Protein AF-0000000080269613 (afdb_homodimer)

Foldseek 3Di:
DEDDLLVVLVVLLVFAFEEEFEFAPDDLLRQLLRQLLQVLSVLVVGHYAYEAQYDDDPLCVLAPCPVRYHHDDVPAADEGQEYEYEADAPVGRPCVNVRYDYAYEYQHQPPPHPPPGPYYHYNVLQLGSLLSSLVSSVSNVGDQALNSLQSSLRGLCVSCVNVVHPSNDPSSVVSNVVSVVRPHDVVSSCVSNVDDDPLLVVLLVVFVVQWDADDPRQEIETEDFCVSCVVGPHHPCSQVVGAPDPNYFKYKYWYHVDAQKIKMKIFGPQAQCQQLQVVQPWGDGRGIIIHMGRGGRVVVVVSSVVSVVVSVVVVD/DEDDLLVVLVVLLVFAFEEEFEFAPDDLLRQLLRQLLQVLSVLVVHHYAYEAQYDDDPLCVLAPCPVRYHHDDVPAADEGQEYEYEADAPVGRPCVNVNYDYAYEYQHQPPPHPPPGPYYHYNVLQLGSLLSSLVSSVSNVGDQALNSLQSSLRGLCVSCVNVPHPSNDPSSVVSNVVSVVRPHDVVSSCVSNVDDDPLLVVLLVVFVVQWDADDPRQEIETEDFCVSCVVGPHHPCSQVVGAVDPNYFKYKYWYHVDAQKIKMKIFGPQAQCQQLQVVQPWGDGRGIIIHMGRGGRVVVVVSSVVSVVVSVVVVD

Structure (mmCIF, N/CA/C/O backbone):
data_AF-0000000080269613-model_v1
#
loop_
_entity.id
_entity.type
_entity.pdbx_description
1 polymer 'Phosphoesterase RecJ domain-containing protein'
#
loop_
_atom_site.group_PDB
_atom_site.id
_atom_site.type_symbol
_atom_site.label_atom_id
_atom_site.label_alt_id
_atom_site.label_comp_id
_atom_site.label_asym_id
_atom_site.label_entity_id
_atom_site.label_seq_id
_atom_site.pdbx_PDB_ins_code
_atom_site.Cartn_x
_atom_site.Cartn_y
_atom_site.Cartn_z
_atom_site.occupancy
_atom_site.B_iso_or_equiv
_atom_site.auth_seq_id
_atom_site.auth_comp_id
_atom_site.auth_asym_id
_atom_site.auth_atom_id
_atom_site.pdbx_PDB_model_num
ATOM 1 N N . MET A 1 1 ? 21.766 -30.016 -4.66 1 92.75 1 MET A N 1
ATOM 2 C CA . MET A 1 1 ? 23.031 -29.328 -4.422 1 92.75 1 MET A CA 1
ATOM 3 C C . MET A 1 1 ? 22.828 -27.812 -4.465 1 92.75 1 MET A C 1
ATOM 5 O O . MET A 1 1 ? 22.234 -27.281 -5.402 1 92.75 1 MET A O 1
ATOM 9 N N . HIS A 1 2 ? 23.266 -27.141 -3.447 1 97.5 2 HIS A N 1
ATOM 10 C CA . HIS A 1 2 ? 23.25 -25.688 -3.428 1 97.5 2 HIS A CA 1
ATOM 11 C C . HIS A 1 2 ? 24.297 -25.109 -4.363 1 97.5 2 HIS A C 1
ATOM 13 O O . HIS A 1 2 ? 25.453 -25.547 -4.363 1 97.5 2 HIS A O 1
ATOM 19 N N . ILE A 1 3 ? 23.828 -24.141 -5.105 1 98.44 3 ILE A N 1
ATOM 20 C CA . ILE A 1 3 ? 24.766 -23.562 -6.059 1 98.44 3 ILE A CA 1
ATOM 21 C C . ILE A 1 3 ? 24.75 -22.031 -5.922 1 98.44 3 ILE A C 1
ATOM 23 O O . ILE A 1 3 ? 23.859 -21.469 -5.293 1 98.44 3 ILE A O 1
ATOM 27 N N . SER A 1 4 ? 25.781 -21.375 -6.512 1 98.56 4 SER A N 1
ATOM 28 C CA . SER A 1 4 ? 25.891 -19.922 -6.496 1 98.56 4 SER A CA 1
ATOM 29 C C . SER A 1 4 ? 25.062 -19.297 -7.621 1 98.56 4 SER A C 1
ATOM 31 O O . SER A 1 4 ? 24.578 -20 -8.508 1 98.56 4 SER A O 1
ATOM 33 N N . LEU A 1 5 ? 24.938 -18.016 -7.516 1 98.75 5 LEU A N 1
ATOM 34 C CA . LEU A 1 5 ? 24.25 -17.281 -8.562 1 98.75 5 L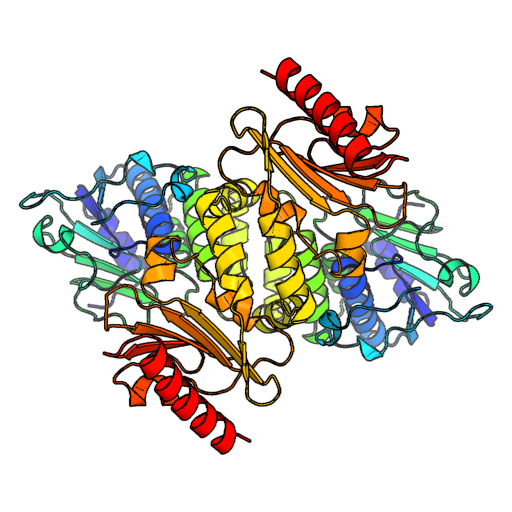EU A CA 1
ATOM 35 C C . LEU A 1 5 ? 24.953 -17.438 -9.898 1 98.75 5 LEU A C 1
ATOM 37 O O . LEU A 1 5 ? 24.312 -17.578 -10.938 1 98.75 5 LEU A O 1
ATOM 41 N N . THR A 1 6 ? 26.25 -17.406 -9.891 1 98.62 6 THR A N 1
ATOM 42 C CA . THR A 1 6 ? 27.062 -17.578 -11.102 1 98.62 6 THR A CA 1
ATOM 43 C C . THR A 1 6 ? 26.859 -18.969 -11.695 1 98.62 6 THR A C 1
ATOM 45 O O . THR A 1 6 ? 26.734 -19.109 -12.914 1 98.62 6 THR A O 1
ATOM 48 N N . GLU A 1 7 ? 26.828 -19.938 -10.836 1 98.75 7 GLU A N 1
ATOM 49 C CA . GLU A 1 7 ? 26.578 -21.312 -11.297 1 98.75 7 GLU A CA 1
ATOM 50 C C . GLU A 1 7 ? 25.156 -21.453 -11.852 1 98.75 7 GLU A C 1
ATOM 52 O O . GLU A 1 7 ? 24.938 -22.219 -12.789 1 98.75 7 GLU A O 1
ATOM 57 N N . THR A 1 8 ? 24.266 -20.734 -11.258 1 98.88 8 THR A N 1
ATOM 58 C CA . THR A 1 8 ? 22.891 -20.734 -11.75 1 98.88 8 THR A CA 1
ATOM 59 C C . THR A 1 8 ? 22.828 -20.172 -13.172 1 98.88 8 THR A C 1
ATOM 61 O O . THR A 1 8 ? 22.203 -20.766 -14.047 1 98.88 8 THR A O 1
ATOM 64 N N . ALA A 1 9 ? 23.5 -19.078 -13.383 1 98.88 9 ALA A N 1
ATOM 65 C CA . ALA A 1 9 ? 23.562 -18.469 -14.711 1 98.88 9 ALA A CA 1
ATOM 66 C C . ALA A 1 9 ? 24.172 -19.438 -15.719 1 98.88 9 ALA A C 1
ATOM 68 O O . ALA A 1 9 ? 23.672 -19.562 -16.844 1 98.88 9 ALA A O 1
ATOM 69 N N . ALA A 1 10 ? 25.203 -20.094 -15.305 1 98.62 10 ALA A N 1
ATOM 70 C CA . ALA A 1 10 ? 25.906 -21.031 -16.188 1 98.62 10 ALA A CA 1
ATOM 71 C C . ALA A 1 10 ? 25 -22.203 -16.562 1 98.62 10 ALA A C 1
ATOM 73 O O . ALA A 1 10 ? 25 -22.656 -17.703 1 98.62 10 ALA A O 1
ATOM 74 N N . ALA A 1 11 ? 24.25 -22.703 -15.594 1 98.69 11 ALA A N 1
ATOM 75 C CA . ALA A 1 11 ? 23.344 -23.812 -15.836 1 98.69 11 ALA A CA 1
ATOM 76 C C . ALA A 1 11 ? 22.281 -23.438 -16.875 1 98.69 11 ALA A C 1
ATOM 78 O O . ALA A 1 11 ? 21.922 -24.25 -17.719 1 98.69 11 ALA A O 1
ATOM 79 N N . LEU A 1 12 ? 21.797 -22.25 -16.812 1 98.88 12 LEU A N 1
ATOM 80 C CA . LEU A 1 12 ? 20.781 -21.781 -17.75 1 98.88 12 LEU A CA 1
ATOM 81 C C . LEU A 1 12 ? 21.359 -21.578 -19.141 1 98.88 12 LEU A C 1
ATOM 83 O O . LEU A 1 12 ? 20.719 -21.922 -20.141 1 98.88 12 LEU A O 1
ATOM 87 N N . LYS A 1 13 ? 22.547 -21.109 -19.188 1 98.44 13 LYS A N 1
ATOM 88 C CA . LYS A 1 13 ? 23.188 -20.859 -20.469 1 98.44 13 LYS A CA 1
ATOM 89 C C . LYS A 1 13 ? 23.516 -22.172 -21.172 1 98.44 13 LYS A C 1
ATOM 91 O O . LYS A 1 13 ? 23.562 -22.234 -22.406 1 98.44 13 LYS A O 1
ATOM 96 N N . ALA A 1 14 ? 23.625 -23.219 -20.469 1 98.31 14 ALA A N 1
ATOM 97 C CA . ALA A 1 14 ? 24.141 -24.484 -20.984 1 98.31 14 ALA A CA 1
ATOM 98 C C . ALA A 1 14 ? 23.047 -25.281 -21.703 1 98.31 14 ALA A C 1
ATOM 100 O O . ALA A 1 14 ? 23.344 -26.266 -22.391 1 98.31 14 ALA A O 1
ATOM 101 N N . VAL A 1 15 ? 21.844 -24.859 -21.594 1 98.62 15 VAL A N 1
ATOM 102 C CA . VAL A 1 15 ? 20.734 -25.641 -22.172 1 98.62 15 VAL A CA 1
ATOM 103 C C . VAL A 1 15 ? 19.938 -24.766 -23.141 1 98.62 15 VAL A C 1
ATOM 105 O O . VAL A 1 15 ? 20.188 -23.562 -23.25 1 98.62 15 VAL A O 1
ATOM 108 N N . GLN A 1 16 ? 18.984 -25.391 -23.797 1 98.69 16 GLN A N 1
ATOM 109 C CA . GLN A 1 16 ? 18.234 -24.656 -24.812 1 98.69 16 GLN A CA 1
ATOM 110 C C . GLN A 1 16 ? 16.75 -24.625 -24.5 1 98.69 16 GLN A C 1
ATOM 112 O O . GLN A 1 16 ? 16.109 -23.578 -24.578 1 98.69 16 GLN A O 1
ATOM 117 N N . ARG A 1 17 ? 16.125 -25.734 -24.219 1 98.69 17 ARG A N 1
ATOM 118 C CA . ARG A 1 17 ? 14.695 -25.844 -23.906 1 98.69 17 ARG A CA 1
ATOM 119 C C . ARG A 1 17 ? 14.461 -25.828 -22.391 1 98.69 17 ARG A C 1
ATOM 121 O O . ARG A 1 17 ? 14.859 -26.75 -21.688 1 98.69 17 ARG A O 1
ATOM 128 N N . ILE A 1 18 ? 13.812 -24.781 -21.984 1 98.88 18 ILE A N 1
ATOM 129 C CA . ILE A 1 18 ? 13.633 -24.578 -20.562 1 98.88 18 ILE A CA 1
ATOM 130 C C . ILE A 1 18 ? 12.141 -24.453 -20.234 1 98.88 18 ILE A C 1
ATOM 132 O O . ILE A 1 18 ? 11.398 -23.766 -20.953 1 98.88 18 ILE A O 1
ATOM 136 N N . VAL A 1 19 ? 11.703 -25.125 -19.266 1 98.94 19 VAL A N 1
ATOM 137 C CA . VAL A 1 19 ? 10.383 -24.938 -18.688 1 98.94 19 VAL A CA 1
ATOM 138 C C . VAL A 1 19 ? 10.508 -24.281 -17.312 1 98.94 19 VAL A C 1
ATOM 140 O O . VAL A 1 19 ? 11.297 -24.719 -16.484 1 98.94 19 VAL A O 1
ATOM 143 N N . ILE A 1 20 ? 9.781 -23.203 -17.109 1 98.94 20 ILE A N 1
ATOM 144 C CA . ILE A 1 20 ? 9.727 -22.5 -15.836 1 98.94 20 ILE A CA 1
ATOM 145 C C . ILE A 1 20 ? 8.398 -22.797 -15.141 1 98.94 20 ILE A C 1
ATOM 147 O O . ILE A 1 20 ? 7.348 -22.812 -15.789 1 98.94 20 ILE A O 1
ATOM 151 N N . THR A 1 21 ? 8.461 -23.047 -13.852 1 98.88 21 THR A N 1
ATOM 152 C CA . THR A 1 21 ? 7.242 -23.281 -13.086 1 98.88 21 THR A CA 1
ATOM 153 C C . THR A 1 21 ? 7.34 -22.625 -11.711 1 98.88 21 THR A C 1
ATOM 155 O O . THR A 1 21 ? 8.375 -22.062 -11.352 1 98.88 21 THR A O 1
ATOM 158 N N . ALA A 1 22 ? 6.215 -22.547 -11.023 1 98.56 22 ALA A N 1
ATOM 159 C CA . ALA A 1 22 ? 6.09 -22.031 -9.656 1 98.56 22 ALA A CA 1
ATOM 160 C C . ALA A 1 22 ? 5.035 -22.812 -8.875 1 98.56 22 ALA A C 1
ATOM 162 O O . ALA A 1 22 ? 4.559 -23.859 -9.328 1 98.56 22 ALA A O 1
ATOM 163 N N . HIS A 1 23 ? 4.812 -22.359 -7.762 1 96.38 23 HIS A N 1
ATOM 164 C CA . HIS A 1 23 ? 3.9 -23.109 -6.906 1 96.38 23 HIS A CA 1
ATOM 165 C C . HIS A 1 23 ? 2.463 -23 -7.402 1 96.38 23 HIS A C 1
ATOM 167 O O . HIS A 1 23 ? 2.092 -22 -8.031 1 96.38 23 HIS A O 1
ATOM 173 N N . VAL A 1 24 ? 1.682 -24.016 -7.07 1 95.19 24 VAL A N 1
ATOM 174 C CA . VAL A 1 24 ? 0.237 -23.953 -7.266 1 95.19 24 VAL A CA 1
ATOM 175 C C . VAL A 1 24 ? -0.349 -22.781 -6.473 1 95.19 24 VAL A C 1
ATOM 177 O O . VAL A 1 24 ? 0.241 -22.344 -5.484 1 95.19 24 VAL A O 1
ATOM 180 N N . ASN A 1 25 ? -1.438 -22.172 -6.926 1 91.38 25 ASN A N 1
ATOM 181 C CA . ASN A 1 25 ? -2.014 -20.984 -6.312 1 91.38 25 ASN A CA 1
ATOM 182 C C . ASN A 1 25 ? -1.007 -19.844 -6.258 1 91.38 25 ASN A C 1
ATOM 184 O O . ASN A 1 25 ? -0.708 -19.328 -5.184 1 91.38 25 ASN A O 1
ATOM 188 N N . PRO A 1 26 ? -0.566 -19.547 -7.422 1 95.94 26 PRO A N 1
ATOM 189 C CA . PRO A 1 26 ? 0.571 -18.625 -7.5 1 95.94 26 PRO A CA 1
ATOM 190 C C . PRO A 1 26 ? 0.223 -17.219 -7.027 1 95.94 26 PRO A C 1
ATOM 192 O O . PRO A 1 26 ? -0.902 -16.75 -7.234 1 95.94 26 PRO A O 1
ATOM 195 N N . ASP A 1 27 ? 1.2 -16.625 -6.387 1 94.44 27 ASP A N 1
ATOM 196 C CA . ASP A 1 27 ? 1.064 -15.211 -6.035 1 94.44 27 ASP A CA 1
ATOM 197 C C . ASP A 1 27 ? 1.891 -14.328 -6.969 1 94.44 27 ASP A C 1
ATOM 199 O O . ASP A 1 27 ? 2.357 -14.789 -8.016 1 94.44 27 ASP A O 1
ATOM 203 N N . GLY A 1 28 ? 1.997 -13.094 -6.637 1 97.88 28 GLY A N 1
ATOM 204 C CA . GLY A 1 28 ? 2.662 -12.141 -7.512 1 97.88 28 GLY A CA 1
ATOM 205 C C . GLY A 1 28 ? 4.137 -12.43 -7.699 1 97.88 28 GLY A C 1
ATOM 206 O O . GLY A 1 28 ? 4.684 -12.227 -8.789 1 97.88 28 GLY A O 1
ATOM 207 N N . ASP A 1 29 ? 4.812 -12.898 -6.668 1 98.62 29 ASP A N 1
ATOM 208 C CA . ASP A 1 29 ? 6.23 -13.219 -6.789 1 98.62 29 ASP A CA 1
ATOM 209 C C . ASP A 1 29 ? 6.445 -14.422 -7.703 1 98.62 29 ASP A C 1
ATOM 211 O O . ASP A 1 29 ? 7.336 -14.414 -8.555 1 98.62 29 ASP A O 1
ATOM 215 N N . ALA A 1 30 ? 5.57 -15.383 -7.496 1 98.69 30 ALA A N 1
ATOM 216 C CA . ALA A 1 30 ? 5.648 -16.562 -8.359 1 98.69 30 ALA A CA 1
ATOM 217 C C . ALA A 1 30 ? 5.441 -16.188 -9.82 1 98.69 30 ALA A C 1
ATOM 219 O O . ALA A 1 30 ? 6.254 -16.547 -10.68 1 98.69 30 ALA A O 1
ATOM 220 N N . ILE A 1 31 ? 4.43 -15.469 -10.086 1 98.88 31 ILE A N 1
ATOM 221 C CA . ILE A 1 31 ? 4.062 -15.109 -11.445 1 98.88 31 ILE A CA 1
ATOM 222 C C . ILE A 1 31 ? 5.098 -14.141 -12.023 1 98.88 31 ILE A C 1
ATOM 224 O O . ILE A 1 31 ? 5.609 -14.352 -13.125 1 98.88 31 ILE A O 1
ATOM 228 N N . GLY A 1 32 ? 5.449 -13.133 -11.273 1 98.94 32 GLY A N 1
ATOM 229 C CA . GLY A 1 32 ? 6.41 -12.133 -11.719 1 98.94 32 GLY A CA 1
ATOM 230 C C . GLY A 1 32 ? 7.793 -12.711 -11.969 1 98.94 32 GLY A C 1
ATOM 231 O O . GLY A 1 32 ? 8.438 -12.375 -12.961 1 98.94 32 GLY A O 1
ATOM 232 N N . SER A 1 33 ? 8.234 -13.547 -11.07 1 98.94 33 SER A N 1
ATOM 233 C CA . SER A 1 33 ? 9.539 -14.18 -11.227 1 98.94 33 SER A CA 1
ATOM 234 C C . SER A 1 33 ? 9.57 -15.094 -12.445 1 98.94 33 SER A C 1
ATOM 236 O O . SER A 1 33 ? 10.547 -15.109 -13.195 1 98.94 33 SER A O 1
ATOM 238 N N . SER A 1 34 ? 8.484 -15.867 -12.625 1 98.94 34 SER A N 1
ATOM 239 C CA . SER A 1 34 ? 8.398 -16.766 -13.766 1 98.94 34 SER A CA 1
ATOM 240 C C . SER A 1 34 ? 8.469 -16 -15.086 1 98.94 34 SER A C 1
ATOM 242 O O . SER A 1 34 ? 9.289 -16.328 -15.953 1 98.94 34 SER A O 1
ATOM 244 N N . LEU A 1 35 ? 7.691 -14.977 -15.211 1 98.94 35 LEU A N 1
ATOM 245 C CA . LEU A 1 35 ? 7.602 -14.227 -16.453 1 98.94 35 LEU A CA 1
ATOM 246 C C . LEU A 1 35 ? 8.859 -13.391 -16.688 1 98.94 35 LEU A C 1
ATOM 248 O O . LEU A 1 35 ? 9.352 -13.289 -17.812 1 98.94 35 LEU A O 1
ATOM 252 N N . GLY A 1 36 ? 9.336 -12.734 -15.609 1 98.94 36 GLY A N 1
ATOM 253 C CA . GLY A 1 36 ? 10.57 -11.984 -15.727 1 98.94 36 GLY A CA 1
ATOM 254 C C . GLY A 1 36 ? 11.734 -12.82 -16.234 1 98.94 36 GLY A C 1
ATOM 255 O O . GLY A 1 36 ? 12.453 -12.406 -17.141 1 98.94 36 GLY A O 1
ATOM 256 N N . LEU A 1 37 ? 11.875 -14 -15.633 1 98.94 37 LEU A N 1
ATOM 257 C CA . LEU A 1 37 ? 12.938 -14.906 -16.062 1 98.94 37 LEU A CA 1
ATOM 258 C C . LEU A 1 37 ? 12.695 -15.375 -17.5 1 98.94 37 LEU A C 1
ATOM 260 O O . LEU A 1 37 ? 13.641 -15.477 -18.281 1 98.94 37 LEU A O 1
ATOM 264 N N . MET A 1 38 ? 11.461 -15.68 -17.812 1 98.94 38 MET A N 1
ATOM 265 C CA . MET A 1 38 ? 11.117 -16.094 -19.172 1 98.94 38 MET A CA 1
ATOM 266 C C . MET A 1 38 ? 11.594 -15.062 -20.203 1 98.94 38 MET A C 1
ATOM 268 O O . MET A 1 38 ? 12.266 -15.406 -21.172 1 98.94 38 MET A O 1
ATOM 272 N N . HIS A 1 39 ? 11.266 -13.812 -19.969 1 98.94 39 HIS A N 1
ATOM 273 C CA . HIS A 1 39 ? 11.648 -12.758 -20.891 1 98.94 39 HIS A CA 1
ATOM 274 C C . HIS A 1 39 ? 13.164 -12.672 -21.031 1 98.94 39 HIS A C 1
ATOM 276 O O . HIS A 1 39 ? 13.688 -12.5 -22.141 1 98.94 39 HIS A O 1
ATOM 282 N N . ALA A 1 40 ? 13.867 -12.812 -19.922 1 98.88 40 ALA A N 1
ATOM 283 C CA . ALA A 1 40 ? 15.32 -12.727 -19.953 1 98.88 40 ALA A CA 1
ATOM 284 C C . ALA A 1 40 ? 15.93 -13.875 -20.766 1 98.88 40 ALA A C 1
ATOM 286 O O . ALA A 1 40 ? 16.828 -13.656 -21.578 1 98.88 40 ALA A O 1
ATOM 287 N N . LEU A 1 41 ? 15.414 -15.062 -20.531 1 98.94 41 LEU A N 1
ATOM 288 C CA . LEU A 1 41 ? 15.961 -16.234 -21.203 1 98.94 41 LEU A CA 1
ATOM 289 C C . LEU A 1 41 ? 15.617 -16.203 -22.688 1 98.94 41 LEU A C 1
ATOM 291 O O . LEU A 1 41 ? 16.422 -16.641 -23.516 1 98.94 41 LEU A O 1
ATOM 295 N N . LYS A 1 42 ? 14.406 -15.734 -23 1 98.81 42 LYS A N 1
ATOM 296 C CA . LYS A 1 42 ? 14.055 -15.57 -24.406 1 98.81 42 LYS A CA 1
ATOM 297 C C . LYS A 1 42 ? 14.992 -14.578 -25.094 1 98.81 42 LYS A C 1
ATOM 299 O O . LYS A 1 42 ? 15.367 -14.766 -26.25 1 98.81 42 LYS A O 1
ATOM 304 N N . ALA A 1 43 ? 15.367 -13.57 -24.406 1 98.44 43 ALA A N 1
ATOM 305 C CA . ALA A 1 43 ? 16.297 -12.586 -24.938 1 98.44 43 ALA A CA 1
ATOM 306 C C . ALA A 1 43 ? 17.656 -13.219 -25.234 1 98.44 43 ALA A C 1
ATOM 308 O O . ALA A 1 43 ? 18.422 -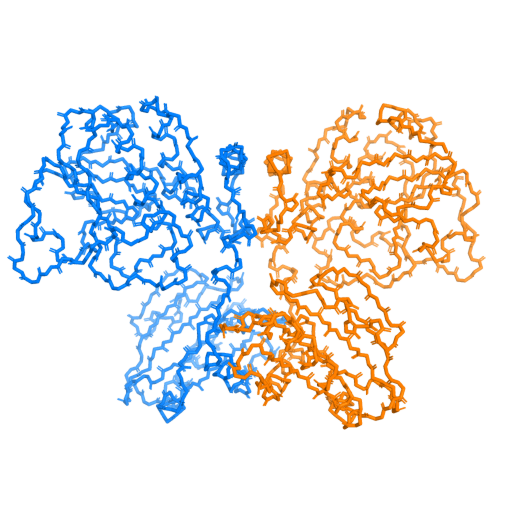12.727 -26.062 1 98.44 43 ALA A O 1
ATOM 309 N N . LEU A 1 44 ? 17.969 -14.305 -24.578 1 98.25 44 LEU A N 1
ATOM 310 C CA . LEU A 1 44 ? 19.219 -15.031 -24.781 1 98.25 44 LEU A CA 1
ATOM 311 C C . LEU A 1 44 ? 19.062 -16.062 -25.891 1 98.25 44 LEU A C 1
ATOM 313 O O . LEU A 1 44 ? 20 -16.828 -26.172 1 98.25 44 LEU A O 1
ATOM 317 N N . GLY A 1 45 ? 17.891 -16.125 -26.453 1 98.38 45 GLY A N 1
ATOM 318 C CA . GLY A 1 45 ? 17.656 -17.031 -27.562 1 98.38 45 GLY A CA 1
ATOM 319 C C . GLY A 1 45 ? 17.203 -18.406 -27.141 1 98.38 45 GLY A C 1
ATOM 320 O O . GLY A 1 45 ? 17.172 -19.328 -27.938 1 98.38 45 GLY A O 1
ATOM 321 N N . LYS A 1 46 ? 16.859 -18.547 -25.891 1 98.75 46 LYS A N 1
ATOM 322 C CA . LYS A 1 46 ? 16.391 -19.844 -25.406 1 98.75 46 LYS A CA 1
ATOM 323 C C . LYS A 1 46 ? 14.938 -20.094 -25.797 1 98.75 46 LYS A C 1
ATOM 325 O O . LYS A 1 46 ? 14.195 -19.141 -26.078 1 98.75 46 LYS A O 1
ATOM 330 N N . GLU A 1 47 ? 14.609 -21.328 -25.922 1 98.75 47 GLU A N 1
ATOM 331 C CA . GLU A 1 47 ? 13.211 -21.75 -26.016 1 98.75 47 GLU A CA 1
ATOM 332 C C . GLU A 1 47 ? 12.602 -21.969 -24.641 1 98.75 47 GLU A C 1
ATOM 334 O O . GLU A 1 47 ? 12.945 -22.922 -23.938 1 98.75 47 GLU A O 1
ATOM 339 N N . VAL A 1 48 ? 11.703 -21.031 -24.266 1 98.88 48 VAL A N 1
ATOM 340 C CA . VAL A 1 48 ? 11.25 -21.031 -22.875 1 98.88 48 VAL A CA 1
ATOM 341 C C . VAL A 1 48 ? 9.727 -21.109 -22.828 1 98.88 48 VAL A C 1
ATOM 343 O O . VAL A 1 48 ? 9.039 -20.422 -23.594 1 98.88 48 VAL A O 1
ATOM 346 N N . GLN A 1 49 ? 9.219 -21.938 -22 1 98.75 49 GLN A N 1
ATOM 347 C CA . GLN A 1 49 ? 7.789 -22.016 -21.703 1 98.75 49 GLN A CA 1
ATOM 348 C C . GLN A 1 49 ? 7.543 -21.922 -20.188 1 98.75 49 GLN A C 1
ATOM 350 O O . GLN A 1 49 ? 8.359 -22.375 -19.391 1 98.75 49 GLN A O 1
ATOM 355 N N . VAL A 1 50 ? 6.453 -21.297 -19.844 1 98.94 50 VAL A N 1
ATOM 356 C CA . VAL A 1 50 ? 6.035 -21.219 -18.438 1 98.94 50 VAL A CA 1
ATOM 357 C C . VAL A 1 50 ? 4.781 -22.062 -18.234 1 98.94 50 VAL A C 1
ATOM 359 O O . VAL A 1 50 ? 3.803 -21.922 -18.969 1 98.94 50 VAL A O 1
ATOM 362 N N . PHE A 1 51 ? 4.848 -22.953 -17.266 1 98.81 51 PHE A N 1
ATOM 363 C CA . PHE A 1 51 ? 3.684 -23.734 -16.859 1 98.81 51 PHE A CA 1
ATOM 364 C C . PHE A 1 51 ? 3.449 -23.625 -15.367 1 98.81 51 PHE A C 1
ATOM 366 O O . PHE A 1 51 ? 4.367 -23.844 -14.57 1 98.81 51 PHE A O 1
ATOM 373 N N . ILE A 1 52 ? 2.316 -23.312 -14.953 1 98.56 52 ILE A N 1
ATOM 374 C CA . ILE A 1 52 ? 1.876 -23.328 -13.562 1 98.56 52 ILE A CA 1
ATOM 375 C C . ILE A 1 52 ? 0.583 -24.141 -13.445 1 98.56 52 ILE A C 1
ATOM 377 O O . ILE A 1 52 ? -0.363 -23.922 -14.203 1 98.56 52 ILE A O 1
ATOM 381 N N . ASP A 1 53 ? 0.578 -25.047 -12.523 1 97.88 53 ASP A N 1
ATOM 382 C CA . ASP A 1 53 ? -0.559 -25.938 -12.375 1 97.88 53 ASP A CA 1
ATOM 383 C C . ASP A 1 53 ? -1.699 -25.281 -11.617 1 97.88 53 ASP A C 1
ATOM 385 O O . ASP A 1 53 ? -2.105 -25.75 -10.547 1 97.88 53 ASP A O 1
ATOM 389 N N . ASP A 1 54 ? -2.211 -24.203 -12.18 1 97 54 ASP A N 1
ATOM 390 C CA . ASP A 1 54 ? -3.354 -23.469 -11.633 1 97 54 ASP A CA 1
ATOM 391 C C . ASP A 1 54 ? -3.859 -22.422 -12.609 1 97 54 ASP A C 1
ATOM 393 O O . ASP A 1 54 ? -3.176 -22.094 -13.586 1 97 54 ASP A O 1
ATOM 397 N N . ASP A 1 55 ? -5.098 -22.016 -12.398 1 95.81 55 ASP A N 1
ATOM 398 C CA . ASP A 1 55 ? -5.562 -20.812 -13.094 1 95.81 55 ASP A CA 1
ATOM 399 C C . ASP A 1 55 ? -4.867 -19.562 -12.562 1 95.81 55 ASP A C 1
ATOM 401 O O . ASP A 1 55 ? -4.699 -19.406 -11.352 1 95.81 55 ASP A O 1
ATOM 405 N N . ILE A 1 56 ? -4.418 -18.766 -13.445 1 97.06 56 ILE A N 1
ATOM 406 C CA . ILE A 1 56 ? -3.727 -17.547 -13.055 1 97.06 56 ILE A CA 1
ATOM 407 C C . ILE A 1 56 ? -4.742 -16.422 -12.852 1 97.06 56 ILE A C 1
ATOM 409 O O . ILE A 1 56 ? -5.562 -16.141 -13.734 1 97.06 56 ILE A O 1
ATOM 413 N N . PRO A 1 57 ? -4.68 -15.742 -11.75 1 92.38 57 PRO A N 1
ATOM 414 C CA . PRO A 1 57 ? -5.652 -14.672 -11.523 1 92.38 57 PRO A CA 1
ATOM 415 C C . PRO A 1 57 ? -5.605 -13.594 -12.602 1 92.38 57 PRO A C 1
ATOM 417 O O . PRO A 1 57 ? -4.523 -13.172 -13.016 1 92.38 57 PRO A O 1
ATOM 420 N N . ALA A 1 58 ? -6.75 -13.125 -12.992 1 92.19 58 ALA A N 1
ATOM 421 C CA . ALA A 1 58 ? -6.91 -12.195 -14.109 1 92.19 58 ALA A CA 1
ATOM 422 C C . ALA A 1 58 ? -6.219 -10.867 -13.812 1 92.19 58 ALA A C 1
ATOM 424 O O . ALA A 1 58 ? -5.789 -10.164 -14.734 1 92.19 58 ALA A O 1
ATOM 425 N N . ALA A 1 59 ? -6.082 -10.562 -12.586 1 91.88 59 ALA A N 1
ATOM 426 C CA . ALA A 1 59 ? -5.457 -9.305 -12.188 1 91.88 59 ALA A CA 1
ATOM 427 C C . ALA A 1 59 ? -4.027 -9.211 -12.703 1 91.88 59 ALA A C 1
ATOM 429 O O . ALA A 1 59 ? -3.523 -8.117 -12.969 1 91.88 59 ALA A O 1
ATOM 430 N N . PHE A 1 60 ? -3.426 -10.328 -12.945 1 97.69 60 PHE A N 1
ATOM 431 C CA . PHE A 1 60 ? -2.031 -10.344 -13.375 1 97.69 60 PHE A CA 1
ATOM 432 C C . PHE A 1 60 ? -1.929 -10.25 -14.891 1 97.69 60 PHE A C 1
ATOM 434 O O . PHE A 1 60 ? -0.829 -10.266 -15.445 1 97.69 60 PHE A O 1
ATOM 441 N N . SER A 1 61 ? -3.051 -10.062 -15.578 1 97.31 61 SER A N 1
ATOM 442 C CA . SER A 1 61 ? -3.039 -9.93 -17.031 1 97.31 61 SER A CA 1
ATOM 443 C C . SER A 1 61 ? -2.336 -8.648 -17.469 1 97.31 61 SER A C 1
ATOM 445 O O . SER A 1 61 ? -1.999 -8.484 -18.641 1 97.31 61 SER A O 1
ATOM 447 N N . VAL A 1 62 ? -2.033 -7.82 -16.547 1 97.44 62 VAL A N 1
ATOM 448 C CA . VAL A 1 62 ? -1.318 -6.574 -16.797 1 97.44 62 VAL A CA 1
ATOM 449 C C . VAL A 1 62 ? 0.151 -6.871 -17.094 1 97.44 62 VAL A C 1
ATOM 451 O O . VAL A 1 62 ? 0.852 -6.051 -17.688 1 97.44 62 VAL A O 1
ATOM 454 N N . LEU A 1 63 ? 0.6 -8.031 -16.719 1 98.81 63 LEU A N 1
ATOM 455 C CA . LEU A 1 63 ? 2.008 -8.383 -16.875 1 98.81 63 LEU A CA 1
ATOM 456 C C . LEU A 1 63 ? 2.289 -8.906 -18.281 1 98.81 63 LEU A C 1
ATOM 458 O O . LEU A 1 63 ? 1.55 -9.75 -18.781 1 98.81 63 LEU A O 1
ATOM 462 N N . PRO A 1 64 ? 3.375 -8.406 -18.875 1 98.88 64 PRO A N 1
ATOM 463 C CA . PRO A 1 64 ? 3.756 -8.938 -20.188 1 98.88 64 PRO A CA 1
ATOM 464 C C . PRO A 1 64 ? 4.078 -10.43 -20.156 1 98.88 64 PRO A C 1
ATOM 466 O O . PRO A 1 64 ? 4.898 -10.867 -19.344 1 98.88 64 PRO A O 1
ATOM 469 N N . GLY A 1 65 ? 3.342 -11.18 -21 1 98.81 65 GLY A N 1
ATOM 470 C CA . GLY A 1 65 ? 3.578 -12.609 -21.094 1 98.81 65 GLY A CA 1
ATOM 471 C C . GLY A 1 65 ? 2.555 -13.43 -20.344 1 98.81 65 GLY A C 1
ATOM 472 O O . GLY A 1 65 ? 2.592 -14.664 -20.375 1 98.81 65 GLY A O 1
ATOM 473 N N . TYR A 1 66 ? 1.681 -12.758 -19.688 1 98.69 66 TYR A N 1
ATOM 474 C CA . TYR A 1 66 ? 0.63 -13.414 -18.922 1 98.69 66 TYR A CA 1
ATOM 475 C C . TYR A 1 66 ? -0.047 -14.5 -19.75 1 98.69 66 TYR A C 1
ATOM 477 O O . TYR A 1 66 ? -0.27 -15.617 -19.25 1 98.69 66 TYR A O 1
ATOM 485 N N . GLU A 1 67 ? -0.357 -14.148 -21 1 98.25 67 GLU A N 1
ATOM 486 C CA . GLU A 1 67 ? -1.117 -15.031 -21.875 1 98.25 67 GLU A CA 1
ATOM 487 C C . GLU A 1 67 ? -0.299 -16.266 -22.281 1 98.25 67 GLU A C 1
ATOM 489 O O . GLU A 1 67 ? -0.845 -17.234 -22.781 1 98.25 67 GLU A O 1
ATOM 494 N N . LEU A 1 68 ? 0.937 -16.219 -21.984 1 98.5 68 LEU A N 1
ATOM 495 C CA . LEU A 1 68 ? 1.834 -17.297 -22.406 1 98.5 68 LEU A CA 1
ATOM 496 C C . LEU A 1 68 ? 1.933 -18.375 -21.328 1 98.5 68 LEU A C 1
ATOM 498 O O . LEU A 1 68 ? 2.494 -19.438 -21.562 1 98.5 68 LEU A O 1
ATOM 502 N N . ILE A 1 69 ? 1.431 -18.109 -20.141 1 98.81 69 ILE A N 1
ATOM 503 C CA . ILE A 1 69 ? 1.483 -19.094 -19.062 1 98.81 69 ILE A CA 1
ATOM 504 C C . ILE A 1 69 ? 0.519 -20.234 -19.359 1 98.81 69 ILE A C 1
ATOM 506 O O . ILE A 1 69 ? -0.684 -20.016 -19.531 1 98.81 69 ILE A O 1
ATOM 510 N N . GLY A 1 70 ? 1.07 -21.406 -19.438 1 98.38 70 GLY A N 1
ATOM 511 C CA . GLY A 1 70 ? 0.234 -22.578 -19.672 1 98.38 70 GLY A CA 1
ATOM 512 C C . GLY A 1 70 ? -0.115 -23.328 -18.391 1 98.38 70 GLY A C 1
ATOM 513 O O . GLY A 1 70 ? 0.545 -23.156 -17.375 1 98.38 70 GLY A O 1
ATOM 514 N N . LYS A 1 71 ? -1.113 -24.109 -18.453 1 97.88 71 LYS A N 1
ATOM 515 C CA . LYS A 1 71 ? -1.496 -25.094 -17.453 1 97.88 71 LYS A CA 1
ATOM 516 C C . LYS A 1 71 ? -1.285 -26.516 -17.953 1 97.88 71 LYS A C 1
ATOM 518 O O . LYS A 1 71 ? -1.779 -26.875 -19.016 1 97.88 71 LYS A O 1
ATOM 523 N N . PRO A 1 72 ? -0.511 -27.234 -17.234 1 97.19 72 PRO A N 1
ATOM 524 C CA . PRO A 1 72 ? -0.278 -28.594 -17.734 1 97.19 72 PRO A CA 1
ATOM 525 C C . PRO A 1 72 ? -1.547 -29.438 -17.75 1 97.19 72 PRO A C 1
ATOM 527 O O . PRO A 1 72 ? -2.355 -29.359 -16.812 1 97.19 72 PRO A O 1
ATOM 530 N N . ALA A 1 73 ? -1.715 -30.203 -18.734 1 94.94 73 ALA A N 1
ATOM 531 C CA . ALA A 1 73 ? -2.824 -31.141 -18.828 1 94.94 73 ALA A CA 1
ATOM 532 C C . ALA A 1 73 ? -2.477 -32.469 -18.141 1 94.94 73 ALA A C 1
ATOM 534 O O . ALA A 1 73 ? -1.299 -32.781 -17.969 1 94.94 73 ALA A O 1
ATOM 535 N N . GLU A 1 74 ? -3.508 -33.156 -17.734 1 92.62 74 GLU A N 1
ATOM 536 C CA . GLU A 1 74 ? -3.283 -34.469 -17.141 1 92.62 74 GLU A CA 1
ATOM 537 C C . GLU A 1 74 ? -2.566 -35.406 -18.109 1 92.62 74 GLU A C 1
ATOM 539 O O . GLU A 1 74 ? -2.979 -35.531 -19.266 1 92.62 74 GLU A O 1
ATOM 544 N N . GLY A 1 75 ? -1.527 -35.906 -17.688 1 91.81 75 GLY A N 1
ATOM 545 C CA . GLY A 1 75 ? -0.803 -36.906 -18.469 1 91.81 75 GLY A CA 1
ATOM 546 C C . GLY A 1 75 ? 0.062 -36.281 -19.547 1 91.81 75 GLY A C 1
ATOM 547 O O . GLY A 1 75 ? 0.699 -37 -20.328 1 91.81 75 GLY A O 1
ATOM 548 N N . GLN A 1 76 ? 0.136 -35 -19.531 1 94.88 76 GLN A N 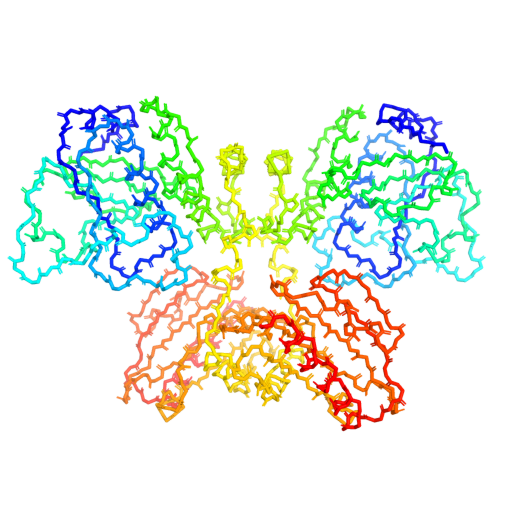1
ATOM 549 C CA . GLN A 1 76 ? 0.935 -34.312 -20.531 1 94.88 76 GLN A CA 1
ATOM 550 C C . GLN A 1 76 ? 2.428 -34.531 -20.297 1 94.88 76 GLN A C 1
ATOM 552 O O . GLN A 1 76 ? 2.875 -34.562 -19.156 1 94.88 76 GLN A O 1
ATOM 557 N N . SER A 1 77 ? 3.121 -34.75 -21.422 1 97.38 77 SER A N 1
ATOM 558 C CA . SER A 1 77 ? 4.578 -34.75 -21.375 1 97.38 77 SER A CA 1
ATOM 559 C C . SER A 1 77 ? 5.168 -33.531 -22.078 1 97.38 77 SER A C 1
ATOM 561 O O . SER A 1 77 ? 4.887 -33.281 -23.266 1 97.38 77 SER A O 1
ATOM 563 N N . ILE A 1 78 ? 5.973 -32.812 -21.391 1 97.44 78 ILE A N 1
ATOM 564 C CA . ILE A 1 78 ? 6.555 -31.578 -21.922 1 97.44 78 ILE A CA 1
ATOM 565 C C . ILE A 1 78 ? 8.07 -31.719 -22 1 97.44 78 ILE A C 1
ATOM 567 O O . ILE A 1 78 ? 8.758 -31.734 -20.984 1 97.44 78 ILE A O 1
ATOM 571 N N . PRO A 1 79 ? 8.602 -31.828 -23.156 1 97.62 79 PRO A N 1
ATOM 572 C CA . PRO A 1 79 ? 10.055 -31.969 -23.312 1 97.62 79 PRO A CA 1
ATOM 573 C C . PRO A 1 79 ? 10.812 -30.703 -22.875 1 97.62 79 PRO A C 1
ATOM 575 O O . PRO A 1 79 ? 10.391 -29.594 -23.188 1 97.62 79 PRO A O 1
ATOM 578 N N . ALA A 1 80 ? 11.875 -30.875 -22.219 1 98.56 80 ALA A N 1
ATOM 579 C CA . ALA A 1 80 ? 12.734 -29.781 -21.766 1 98.56 80 ALA A CA 1
ATOM 580 C C . ALA A 1 80 ? 14.133 -30.281 -21.422 1 98.56 80 ALA A C 1
ATOM 582 O O . ALA A 1 80 ? 14.305 -31.453 -21.062 1 98.56 80 ALA A O 1
ATOM 583 N N . ASP A 1 81 ? 15.039 -29.453 -21.547 1 98.75 81 ASP A N 1
ATOM 584 C CA . ASP A 1 81 ? 16.391 -29.75 -21.109 1 98.75 81 ASP A CA 1
ATOM 585 C C . ASP A 1 81 ? 16.547 -29.484 -19.609 1 98.75 81 ASP A C 1
ATOM 587 O O . ASP A 1 81 ? 17.422 -30.062 -18.953 1 98.75 81 ASP A O 1
ATOM 591 N N . LEU A 1 82 ? 15.734 -28.609 -19.094 1 98.81 82 LEU A N 1
ATOM 592 C CA . LEU A 1 82 ? 15.828 -28.156 -17.703 1 98.81 82 LEU A CA 1
ATOM 593 C C . LEU A 1 82 ? 14.477 -27.688 -17.203 1 98.81 82 LEU A C 1
ATOM 595 O O . LEU A 1 82 ? 13.75 -26.984 -17.906 1 98.81 82 LEU A O 1
ATOM 599 N N . LEU A 1 83 ? 14.117 -28.141 -16.047 1 98.88 83 LEU A N 1
ATOM 600 C CA . LEU A 1 83 ? 12.961 -27.609 -15.32 1 98.88 83 LEU A CA 1
ATOM 601 C C . LEU A 1 83 ? 13.398 -26.625 -14.242 1 98.88 83 LEU A C 1
ATOM 603 O O . LEU A 1 83 ? 14.133 -27 -13.32 1 98.88 83 LEU A O 1
ATOM 607 N N . VAL A 1 84 ? 12.992 -25.359 -14.406 1 98.94 84 VAL A N 1
ATOM 608 C CA . VAL A 1 84 ? 13.336 -24.328 -13.445 1 98.94 84 VAL A CA 1
ATOM 609 C C . VAL A 1 84 ? 12.125 -24 -12.57 1 98.94 84 VAL A C 1
ATOM 611 O O . VAL A 1 84 ? 11.094 -23.562 -13.078 1 98.94 84 VAL A O 1
ATOM 614 N N . ALA A 1 85 ? 12.227 -24.25 -11.312 1 98.88 85 ALA A N 1
ATOM 615 C CA . ALA A 1 85 ? 11.195 -23.875 -10.344 1 98.88 85 ALA A CA 1
ATOM 616 C C . ALA A 1 85 ? 11.578 -22.609 -9.578 1 98.88 85 ALA A C 1
ATOM 618 O O . ALA A 1 85 ? 12.648 -22.547 -8.984 1 98.88 85 ALA A O 1
ATOM 619 N N . VAL A 1 86 ? 10.672 -21.641 -9.641 1 98.88 86 VAL A N 1
ATOM 620 C CA . VAL A 1 86 ? 10.961 -20.391 -8.953 1 98.88 86 VAL A CA 1
ATOM 621 C C . VAL A 1 86 ? 9.961 -20.172 -7.828 1 98.88 86 VAL A C 1
ATOM 623 O O . VAL A 1 86 ? 8.781 -20.516 -7.965 1 98.88 86 VAL A O 1
ATOM 626 N N . ASP A 1 87 ? 10.422 -19.641 -6.676 1 98.19 87 ASP A N 1
ATOM 627 C CA . ASP A 1 87 ? 9.594 -19.188 -5.566 1 98.19 87 ASP A CA 1
ATOM 628 C C . ASP A 1 87 ? 8.82 -20.359 -4.945 1 98.19 87 ASP A C 1
ATOM 630 O O . ASP A 1 87 ? 7.645 -20.203 -4.609 1 98.19 87 ASP A O 1
ATOM 634 N N . VAL A 1 88 ? 9.461 -21.516 -4.914 1 96 88 VAL A N 1
ATOM 635 C CA . VAL A 1 88 ? 8.742 -22.688 -4.445 1 96 88 VAL A CA 1
ATOM 636 C C . VAL A 1 88 ? 9.727 -23.812 -4.156 1 96 88 VAL A C 1
ATOM 638 O O . VAL A 1 88 ? 10.805 -23.875 -4.746 1 96 88 VAL A O 1
ATOM 641 N N . SER A 1 89 ? 9.289 -24.656 -3.289 1 93.81 89 SER A N 1
ATOM 642 C CA . SER A 1 89 ? 9.906 -25.969 -3.232 1 93.81 89 SER A CA 1
ATOM 643 C C . SER A 1 89 ? 9.219 -26.938 -4.188 1 93.81 89 SER A C 1
ATOM 645 O O . SER A 1 89 ? 8.07 -26.734 -4.57 1 93.81 89 SER A O 1
ATOM 647 N N . LEU A 1 90 ? 9.875 -28 -4.543 1 95.06 90 LEU A N 1
ATOM 648 C CA . LEU A 1 90 ? 9.445 -28.844 -5.648 1 95.06 90 LEU A CA 1
ATOM 649 C C . LEU A 1 90 ? 8.18 -29.625 -5.285 1 95.06 90 LEU A C 1
ATOM 651 O O . LEU A 1 90 ? 7.461 -30.094 -6.164 1 95.06 90 LEU A O 1
ATOM 655 N N . ASP A 1 91 ? 7.918 -29.75 -4.062 1 93.38 91 ASP A N 1
ATOM 656 C CA . ASP A 1 91 ? 6.754 -30.516 -3.617 1 93.38 91 ASP A CA 1
ATOM 657 C C . ASP A 1 91 ? 5.457 -29.75 -3.906 1 93.38 91 ASP A C 1
ATOM 659 O O . ASP A 1 91 ? 4.367 -30.328 -3.812 1 93.38 91 ASP A O 1
ATOM 663 N N . ARG A 1 92 ? 5.512 -28.531 -4.414 1 95.12 92 ARG A N 1
ATOM 664 C CA . ARG A 1 92 ? 4.324 -27.703 -4.574 1 95.12 92 ARG A CA 1
ATOM 665 C C . ARG A 1 92 ? 4.16 -27.25 -6.02 1 95.12 92 ARG A C 1
ATOM 667 O O . ARG A 1 92 ? 3.525 -26.234 -6.293 1 95.12 92 ARG A O 1
ATOM 674 N N . ILE A 1 93 ? 4.707 -28 -6.996 1 97.44 93 ILE A N 1
ATOM 675 C CA . ILE A 1 93 ? 4.625 -27.562 -8.391 1 97.44 93 ILE A CA 1
ATOM 676 C C . ILE A 1 93 ? 3.545 -28.359 -9.117 1 97.44 93 ILE A C 1
ATOM 678 O O . ILE A 1 93 ? 3.387 -28.234 -10.336 1 97.44 93 ILE A O 1
ATOM 682 N N . GLY A 1 94 ? 2.814 -29.234 -8.422 1 96.19 94 GLY A N 1
ATOM 683 C CA . GLY A 1 94 ? 1.648 -29.922 -8.961 1 96.19 94 GLY A CA 1
ATOM 684 C C . GLY A 1 94 ? 1.979 -30.844 -10.117 1 96.19 94 GLY A C 1
ATOM 685 O O . GLY A 1 94 ? 2.949 -31.594 -10.055 1 96.19 94 GLY A O 1
ATOM 686 N N . LYS A 1 95 ? 1.216 -30.766 -11.164 1 97.44 95 LYS A N 1
ATOM 687 C CA . LYS A 1 95 ? 1.275 -31.672 -12.305 1 97.44 95 LYS A CA 1
ATOM 688 C C . LYS A 1 95 ? 2.523 -31.422 -13.148 1 97.44 95 LYS A C 1
ATOM 690 O O . LYS A 1 95 ? 2.902 -32.25 -13.969 1 97.44 95 LYS A O 1
ATOM 695 N N . VAL A 1 96 ? 3.152 -30.328 -12.922 1 98.12 96 VAL A N 1
ATOM 696 C CA . VAL A 1 96 ? 4.348 -30.031 -13.703 1 98.12 96 VAL A CA 1
ATOM 697 C C . VAL A 1 96 ? 5.445 -31.031 -13.367 1 98.12 96 VAL A C 1
ATOM 699 O O . VAL A 1 96 ? 6.234 -31.422 -14.242 1 98.12 96 VAL A O 1
ATOM 702 N N . ALA A 1 97 ? 5.453 -31.469 -12.172 1 96.38 97 ALA A N 1
ATOM 703 C CA . ALA A 1 97 ? 6.457 -32.438 -11.719 1 96.38 97 ALA A CA 1
ATOM 704 C C . ALA A 1 97 ? 6.414 -33.688 -12.555 1 96.38 97 ALA A C 1
ATOM 706 O O . ALA A 1 97 ? 7.449 -34.312 -12.836 1 96.38 97 ALA A O 1
ATOM 707 N N . GLU A 1 98 ? 5.281 -34.094 -12.914 1 96.25 98 GLU A N 1
ATOM 708 C CA . GLU A 1 98 ? 5.105 -35.312 -13.703 1 96.25 98 GLU A CA 1
ATOM 709 C C . GLU A 1 98 ? 5.246 -35.031 -15.195 1 96.25 98 GLU A C 1
ATOM 711 O O . GLU A 1 98 ? 5.715 -35.875 -15.953 1 96.25 98 GLU A O 1
ATOM 716 N N . ALA A 1 99 ? 4.848 -33.844 -15.539 1 98.06 99 ALA A N 1
ATOM 717 C CA . ALA A 1 99 ? 4.781 -33.5 -16.953 1 98.06 99 ALA A CA 1
ATOM 718 C C . ALA A 1 99 ? 6.176 -33.25 -17.516 1 98.06 99 ALA A C 1
ATOM 720 O O . ALA A 1 99 ? 6.402 -33.406 -18.719 1 98.06 99 ALA A O 1
ATOM 721 N N . VAL A 1 100 ? 7.078 -32.844 -16.719 1 98.19 100 VAL A N 1
ATOM 722 C CA . VAL A 1 100 ? 8.422 -32.469 -17.172 1 98.19 100 VAL A CA 1
ATOM 723 C C . VAL A 1 100 ? 9.445 -33.406 -16.516 1 98.19 100 VAL A C 1
ATOM 725 O O . VAL A 1 100 ? 9.664 -33.312 -15.297 1 98.19 100 VAL A O 1
ATOM 728 N N . LYS A 1 101 ? 10.031 -34.219 -17.328 1 97 101 LYS A N 1
ATOM 729 C CA . LYS A 1 101 ? 11.094 -35.094 -16.859 1 97 101 LYS A CA 1
ATOM 730 C C . LYS A 1 101 ? 12.461 -34.594 -17.312 1 97 101 LYS A C 1
ATOM 732 O O . LYS A 1 101 ? 12.961 -35 -18.359 1 97 101 LYS A O 1
ATOM 737 N N . ALA A 1 102 ? 13.031 -33.75 -16.562 1 98.12 102 ALA A N 1
ATOM 738 C CA . ALA A 1 102 ? 14.328 -33.125 -16.812 1 98.12 102 ALA A CA 1
ATOM 739 C C . ALA A 1 102 ? 15.039 -32.812 -15.508 1 98.12 102 ALA A C 1
ATOM 741 O O . ALA A 1 102 ? 14.422 -32.812 -14.438 1 98.12 102 ALA A O 1
ATOM 742 N N . PRO A 1 103 ? 16.344 -32.594 -15.586 1 98.38 103 PRO A N 1
ATOM 743 C CA . PRO A 1 103 ? 17.016 -32.094 -14.398 1 98.38 103 PRO A CA 1
ATOM 744 C C . PRO A 1 103 ? 16.375 -30.797 -13.859 1 98.38 103 PRO A C 1
ATOM 746 O O . PRO A 1 103 ? 15.883 -29.984 -14.641 1 98.38 103 PRO A O 1
ATOM 749 N N . THR A 1 104 ? 16.453 -30.625 -12.492 1 98.62 104 THR A N 1
ATOM 750 C CA . THR A 1 104 ? 15.734 -29.516 -11.867 1 98.62 104 THR A CA 1
ATOM 751 C C . THR A 1 104 ? 16.703 -28.469 -11.352 1 98.62 104 THR A C 1
ATOM 753 O O . THR A 1 104 ? 17.766 -28.797 -10.812 1 98.62 104 THR A O 1
ATOM 756 N N . LEU A 1 105 ? 16.422 -27.234 -11.656 1 98.81 105 LEU A N 1
ATOM 757 C CA . LEU A 1 105 ? 17.031 -26.047 -11.062 1 98.81 105 LEU A CA 1
ATOM 758 C C . LEU A 1 105 ? 16 -25.25 -10.258 1 98.81 105 LEU A C 1
ATOM 760 O O . LEU A 1 105 ? 14.969 -24.859 -10.789 1 98.81 105 LEU A O 1
ATOM 764 N N . ASN A 1 106 ? 16.281 -25.062 -8.992 1 98.81 106 ASN A N 1
ATOM 765 C CA . ASN A 1 106 ? 15.375 -24.344 -8.102 1 98.81 106 ASN A CA 1
ATOM 766 C C . ASN A 1 106 ? 15.977 -23.016 -7.652 1 98.81 106 ASN A C 1
ATOM 768 O O . ASN A 1 106 ? 17.141 -22.953 -7.242 1 98.81 106 ASN A O 1
ATOM 772 N N . ILE A 1 107 ? 15.242 -21.922 -7.879 1 98.88 107 ILE A N 1
ATOM 773 C CA . ILE A 1 107 ? 15.586 -20.594 -7.402 1 98.88 107 ILE A CA 1
ATOM 774 C C . ILE A 1 107 ? 14.539 -20.109 -6.402 1 98.88 107 ILE A C 1
ATOM 776 O O . ILE A 1 107 ? 13.367 -19.938 -6.758 1 98.88 107 ILE A O 1
ATOM 780 N N . ASP A 1 108 ? 14.938 -19.875 -5.195 1 98.12 108 ASP A N 1
ATOM 781 C CA . ASP A 1 108 ? 13.961 -19.656 -4.133 1 98.12 108 ASP A CA 1
ATOM 782 C C . ASP A 1 108 ? 14.523 -18.75 -3.047 1 98.12 108 ASP A C 1
ATOM 784 O O . ASP A 1 108 ? 15.742 -18.562 -2.951 1 98.12 108 ASP A O 1
ATOM 788 N N . HIS A 1 109 ? 13.594 -18.125 -2.316 1 97.81 109 HIS A N 1
ATOM 789 C CA . HIS A 1 109 ? 14.031 -17.297 -1.198 1 97.81 109 HIS A CA 1
ATOM 790 C C . HIS A 1 109 ? 13.445 -17.797 0.119 1 97.81 109 HIS A C 1
ATOM 792 O O . HIS A 1 109 ? 13.797 -17.297 1.188 1 97.81 109 HIS A O 1
ATOM 798 N N . HIS A 1 110 ? 12.727 -18.828 0.086 1 93 110 HIS A N 1
ATOM 799 C CA . HIS A 1 110 ? 12.156 -19.391 1.308 1 93 110 HIS A CA 1
ATOM 800 C C . HIS A 1 110 ? 13.18 -20.25 2.053 1 93 110 HIS A C 1
ATOM 802 O O . HIS A 1 110 ? 13.617 -21.281 1.548 1 93 110 HIS A O 1
ATOM 808 N N . ILE A 1 111 ? 13.336 -19.922 3.273 1 89.94 111 ILE A N 1
ATOM 809 C CA . ILE A 1 111 ? 14.336 -20.625 4.066 1 89.94 111 ILE A CA 1
ATOM 810 C C . ILE A 1 111 ? 13.852 -22.047 4.355 1 89.94 111 ILE A C 1
ATOM 812 O O . ILE A 1 111 ? 14.656 -22.938 4.648 1 89.94 111 ILE A O 1
ATOM 816 N N . THR A 1 112 ? 12.586 -22.297 4.223 1 87.06 112 THR A N 1
ATOM 817 C CA . THR A 1 112 ? 11.992 -23.594 4.504 1 87.06 112 THR A CA 1
ATOM 818 C C . THR A 1 112 ? 12.055 -24.484 3.273 1 87.06 112 THR A C 1
ATOM 820 O O . THR A 1 112 ? 11.445 -25.562 3.248 1 87.06 112 THR A O 1
ATOM 823 N N . ASN A 1 113 ? 12.75 -24.094 2.275 1 91.5 113 ASN A N 1
ATOM 824 C CA . ASN A 1 113 ? 12.898 -24.906 1.072 1 91.5 113 ASN A CA 1
ATOM 825 C C . ASN A 1 113 ? 13.336 -26.328 1.404 1 91.5 113 ASN A C 1
ATOM 827 O O . ASN A 1 113 ? 14.148 -26.531 2.312 1 91.5 113 ASN A O 1
ATOM 831 N N . ASP A 1 114 ? 12.938 -27.375 0.612 1 90.94 114 ASP A N 1
ATOM 832 C CA . ASP A 1 114 ? 13.125 -28.781 0.951 1 90.94 114 ASP A CA 1
ATOM 833 C C . ASP A 1 114 ? 14.445 -29.312 0.392 1 90.94 114 ASP A C 1
ATOM 835 O O . ASP A 1 114 ? 14.797 -30.469 0.614 1 90.94 114 ASP A O 1
ATOM 839 N N . ASP A 1 115 ? 15.117 -28.641 -0.397 1 94.19 115 ASP A N 1
ATOM 840 C CA . ASP A 1 115 ? 16.438 -28.953 -0.949 1 94.19 115 ASP A CA 1
ATOM 841 C C . ASP A 1 115 ? 16.359 -30.219 -1.821 1 94.19 115 ASP A C 1
ATOM 843 O O . ASP A 1 115 ? 17.297 -31.016 -1.835 1 94.19 115 ASP A O 1
ATOM 847 N N . GLN A 1 116 ? 15.297 -30.391 -2.514 1 95.75 116 GLN A N 1
ATOM 848 C CA . GLN A 1 116 ? 15.094 -31.625 -3.256 1 95.75 116 GLN A CA 1
ATOM 849 C C . GLN A 1 116 ? 15.555 -31.484 -4.703 1 95.75 116 GLN A C 1
ATOM 851 O O . GLN A 1 116 ? 15.711 -32.5 -5.41 1 95.75 116 GLN A O 1
ATOM 856 N N . ALA A 1 117 ? 15.75 -30.281 -5.188 1 97.62 117 ALA A N 1
ATOM 857 C CA . ALA A 1 117 ? 16.125 -30.078 -6.582 1 97.62 117 ALA A CA 1
ATOM 858 C C . ALA A 1 117 ? 17.547 -30.547 -6.848 1 97.62 117 ALA A C 1
ATOM 860 O O . ALA A 1 117 ? 18.375 -30.609 -5.93 1 97.62 117 ALA A O 1
ATOM 861 N N . ASP A 1 118 ? 17.812 -30.891 -8.102 1 98.19 118 ASP A N 1
ATOM 862 C CA . ASP A 1 118 ? 19.172 -31.266 -8.461 1 98.19 118 ASP A CA 1
ATOM 863 C C . ASP A 1 118 ? 20.141 -30.125 -8.172 1 98.19 118 ASP A C 1
ATOM 865 O O . ASP A 1 118 ? 21.25 -30.344 -7.676 1 98.19 118 ASP A O 1
ATOM 869 N N . LYS A 1 119 ? 19.75 -28.938 -8.531 1 98.5 119 LYS A N 1
ATOM 870 C CA . LYS A 1 119 ? 20.469 -27.703 -8.219 1 98.5 119 LYS A CA 1
ATOM 871 C C . LYS A 1 119 ? 19.547 -26.672 -7.562 1 98.5 119 LYS A C 1
ATOM 873 O O . LYS A 1 119 ? 18.391 -26.531 -7.969 1 98.5 119 LYS A O 1
ATOM 878 N N . LEU A 1 120 ? 20.047 -26.062 -6.539 1 98.62 120 LEU A N 1
ATOM 879 C CA . LEU A 1 120 ? 19.25 -25.078 -5.793 1 98.62 120 LEU A CA 1
ATOM 880 C C . LEU A 1 120 ? 20.062 -23.812 -5.527 1 98.62 120 LEU A C 1
ATOM 882 O O . LEU A 1 120 ? 21.141 -23.875 -4.922 1 98.62 120 LEU A O 1
ATOM 886 N N . TYR A 1 121 ? 19.578 -22.688 -5.992 1 98.75 121 TYR A N 1
ATOM 887 C CA . TYR A 1 121 ? 20.031 -21.391 -5.496 1 98.75 121 TYR A CA 1
ATOM 888 C C . TYR A 1 121 ? 19.047 -20.812 -4.496 1 98.75 121 TYR A C 1
ATOM 890 O O . TYR A 1 121 ? 17.922 -20.453 -4.859 1 98.75 121 TYR A O 1
ATOM 898 N N . LEU A 1 122 ? 19.484 -20.734 -3.291 1 98.19 122 LEU A N 1
ATOM 899 C CA . LEU A 1 122 ? 18.641 -20.266 -2.199 1 98.19 122 LEU A CA 1
ATOM 900 C C . LEU A 1 122 ? 19.234 -19 -1.567 1 98.19 122 LEU A C 1
ATOM 902 O O . LEU A 1 122 ? 20.391 -19.016 -1.13 1 98.19 122 LEU A O 1
ATOM 906 N N . ASP A 1 123 ? 18.516 -17.922 -1.627 1 98 123 ASP A N 1
ATOM 907 C CA . ASP A 1 123 ? 18.875 -16.719 -0.882 1 98 123 ASP A CA 1
ATOM 908 C C . ASP A 1 123 ? 17.75 -16.297 0.062 1 98 123 ASP A C 1
ATOM 910 O O . ASP A 1 123 ? 16.875 -15.508 -0.309 1 98 123 ASP A O 1
ATOM 914 N N . GLY A 1 124 ? 17.828 -16.719 1.273 1 96.44 124 GLY A N 1
ATOM 915 C CA . GLY A 1 124 ? 16.797 -16.469 2.268 1 96.44 124 GLY A CA 1
ATOM 916 C C . GLY A 1 124 ? 16.75 -15.023 2.729 1 96.44 124 GLY A C 1
ATOM 917 O O . GLY A 1 124 ? 15.812 -14.617 3.412 1 96.44 124 GLY A O 1
ATOM 918 N N . THR A 1 125 ? 17.703 -14.242 2.309 1 96.75 125 THR A N 1
ATOM 919 C CA . THR A 1 125 ? 17.75 -12.852 2.732 1 96.75 125 THR A CA 1
ATOM 920 C C . THR A 1 125 ? 17.047 -11.953 1.717 1 96.75 125 THR A C 1
ATOM 922 O O . THR A 1 125 ? 16.781 -10.781 1.998 1 96.75 125 THR A O 1
ATOM 925 N N . ALA A 1 126 ? 16.734 -12.523 0.547 1 98.12 126 ALA A N 1
ATOM 926 C CA . ALA A 1 126 ? 16.016 -11.75 -0.46 1 98.12 126 ALA A CA 1
ATOM 927 C C . ALA A 1 126 ? 14.562 -11.547 -0.058 1 98.12 126 ALA A C 1
ATOM 929 O O . ALA A 1 126 ? 13.922 -12.469 0.461 1 98.12 126 ALA A O 1
ATOM 930 N N . ALA A 1 127 ? 14.102 -10.398 -0.315 1 97.56 127 ALA A N 1
ATOM 931 C CA . ALA A 1 127 ? 12.727 -10.086 0.054 1 97.56 127 ALA A CA 1
ATOM 932 C C . ALA A 1 127 ? 11.734 -10.867 -0.8 1 97.56 127 ALA A C 1
ATOM 934 O O . ALA A 1 127 ? 10.602 -11.125 -0.374 1 97.56 127 ALA A O 1
ATOM 935 N N . ALA A 1 128 ? 12.148 -11.242 -1.979 1 98.25 128 ALA A N 1
ATOM 936 C CA . ALA A 1 128 ? 11.336 -11.938 -2.973 1 98.25 128 ALA A CA 1
ATOM 937 C C . ALA A 1 128 ? 12.211 -12.703 -3.963 1 98.25 128 ALA A C 1
ATOM 939 O O . ALA A 1 128 ? 13.375 -12.359 -4.168 1 98.25 128 ALA A O 1
ATOM 940 N N . THR A 1 129 ? 11.688 -13.695 -4.512 1 98.81 129 THR A N 1
ATOM 941 C CA . THR A 1 129 ? 12.391 -14.383 -5.586 1 98.81 129 THR A CA 1
ATOM 942 C C . THR A 1 129 ? 12.633 -13.445 -6.766 1 98.81 129 THR A C 1
ATOM 944 O O . THR A 1 129 ? 13.664 -13.523 -7.426 1 98.81 129 THR A O 1
ATOM 947 N N . ALA A 1 130 ? 11.727 -12.523 -6.984 1 98.94 130 ALA A N 1
ATOM 948 C CA . ALA A 1 130 ? 11.859 -11.547 -8.062 1 98.94 130 ALA A CA 1
ATOM 949 C C . ALA A 1 130 ? 13.141 -10.727 -7.898 1 98.94 130 ALA A C 1
ATOM 951 O O . ALA A 1 130 ? 13.758 -10.336 -8.891 1 98.94 130 ALA A O 1
ATOM 952 N N . GLU A 1 131 ? 13.516 -10.461 -6.691 1 98.88 131 GLU A N 1
ATOM 953 C CA . GLU A 1 131 ? 14.781 -9.789 -6.43 1 98.88 131 GLU A CA 1
ATOM 954 C C . GLU A 1 131 ? 15.961 -10.633 -6.891 1 98.88 131 GLU A C 1
ATOM 956 O O . GLU A 1 131 ? 16.906 -10.117 -7.488 1 98.88 131 GLU A O 1
ATOM 961 N N . ILE A 1 132 ? 15.945 -11.898 -6.66 1 98.88 132 ILE A N 1
ATOM 962 C CA . ILE A 1 132 ? 16.984 -12.844 -7.082 1 98.88 132 ILE A CA 1
ATOM 963 C C . ILE A 1 132 ? 17.031 -12.906 -8.602 1 98.88 132 ILE A C 1
ATOM 965 O O . ILE A 1 132 ? 18.109 -12.898 -9.195 1 98.88 132 ILE A O 1
ATOM 969 N N . ILE A 1 133 ? 15.867 -12.938 -9.234 1 98.94 133 ILE A N 1
ATOM 970 C CA . ILE A 1 133 ? 15.805 -13.031 -10.688 1 98.94 133 ILE A CA 1
ATOM 971 C C . ILE A 1 133 ? 16.438 -11.789 -11.312 1 98.94 133 ILE A C 1
ATOM 973 O O . ILE A 1 133 ? 17.109 -11.883 -12.344 1 98.94 133 ILE A O 1
ATOM 977 N N . TYR A 1 134 ? 16.219 -10.648 -10.734 1 98.94 134 TYR A N 1
ATOM 978 C CA . TYR A 1 134 ? 16.859 -9.453 -11.258 1 98.94 134 TYR A CA 1
ATOM 979 C C . TYR A 1 134 ? 18.375 -9.586 -11.211 1 98.94 134 TYR A C 1
ATOM 981 O O . TYR A 1 134 ? 19.062 -9.25 -12.18 1 98.94 134 TYR A O 1
ATOM 989 N N . GLN A 1 135 ? 18.891 -10.047 -10.086 1 98.81 135 GLN A N 1
ATOM 990 C CA . GLN A 1 135 ? 20.328 -10.266 -9.961 1 98.81 135 GLN A CA 1
ATOM 991 C C . GLN A 1 135 ? 20.828 -11.273 -10.992 1 98.81 135 GLN A C 1
ATOM 993 O O . GLN A 1 135 ? 21.922 -11.109 -11.547 1 98.81 135 GLN A O 1
ATOM 998 N N . LEU A 1 136 ? 20.047 -12.266 -11.188 1 98.88 136 LEU A N 1
ATOM 999 C CA . LEU A 1 136 ? 20.391 -13.297 -12.156 1 98.88 136 LEU A CA 1
ATOM 1000 C C . LEU A 1 136 ? 20.453 -12.719 -13.562 1 98.88 136 LEU A C 1
ATOM 1002 O O . LEU A 1 136 ? 21.328 -13.07 -14.352 1 98.88 136 LEU A O 1
ATOM 1006 N N . ILE A 1 137 ? 19.516 -11.852 -13.875 1 98.69 137 ILE A N 1
ATOM 1007 C CA . ILE A 1 137 ? 19.469 -11.188 -15.172 1 98.69 137 ILE A CA 1
ATOM 1008 C C . ILE A 1 137 ? 20.75 -10.375 -15.375 1 98.69 137 ILE A C 1
ATOM 1010 O O . ILE A 1 137 ? 21.344 -10.398 -16.453 1 98.69 137 ILE A O 1
ATOM 1014 N N . GLU A 1 138 ? 21.172 -9.703 -14.328 1 98.38 138 GLU A N 1
ATOM 1015 C CA . GLU A 1 138 ? 22.438 -8.984 -14.383 1 98.38 138 GLU A CA 1
ATOM 1016 C C . GLU A 1 138 ? 23.609 -9.938 -14.617 1 98.38 138 GLU A C 1
ATOM 1018 O O . GLU A 1 138 ? 24.484 -9.672 -15.438 1 98.38 138 GLU A O 1
ATOM 1023 N N . GLU A 1 139 ? 23.578 -11.039 -13.898 1 98.38 139 GLU A N 1
ATOM 1024 C CA . GLU A 1 139 ? 24.625 -12.047 -14.023 1 98.38 139 GLU A CA 1
ATOM 1025 C C . GLU A 1 139 ? 24.672 -12.633 -15.43 1 98.38 139 GLU A C 1
ATOM 1027 O O . GLU A 1 139 ? 25.734 -12.961 -15.945 1 98.38 139 GLU A O 1
ATOM 1032 N N . LEU A 1 140 ? 23.547 -12.789 -16.016 1 98.62 140 LEU A N 1
ATOM 1033 C CA . LEU A 1 140 ? 23.406 -13.328 -17.375 1 98.62 140 LEU A CA 1
ATOM 1034 C C . LEU A 1 140 ? 23.797 -12.297 -18.422 1 98.62 140 LEU A C 1
ATOM 1036 O O . LEU A 1 140 ? 23.922 -12.617 -19.594 1 98.62 140 LEU A O 1
ATOM 1040 N N . ASP A 1 141 ? 23.984 -11.086 -17.969 1 98.06 141 ASP A N 1
ATOM 1041 C CA . ASP A 1 141 ? 24.344 -9.961 -18.828 1 98.06 141 ASP A CA 1
ATOM 1042 C C . ASP A 1 141 ? 23.266 -9.688 -19.875 1 98.06 141 ASP A C 1
ATOM 1044 O O . ASP A 1 141 ? 23.562 -9.492 -21.047 1 98.06 141 ASP A O 1
ATOM 1048 N N . VAL A 1 142 ? 22.047 -9.781 -19.484 1 98.38 142 VAL A N 1
ATOM 1049 C CA . VAL A 1 142 ? 20.891 -9.445 -20.297 1 98.38 142 VAL A CA 1
ATOM 1050 C C . VAL A 1 142 ? 20.391 -8.055 -19.938 1 98.38 142 VAL A C 1
ATOM 1052 O O . VAL A 1 142 ? 20.188 -7.742 -18.766 1 98.38 142 VAL A O 1
ATOM 1055 N N . PRO A 1 143 ? 20.234 -7.215 -20.922 1 98.31 143 PRO A N 1
ATOM 1056 C CA . PRO A 1 143 ? 19.672 -5.902 -20.594 1 98.31 143 PRO A CA 1
ATOM 1057 C C . PRO A 1 143 ? 18.25 -5.984 -20.031 1 98.31 143 PRO A C 1
ATOM 1059 O O . PRO A 1 143 ? 17.406 -6.707 -20.578 1 98.31 143 PRO A O 1
ATOM 1062 N N . CYS A 1 144 ? 18 -5.293 -18.984 1 98.56 144 CYS A N 1
ATOM 1063 C CA . CYS A 1 144 ? 16.672 -5.262 -18.375 1 98.56 144 CYS A CA 1
ATOM 1064 C C . CYS A 1 144 ? 15.688 -4.484 -19.25 1 98.56 144 CYS A C 1
ATOM 1066 O O . CYS A 1 144 ? 15.93 -3.324 -19.578 1 98.56 144 CYS A O 1
ATOM 1068 N N . THR A 1 145 ? 14.633 -5.109 -19.641 1 98.81 145 THR A N 1
ATOM 1069 C CA . THR A 1 145 ? 13.609 -4.477 -20.469 1 98.81 145 THR A CA 1
ATOM 1070 C C . THR A 1 145 ? 12.398 -4.078 -19.625 1 98.81 145 THR A C 1
ATOM 1072 O O . THR A 1 145 ? 12.289 -4.488 -18.469 1 98.81 145 THR A O 1
ATOM 1075 N N . GLN A 1 146 ? 11.539 -3.342 -20.219 1 98.88 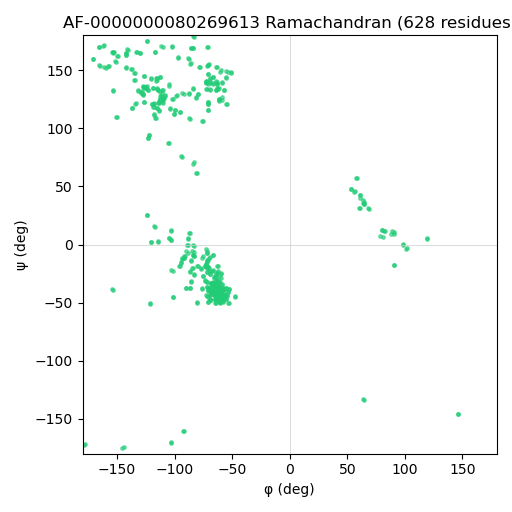146 GLN A N 1
ATOM 1076 C CA . GLN A 1 146 ? 10.312 -2.947 -19.531 1 98.88 146 GLN A CA 1
ATOM 1077 C C . GLN A 1 146 ? 9.469 -4.164 -19.172 1 98.88 146 GLN A C 1
ATOM 1079 O O . GLN A 1 146 ? 8.867 -4.215 -18.094 1 98.88 146 GLN A O 1
ATOM 1084 N N . ASP A 1 147 ? 9.391 -5.121 -20.094 1 98.88 147 ASP A N 1
ATOM 1085 C CA . ASP A 1 147 ? 8.617 -6.332 -19.828 1 98.88 147 ASP A CA 1
ATOM 1086 C C . ASP A 1 147 ? 9.125 -7.051 -18.578 1 98.88 147 ASP A C 1
ATOM 1088 O O . ASP A 1 147 ? 8.344 -7.414 -17.703 1 98.88 147 ASP A O 1
ATOM 1092 N N . MET A 1 148 ? 10.469 -7.215 -18.5 1 98.94 148 MET A N 1
ATOM 1093 C CA . MET A 1 148 ? 11.086 -7.828 -17.328 1 98.94 148 MET A CA 1
ATOM 1094 C C . MET A 1 148 ? 10.789 -7.02 -16.062 1 98.94 148 MET A C 1
ATOM 1096 O O . MET A 1 148 ? 10.398 -7.582 -15.039 1 98.94 148 MET A O 1
ATOM 1100 N N . ALA A 1 149 ? 10.891 -5.711 -16.219 1 98.94 149 ALA A N 1
ATOM 1101 C CA . ALA A 1 149 ? 10.766 -4.801 -15.086 1 98.94 149 ALA A CA 1
ATOM 1102 C C . ALA A 1 149 ? 9.352 -4.82 -14.516 1 98.94 149 ALA A C 1
ATOM 1104 O O . ALA A 1 149 ? 9.164 -4.832 -13.297 1 98.94 149 ALA A O 1
ATOM 1105 N N . MET A 1 150 ? 8.336 -4.852 -15.367 1 98.94 150 MET A N 1
ATOM 1106 C CA . MET A 1 150 ? 6.945 -4.922 -14.938 1 98.94 150 MET A CA 1
ATOM 1107 C C . MET A 1 150 ? 6.695 -6.172 -14.102 1 98.94 150 MET A C 1
ATOM 1109 O O . MET A 1 150 ? 6.074 -6.102 -13.039 1 98.94 150 MET A O 1
ATOM 1113 N N . CYS A 1 151 ? 7.242 -7.234 -14.539 1 98.94 151 CYS A N 1
ATOM 1114 C CA . CYS A 1 151 ? 7.035 -8.516 -13.883 1 98.94 151 CYS A CA 1
ATOM 1115 C C . CYS A 1 151 ? 7.75 -8.562 -12.531 1 98.94 151 CYS A C 1
ATOM 1117 O O . CYS A 1 151 ? 7.145 -8.891 -11.516 1 98.94 151 CYS A O 1
ATOM 1119 N N . LEU A 1 152 ? 9.008 -8.18 -12.578 1 98.94 152 LEU A N 1
ATOM 1120 C CA . LEU A 1 152 ? 9.82 -8.328 -11.383 1 98.94 152 LEU A CA 1
ATOM 1121 C C . LEU A 1 152 ? 9.422 -7.309 -10.32 1 98.94 152 LEU A C 1
ATOM 1123 O O . LEU A 1 152 ? 9.43 -7.617 -9.125 1 98.94 152 LEU A O 1
ATOM 1127 N N . TYR A 1 153 ? 9.062 -6.094 -10.727 1 98.94 153 TYR A N 1
ATOM 1128 C CA . TYR A 1 153 ? 8.562 -5.121 -9.766 1 98.94 153 TYR A CA 1
ATOM 1129 C C . TYR A 1 153 ? 7.32 -5.648 -9.055 1 98.94 153 TYR A C 1
ATOM 1131 O O . TYR A 1 153 ? 7.172 -5.473 -7.84 1 98.94 153 TYR A O 1
ATOM 1139 N N . THR A 1 154 ? 6.453 -6.297 -9.789 1 98.88 154 THR A N 1
ATOM 1140 C CA . THR A 1 154 ? 5.227 -6.859 -9.234 1 98.88 154 THR A CA 1
ATOM 1141 C C . THR A 1 154 ? 5.543 -7.879 -8.141 1 98.88 154 THR A C 1
ATOM 1143 O O . THR A 1 154 ? 4.957 -7.84 -7.059 1 98.88 154 THR A O 1
ATOM 1146 N N . GLY A 1 155 ? 6.473 -8.75 -8.438 1 98.88 155 GLY A N 1
ATOM 1147 C CA . GLY A 1 155 ? 6.852 -9.75 -7.449 1 98.88 155 GLY A CA 1
ATOM 1148 C C . GLY A 1 155 ? 7.398 -9.148 -6.168 1 98.88 155 GLY A C 1
ATOM 1149 O O . GLY A 1 155 ? 6.984 -9.523 -5.07 1 98.88 155 GLY A O 1
ATOM 1150 N N . ILE A 1 156 ? 8.273 -8.211 -6.316 1 98.88 156 ILE A N 1
ATOM 1151 C CA . ILE A 1 156 ? 8.891 -7.562 -5.168 1 98.88 156 ILE A CA 1
ATOM 1152 C C . ILE A 1 156 ? 7.832 -6.793 -4.379 1 98.88 156 ILE A C 1
ATOM 1154 O O . ILE A 1 156 ? 7.754 -6.91 -3.154 1 98.88 156 ILE A O 1
ATOM 1158 N N . ALA A 1 157 ? 7.016 -6.031 -5.07 1 98.56 157 ALA A N 1
ATOM 1159 C CA . ALA A 1 157 ? 5.988 -5.207 -4.441 1 98.56 157 ALA A CA 1
ATOM 1160 C C . ALA A 1 157 ? 5.035 -6.059 -3.607 1 98.56 157 ALA A C 1
ATOM 1162 O O . ALA A 1 157 ? 4.727 -5.715 -2.465 1 98.56 157 ALA A O 1
ATOM 1163 N N . LEU A 1 158 ? 4.656 -7.125 -4.137 1 97.38 158 LEU A N 1
ATOM 1164 C CA . LEU A 1 158 ? 3.641 -7.922 -3.457 1 97.38 158 LEU A CA 1
ATOM 1165 C C . LEU A 1 158 ? 4.246 -8.688 -2.283 1 97.38 158 LEU A C 1
ATOM 1167 O O . LEU A 1 158 ? 3.635 -8.781 -1.216 1 97.38 158 LEU A O 1
ATOM 1171 N N . ASP A 1 159 ? 5.469 -9.18 -2.438 1 96.81 159 ASP A N 1
ATOM 1172 C CA . ASP A 1 159 ? 6.098 -9.922 -1.353 1 96.81 159 ASP A CA 1
ATOM 1173 C C . ASP A 1 159 ? 6.508 -8.992 -0.213 1 96.81 159 ASP A C 1
ATOM 1175 O O . ASP A 1 159 ? 6.742 -9.445 0.909 1 96.81 159 ASP A O 1
ATOM 1179 N N . THR A 1 160 ? 6.629 -7.711 -0.517 1 97.5 160 THR A N 1
ATOM 1180 C CA . THR A 1 160 ? 7.012 -6.75 0.514 1 97.5 160 THR A CA 1
ATOM 1181 C C . THR A 1 160 ? 5.805 -5.922 0.953 1 97.5 160 THR A C 1
ATOM 1183 O O . THR A 1 160 ? 5.957 -4.934 1.672 1 97.5 160 THR A O 1
ATOM 1186 N N . GLY A 1 161 ? 4.641 -6.254 0.458 1 96 161 GLY A N 1
ATOM 1187 C CA . GLY A 1 161 ? 3.475 -5.445 0.769 1 96 161 GLY A CA 1
ATOM 1188 C C . GLY A 1 161 ? 3.602 -4.008 0.299 1 96 161 GLY A C 1
ATOM 1189 O O . GLY A 1 161 ? 3.271 -3.076 1.037 1 96 161 GLY A O 1
ATOM 1190 N N . TRP A 1 162 ? 4.121 -3.906 -0.922 1 97.88 162 TRP A N 1
ATOM 1191 C CA . TRP A 1 162 ? 4.414 -2.58 -1.454 1 97.88 162 TRP A CA 1
ATOM 1192 C C . TRP A 1 162 ? 5.348 -1.813 -0.523 1 97.88 162 TRP A C 1
ATOM 1194 O O . TRP A 1 162 ? 5.074 -0.665 -0.168 1 97.88 162 TRP A O 1
ATOM 1204 N N . PHE A 1 163 ? 6.371 -2.537 -0.089 1 98.5 163 PHE A N 1
ATOM 1205 C CA . PHE A 1 163 ? 7.52 -2.006 0.639 1 98.5 163 PHE A CA 1
ATOM 1206 C C . PHE A 1 163 ? 7.109 -1.539 2.029 1 98.5 163 PHE A C 1
ATOM 1208 O O . PHE A 1 163 ? 7.738 -0.649 2.604 1 98.5 163 PHE A O 1
ATOM 1215 N N . ARG A 1 164 ? 6.109 -2.197 2.582 1 96.75 164 ARG A N 1
ATOM 1216 C CA . ARG A 1 164 ? 5.609 -1.882 3.918 1 96.75 164 ARG A CA 1
ATOM 1217 C C . ARG A 1 164 ? 6.129 -2.881 4.945 1 96.75 164 ARG A C 1
ATOM 1219 O O . ARG A 1 164 ? 6.125 -2.602 6.145 1 96.75 164 ARG A O 1
ATOM 1226 N N . PHE A 1 165 ? 6.508 -4.051 4.535 1 93.44 165 PHE A N 1
ATOM 1227 C CA . PHE A 1 165 ? 6.828 -5.137 5.453 1 93.44 165 PHE A CA 1
ATOM 1228 C C . PHE A 1 165 ? 8.281 -5.051 5.914 1 93.44 165 PHE A C 1
ATOM 1230 O O . PHE A 1 165 ? 9.078 -4.32 5.324 1 93.44 165 PHE A O 1
ATOM 1237 N N . SER A 1 166 ? 8.609 -5.84 6.91 1 93.62 166 SER A N 1
ATOM 1238 C CA . SER A 1 166 ? 9.914 -5.789 7.555 1 93.62 166 SER A CA 1
ATOM 1239 C C . SER A 1 166 ? 11 -6.375 6.652 1 93.62 166 SER A C 1
ATOM 1241 O O . SER A 1 166 ? 12.188 -6.133 6.867 1 93.62 166 SER A O 1
ATOM 1243 N N . ASN A 1 167 ? 10.586 -7.105 5.656 1 95.25 167 ASN A N 1
ATOM 1244 C CA . ASN A 1 167 ? 11.578 -7.707 4.77 1 95.25 167 ASN A CA 1
ATOM 1245 C C . ASN A 1 167 ? 12.023 -6.727 3.689 1 95.25 167 ASN A C 1
ATOM 1247 O O . ASN A 1 167 ? 12.852 -7.07 2.838 1 95.25 167 ASN A O 1
ATOM 1251 N N . THR A 1 168 ? 11.477 -5.516 3.67 1 97.94 168 THR A N 1
ATOM 1252 C CA . THR A 1 168 ? 11.953 -4.461 2.783 1 97.94 168 THR A CA 1
ATOM 1253 C C . THR A 1 168 ? 13.32 -3.955 3.236 1 97.94 168 THR A C 1
ATOM 1255 O O . THR A 1 168 ? 13.438 -3.336 4.297 1 97.94 168 THR A O 1
ATOM 1258 N N . LYS A 1 169 ? 14.297 -4.168 2.412 1 98.06 169 LYS A N 1
ATOM 1259 C CA . LYS A 1 169 ? 15.672 -3.779 2.723 1 98.06 169 LYS A CA 1
ATOM 1260 C C . LYS A 1 169 ? 16.188 -2.736 1.735 1 98.06 169 LYS A C 1
ATOM 1262 O O . LYS A 1 169 ? 15.562 -2.496 0.698 1 98.06 169 LYS A O 1
ATOM 1267 N N . PRO A 1 170 ? 17.344 -2.111 2.143 1 98.62 170 PRO A N 1
ATOM 1268 C CA . PRO A 1 170 ? 17.922 -1.152 1.199 1 98.62 170 PRO A CA 1
ATOM 1269 C C . PRO A 1 170 ? 18.156 -1.754 -0.184 1 98.62 170 PRO A C 1
ATOM 1271 O O . PRO A 1 170 ? 17.812 -1.138 -1.196 1 98.62 170 PRO A O 1
ATOM 1274 N N . ARG A 1 171 ? 18.609 -2.951 -0.23 1 98.31 171 ARG A N 1
ATOM 1275 C CA . ARG A 1 171 ? 18.859 -3.609 -1.508 1 98.31 171 ARG A CA 1
ATOM 1276 C C . ARG A 1 171 ? 17.562 -3.809 -2.287 1 98.31 171 ARG A C 1
ATOM 1278 O O . ARG A 1 171 ? 17.547 -3.703 -3.516 1 98.31 171 ARG A O 1
ATOM 1285 N N . THR A 1 172 ? 16.453 -4.121 -1.58 1 98.62 172 THR A N 1
ATOM 1286 C CA . THR A 1 172 ? 15.141 -4.273 -2.207 1 98.62 172 THR A CA 1
ATOM 1287 C C . THR A 1 172 ? 14.742 -3 -2.943 1 98.62 172 THR A C 1
ATOM 1289 O O . THR A 1 172 ? 14.305 -3.051 -4.098 1 98.62 172 THR A O 1
ATOM 1292 N N . MET A 1 173 ? 14.953 -1.891 -2.264 1 98.81 173 MET A N 1
ATOM 1293 C CA . MET A 1 173 ? 14.617 -0.593 -2.842 1 98.81 173 MET A CA 1
ATOM 1294 C C . MET A 1 173 ? 15.531 -0.264 -4.016 1 98.81 173 MET A C 1
ATOM 1296 O O . MET A 1 173 ? 15.102 0.331 -5 1 98.81 173 MET A O 1
ATOM 1300 N N . GLN A 1 174 ? 16.766 -0.607 -3.877 1 98.75 174 GLN A N 1
ATOM 1301 C CA . GLN A 1 174 ? 17.719 -0.365 -4.961 1 98.75 174 GLN A CA 1
ATOM 1302 C C . GLN A 1 174 ? 17.328 -1.148 -6.211 1 98.75 174 GLN A C 1
ATOM 1304 O O . GLN A 1 174 ? 17.391 -0.62 -7.324 1 98.75 174 GLN A O 1
ATOM 1309 N N . VAL A 1 175 ? 16.938 -2.379 -6.016 1 98.88 175 VAL A N 1
ATOM 1310 C CA . VAL A 1 175 ? 16.484 -3.189 -7.145 1 98.88 175 VAL A CA 1
ATOM 1311 C C . VAL A 1 175 ? 15.227 -2.57 -7.754 1 98.88 175 VAL A C 1
ATOM 1313 O O . VAL A 1 175 ? 15.117 -2.461 -8.977 1 98.88 175 VAL A O 1
ATOM 1316 N N . ALA A 1 176 ? 14.305 -2.148 -6.898 1 98.88 176 ALA A N 1
ATOM 1317 C CA . ALA A 1 176 ? 13.086 -1.506 -7.383 1 98.88 176 ALA A CA 1
ATOM 1318 C C . ALA A 1 176 ? 13.414 -0.253 -8.195 1 98.88 176 ALA A C 1
ATOM 1320 O O . ALA A 1 176 ? 12.789 0.013 -9.219 1 98.88 176 ALA A O 1
ATOM 1321 N N . ALA A 1 177 ? 14.438 0.509 -7.734 1 98.88 177 ALA A N 1
ATOM 1322 C CA . ALA A 1 177 ? 14.883 1.687 -8.477 1 98.88 177 ALA A CA 1
ATOM 1323 C C . ALA A 1 177 ? 15.375 1.305 -9.867 1 98.88 177 ALA A C 1
ATOM 1325 O O . ALA A 1 177 ? 15.047 1.972 -10.852 1 98.88 177 ALA A O 1
ATOM 1326 N N . ALA A 1 178 ? 16.156 0.271 -9.898 1 98.88 178 ALA A N 1
ATOM 1327 C CA . ALA A 1 178 ? 16.688 -0.198 -11.18 1 98.88 178 ALA A CA 1
ATOM 1328 C C . ALA A 1 178 ? 15.555 -0.636 -12.102 1 98.88 178 ALA A C 1
ATOM 1330 O O . ALA A 1 178 ? 15.578 -0.344 -13.297 1 98.88 178 ALA A O 1
ATOM 1331 N N . LEU A 1 179 ? 14.586 -1.281 -11.555 1 98.94 179 LEU A N 1
ATOM 1332 C CA . LEU A 1 179 ? 13.453 -1.756 -12.352 1 98.94 179 LEU A CA 1
ATOM 1333 C C . LEU A 1 179 ? 12.633 -0.586 -12.883 1 98.94 179 LEU A C 1
ATOM 1335 O O . LEU A 1 179 ? 12.125 -0.637 -14 1 98.94 179 LEU A O 1
ATOM 1339 N N . LEU A 1 180 ? 12.484 0.417 -12.062 1 98.88 180 LEU A N 1
ATOM 1340 C CA . LEU A 1 180 ? 11.828 1.628 -12.539 1 98.88 180 LEU A CA 1
ATOM 1341 C C . LEU A 1 180 ? 12.594 2.234 -13.711 1 98.88 180 LEU A C 1
ATOM 1343 O O . LEU A 1 180 ? 11.984 2.67 -14.695 1 98.88 180 LEU A O 1
ATOM 1347 N N . SER A 1 181 ? 13.883 2.205 -13.602 1 98.75 181 SER A N 1
ATOM 1348 C CA . SER A 1 181 ? 14.727 2.734 -14.672 1 98.75 181 SER A CA 1
ATOM 1349 C C . SER A 1 181 ? 14.562 1.921 -15.953 1 98.75 181 SER A C 1
ATOM 1351 O O . SER A 1 181 ? 14.711 2.451 -17.062 1 98.75 181 SER A O 1
ATOM 1353 N N . CYS A 1 182 ? 14.227 0.685 -15.758 1 98.69 182 CYS A N 1
ATOM 1354 C CA . CYS A 1 182 ? 14.031 -0.204 -16.906 1 98.69 182 CYS A CA 1
ATOM 1355 C C . CYS A 1 182 ? 12.617 -0.06 -17.469 1 98.69 182 CYS A C 1
ATOM 1357 O O . CYS A 1 182 ? 12.297 -0.659 -18.5 1 98.69 182 CYS A O 1
ATOM 1359 N N . GLY A 1 183 ? 11.766 0.672 -16.734 1 98.62 183 GLY A N 1
ATOM 1360 C CA . GLY A 1 183 ? 10.484 0.996 -17.359 1 98.62 183 GLY A CA 1
ATOM 1361 C C . GLY A 1 183 ? 9.297 0.449 -16.578 1 98.62 183 GLY A C 1
ATOM 1362 O O . GLY A 1 183 ? 8.156 0.543 -17.031 1 98.62 183 GLY A O 1
ATOM 1363 N N . ALA A 1 184 ? 9.5 -0.144 -15.422 1 98.81 184 ALA A N 1
ATOM 1364 C CA . ALA A 1 184 ? 8.367 -0.581 -14.609 1 98.81 184 ALA A CA 1
ATOM 1365 C C . ALA A 1 184 ? 7.414 0.579 -14.328 1 98.81 184 ALA A C 1
ATOM 1367 O O . ALA A 1 184 ? 7.852 1.716 -14.141 1 98.81 184 ALA A O 1
ATOM 1368 N N . GLN A 1 185 ? 6.168 0.282 -14.305 1 98.38 185 GLN A N 1
ATOM 1369 C CA . GLN A 1 185 ? 5.145 1.288 -14.047 1 98.38 185 GLN A CA 1
ATOM 1370 C C . GLN A 1 185 ? 4.277 0.899 -12.852 1 98.38 185 GLN A C 1
ATOM 1372 O O . GLN A 1 185 ? 3.217 0.295 -13.023 1 98.38 185 GLN A O 1
ATOM 1377 N N . PRO A 1 186 ? 4.664 1.343 -11.672 1 97.94 186 PRO A N 1
ATOM 1378 C CA . PRO A 1 186 ? 3.973 0.936 -10.445 1 97.94 186 PRO A CA 1
ATOM 1379 C C . PRO A 1 186 ? 2.482 1.265 -10.469 1 97.94 186 PRO A C 1
ATOM 1381 O O . PRO A 1 186 ? 1.662 0.472 -10 1 97.94 186 PRO A O 1
ATOM 1384 N N . HIS A 1 187 ? 2.133 2.414 -11.016 1 94.25 187 HIS A N 1
ATOM 1385 C CA . HIS A 1 187 ? 0.739 2.848 -11.008 1 94.25 187 HIS A CA 1
ATOM 1386 C C . HIS A 1 187 ? -0.127 1.934 -11.867 1 94.25 187 HIS A C 1
ATOM 1388 O O . HIS A 1 187 ? -1.275 1.649 -11.516 1 94.25 187 HIS A O 1
ATOM 1394 N N . VAL A 1 188 ? 0.405 1.427 -12.945 1 95.12 188 VAL A N 1
ATOM 1395 C CA . VAL A 1 188 ? -0.302 0.494 -13.82 1 95.12 188 VAL A CA 1
ATOM 1396 C C . VAL A 1 188 ? -0.48 -0.845 -13.109 1 95.12 188 VAL A C 1
ATOM 1398 O O . VAL A 1 188 ? -1.574 -1.412 -13.102 1 95.12 188 VAL A O 1
ATOM 1401 N N . ILE A 1 189 ? 0.562 -1.281 -12.461 1 97.88 189 ILE A N 1
ATOM 1402 C CA . ILE A 1 189 ? 0.548 -2.553 -11.75 1 97.88 189 ILE A CA 1
ATOM 1403 C C . ILE A 1 189 ? -0.453 -2.486 -10.602 1 97.88 189 ILE A C 1
ATOM 1405 O O . ILE A 1 189 ? -1.312 -3.361 -10.461 1 97.88 189 ILE A O 1
ATOM 1409 N N . SER A 1 190 ? -0.357 -1.452 -9.781 1 95.62 190 SER A N 1
ATOM 1410 C CA . SER A 1 190 ? -1.198 -1.338 -8.602 1 95.62 190 SER A CA 1
ATOM 1411 C C . SER A 1 190 ? -2.672 -1.225 -8.977 1 95.62 190 SER A C 1
ATOM 1413 O O . SER A 1 190 ? -3.531 -1.826 -8.328 1 95.62 190 SER A O 1
ATOM 1415 N N . GLU A 1 191 ? -2.967 -0.465 -9.984 1 90.56 191 GLU A N 1
ATOM 1416 C CA . GLU A 1 191 ? -4.348 -0.311 -10.422 1 90.56 191 GLU A CA 1
ATOM 1417 C C . GLU A 1 191 ? -4.945 -1.65 -10.852 1 90.56 191 GLU A C 1
ATOM 1419 O O . GLU A 1 191 ? -6.094 -1.958 -10.516 1 90.56 191 GLU A O 1
ATOM 1424 N N . ALA A 1 192 ? -4.207 -2.418 -11.547 1 93.69 192 ALA A N 1
ATOM 1425 C CA . ALA A 1 192 ? -4.672 -3.723 -12.008 1 93.69 192 ALA A CA 1
ATOM 1426 C C . ALA A 1 192 ? -4.887 -4.676 -10.828 1 93.69 192 ALA A C 1
ATOM 1428 O O . ALA A 1 192 ? -5.895 -5.383 -10.773 1 93.69 192 ALA A O 1
ATOM 1429 N N . LEU A 1 193 ? -3.973 -4.645 -9.914 1 94.75 193 LEU A N 1
ATOM 1430 C CA . LEU A 1 193 ? -3.992 -5.609 -8.82 1 94.75 193 LEU A CA 1
ATOM 1431 C C . LEU A 1 193 ? -5.035 -5.227 -7.777 1 94.75 193 LEU A C 1
ATOM 1433 O O . LEU A 1 193 ? -5.449 -6.062 -6.973 1 94.75 193 LEU A O 1
ATOM 1437 N N . GLU A 1 194 ? -5.434 -4.031 -7.754 1 92.06 194 GLU A N 1
ATOM 1438 C CA . GLU A 1 194 ? -6.379 -3.551 -6.754 1 92.06 194 GLU A CA 1
ATOM 1439 C C . GLU A 1 194 ? -7.82 -3.801 -7.188 1 92.06 194 GLU A C 1
ATOM 1441 O O . GLU A 1 194 ? -8.75 -3.701 -6.379 1 92.06 194 GLU A O 1
ATOM 1446 N N . GLN A 1 195 ? -8.047 -4.113 -8.406 1 92.06 195 GLN A N 1
ATOM 1447 C CA . GLN A 1 195 ? -9.398 -4.316 -8.914 1 92.06 195 GLN A CA 1
ATOM 1448 C C . GLN A 1 195 ? -10.078 -5.484 -8.219 1 92.06 195 GLN A C 1
ATOM 1450 O O . GLN A 1 195 ? -9.445 -6.5 -7.93 1 92.06 195 GLN A O 1
ATOM 1455 N N . ARG A 1 196 ? -11.312 -5.27 -7.906 1 90.69 196 ARG A N 1
ATOM 1456 C CA . ARG A 1 196 ? -12.141 -6.277 -7.258 1 90.69 196 ARG A CA 1
ATOM 1457 C C . ARG A 1 196 ? -13.516 -6.359 -7.914 1 90.69 196 ARG A C 1
ATOM 1459 O O . ARG A 1 196 ? -14.086 -5.336 -8.297 1 90.69 196 ARG A O 1
ATOM 1466 N N . PRO A 1 197 ? -14.023 -7.574 -8.031 1 91.31 197 PRO A N 1
ATOM 1467 C CA . PRO A 1 197 ? -15.422 -7.656 -8.477 1 91.31 197 PRO A CA 1
ATOM 1468 C C . PRO A 1 197 ? -16.391 -7.016 -7.488 1 91.31 197 PRO A C 1
ATOM 1470 O O . PRO A 1 197 ? -16.125 -6.988 -6.285 1 91.31 197 PRO A O 1
ATOM 1473 N N . LEU A 1 198 ? -17.5 -6.547 -7.988 1 92.19 198 LEU A N 1
ATOM 1474 C CA . LEU A 1 198 ? -18.531 -5.941 -7.148 1 92.19 198 LEU A CA 1
ATOM 1475 C C . LEU A 1 198 ? -18.969 -6.902 -6.043 1 92.19 198 LEU A C 1
ATOM 1477 O O . LEU A 1 198 ? -19.188 -6.484 -4.902 1 92.19 198 LEU A O 1
ATOM 1481 N N . SER A 1 199 ? -19.031 -8.141 -6.41 1 92 199 SER A N 1
ATOM 1482 C CA . SER A 1 199 ? -19.484 -9.141 -5.457 1 92 199 SER A CA 1
ATOM 1483 C C . SER A 1 199 ? -18.547 -9.211 -4.25 1 92 199 SER A C 1
ATOM 1485 O O . SER A 1 199 ? -19 -9.422 -3.121 1 92 199 SER A O 1
ATOM 1487 N N . GLU A 1 200 ? -17.297 -9.031 -4.453 1 91.38 200 GLU A N 1
ATOM 1488 C CA . GLU A 1 200 ? -16.328 -9.062 -3.357 1 91.38 200 GLU A CA 1
ATOM 1489 C C . GLU A 1 200 ? -16.5 -7.855 -2.439 1 91.38 200 GLU A C 1
ATOM 1491 O O . GLU A 1 200 ? -16.391 -7.973 -1.219 1 91.38 200 GLU A O 1
ATOM 1496 N N . VAL A 1 201 ? -16.766 -6.738 -3.021 1 91.5 201 VAL A N 1
ATOM 1497 C CA . VAL A 1 201 ? -16.984 -5.523 -2.244 1 91.5 201 VAL A CA 1
ATOM 1498 C C . VAL A 1 201 ? -18.25 -5.668 -1.403 1 91.5 201 VAL A C 1
ATOM 1500 O O . VAL A 1 201 ? -18.266 -5.301 -0.226 1 91.5 201 VAL A O 1
ATOM 1503 N N . GLN A 1 202 ? -19.203 -6.23 -1.991 1 91.06 202 GLN A N 1
ATOM 1504 C CA . GLN A 1 202 ? -20.453 -6.461 -1.279 1 91.06 202 GLN A CA 1
ATOM 1505 C C . GLN A 1 202 ? -20.266 -7.484 -0.162 1 91.06 202 GLN A C 1
ATOM 1507 O O . GLN A 1 202 ? -20.828 -7.324 0.928 1 91.06 202 GLN A O 1
ATOM 1512 N N . SER A 1 203 ? -19.547 -8.484 -0.481 1 93.56 203 SER A N 1
ATOM 1513 C CA . SER A 1 203 ? -19.25 -9.492 0.533 1 93.56 203 SER A CA 1
ATOM 1514 C C . SER A 1 203 ? -18.484 -8.898 1.701 1 93.56 203 SER A C 1
ATOM 1516 O O . SER A 1 203 ? -18.688 -9.281 2.855 1 93.56 203 SER A O 1
ATOM 1518 N N . LEU A 1 204 ? -17.594 -8.039 1.387 1 93.12 204 LEU A N 1
ATOM 1519 C CA . LEU A 1 204 ? -16.828 -7.348 2.424 1 93.12 204 LEU A CA 1
ATOM 1520 C C . LEU A 1 204 ? -17.766 -6.527 3.314 1 93.12 204 LEU A C 1
ATOM 1522 O O . LEU A 1 204 ? -17.656 -6.578 4.543 1 93.12 204 LEU A O 1
ATOM 1526 N N . ALA A 1 205 ? -18.641 -5.812 2.686 1 92.06 205 ALA A N 1
ATOM 1527 C CA . ALA A 1 205 ? -19.625 -5.012 3.42 1 92.06 205 ALA A CA 1
ATOM 1528 C C . ALA A 1 205 ? -20.438 -5.879 4.375 1 92.06 205 ALA A C 1
ATOM 1530 O O . ALA A 1 205 ? -20.641 -5.516 5.535 1 92.06 205 ALA A O 1
ATOM 1531 N N . PHE A 1 206 ? -20.844 -6.988 3.863 1 94.62 206 PHE A N 1
ATOM 1532 C CA . PHE A 1 206 ? -21.641 -7.922 4.656 1 94.62 206 PHE A CA 1
ATOM 1533 C C . PHE A 1 206 ? -20.828 -8.461 5.828 1 94.62 206 PHE A C 1
ATOM 1535 O O . PHE A 1 206 ? -21.281 -8.422 6.977 1 94.62 206 PHE A O 1
ATOM 1542 N N . ALA A 1 207 ? -19.625 -8.891 5.551 1 95.94 207 ALA A N 1
ATOM 1543 C CA . ALA A 1 207 ? -18.781 -9.531 6.559 1 95.94 207 ALA A CA 1
ATOM 1544 C C . ALA A 1 207 ? -18.406 -8.555 7.668 1 95.94 207 ALA A C 1
ATOM 1546 O O . ALA A 1 207 ? -18.422 -8.906 8.852 1 95.94 207 ALA A O 1
ATOM 1547 N N . LEU A 1 208 ? -18.141 -7.336 7.316 1 94.44 208 LEU A N 1
ATOM 1548 C CA . LEU A 1 208 ? -17.688 -6.34 8.281 1 94.44 208 LEU A CA 1
ATOM 1549 C C . LEU A 1 208 ? -18.797 -6.012 9.281 1 94.44 208 LEU A C 1
ATOM 1551 O O . LEU A 1 208 ? -18.516 -5.574 10.398 1 94.44 208 LEU A O 1
ATOM 1555 N N . GLN A 1 209 ? -19.969 -6.242 8.93 1 93.12 209 GLN A N 1
ATOM 1556 C CA . GLN A 1 209 ? -21.094 -6 9.836 1 93.12 209 GLN A CA 1
ATOM 1557 C C . GLN A 1 209 ? -21.109 -7.023 10.969 1 93.12 209 GLN A C 1
ATOM 1559 O O . GLN A 1 209 ? -21.766 -6.816 11.984 1 93.12 209 GLN A O 1
ATOM 1564 N N . LYS A 1 210 ? -20.375 -7.988 10.805 1 95.19 210 LYS A N 1
ATOM 1565 C CA . LYS A 1 210 ? -20.406 -9.086 11.766 1 95.19 210 LYS A CA 1
ATOM 1566 C C . LYS A 1 210 ? -19.203 -9.039 12.703 1 95.19 210 LYS A C 1
ATOM 1568 O O . LYS A 1 210 ? -18.969 -9.977 13.461 1 95.19 210 LYS A O 1
ATOM 1573 N N . ILE A 1 211 ? -18.531 -7.984 12.688 1 96.56 211 ILE A N 1
ATOM 1574 C CA . ILE A 1 211 ? -17.344 -7.852 13.531 1 96.56 211 ILE A CA 1
ATOM 1575 C C . ILE A 1 211 ? -17.75 -7.938 15 1 96.56 211 ILE A C 1
ATOM 1577 O O . ILE A 1 211 ? -18.75 -7.332 15.414 1 96.56 211 ILE A O 1
ATOM 1581 N N . GLU A 1 212 ? -17.016 -8.68 15.719 1 96.94 212 GLU A N 1
ATOM 1582 C CA . GLU A 1 212 ? -17.203 -8.75 17.172 1 96.94 212 GLU A CA 1
ATOM 1583 C C . GLU A 1 212 ? -15.93 -8.312 17.906 1 96.94 212 GLU A C 1
ATOM 1585 O O . GLU A 1 212 ? -14.82 -8.609 17.453 1 96.94 212 GLU A O 1
ATOM 1590 N N . ILE A 1 213 ? -16.125 -7.645 19 1 97.38 213 ILE A N 1
ATOM 1591 C CA . ILE A 1 213 ? -15.047 -7.164 19.844 1 97.38 213 ILE A CA 1
ATOM 1592 C C . ILE A 1 213 ? -15.062 -7.914 21.172 1 97.38 213 ILE A C 1
ATOM 1594 O O . ILE A 1 213 ? -16.109 -8.031 21.812 1 97.38 213 ILE A O 1
ATOM 1598 N N . LEU A 1 214 ? -13.898 -8.383 21.516 1 97 214 LEU A N 1
ATOM 1599 C CA . LEU A 1 214 ? -13.781 -9.188 22.719 1 97 214 LEU A CA 1
ATOM 1600 C C . LEU A 1 214 ? -12.602 -8.734 23.578 1 97 214 LEU A C 1
ATOM 1602 O O . LEU A 1 214 ? -11.781 -7.93 23.125 1 97 214 LEU A O 1
ATOM 1606 N N . ALA A 1 215 ? -12.609 -9.219 24.828 1 96.12 215 ALA A N 1
ATOM 1607 C CA . ALA A 1 215 ? -11.484 -9.008 25.75 1 96.12 215 ALA A CA 1
ATOM 1608 C C . ALA A 1 215 ? -11.141 -7.523 25.844 1 96.12 215 ALA A C 1
ATOM 1610 O O . ALA A 1 215 ? -9.992 -7.129 25.641 1 96.12 215 ALA A O 1
ATOM 1611 N N . ASP A 1 216 ? -12.148 -6.66 26.031 1 94.69 216 ASP A N 1
ATOM 1612 C CA . ASP A 1 216 ? -12.008 -5.227 26.25 1 94.69 216 ASP A CA 1
ATOM 1613 C C . ASP A 1 216 ? -11.305 -4.555 25.078 1 94.69 216 ASP A C 1
ATOM 1615 O O . ASP A 1 216 ? -10.438 -3.697 25.266 1 94.69 216 ASP A O 1
ATOM 1619 N N . GLY A 1 217 ? -11.547 -5.152 23.906 1 95.25 217 GLY A N 1
ATOM 1620 C CA . GLY A 1 217 ? -11.07 -4.504 22.703 1 95.25 217 GLY A CA 1
ATOM 1621 C C . GLY A 1 217 ? -9.758 -5.078 22.203 1 95.25 217 GLY A C 1
ATOM 1622 O O . GLY A 1 217 ? -9.266 -4.688 21.141 1 95.25 217 GLY A O 1
ATOM 1623 N N . LYS A 1 218 ? -9.219 -6.004 22.844 1 96.56 218 LYS A N 1
ATOM 1624 C CA . LYS A 1 218 ? -7.918 -6.57 22.484 1 96.56 218 LYS A CA 1
ATOM 1625 C C . LYS A 1 218 ? -8.07 -7.637 21.406 1 96.56 218 LYS A C 1
ATOM 1627 O O . LYS A 1 218 ? -7.086 -8.023 20.766 1 96.56 218 LYS A O 1
ATOM 1632 N N . VAL A 1 219 ? -9.297 -8.125 21.328 1 98.06 219 VAL A N 1
ATOM 1633 C CA . VAL A 1 219 ? -9.57 -9.18 20.359 1 98.06 219 VAL A CA 1
ATOM 1634 C C . VAL A 1 219 ? -10.75 -8.773 19.469 1 98.06 219 VAL A C 1
ATOM 1636 O O . VAL A 1 219 ? -11.734 -8.211 19.953 1 98.06 219 VAL A O 1
ATOM 1639 N N . ALA A 1 220 ? -10.602 -8.984 18.203 1 98.25 220 ALA A N 1
ATOM 1640 C CA . ALA A 1 220 ? -11.703 -8.789 17.266 1 98.25 220 ALA A CA 1
ATOM 1641 C C . ALA A 1 220 ? -11.758 -9.922 16.234 1 98.25 220 ALA A C 1
ATOM 1643 O O . ALA A 1 220 ? -10.727 -10.516 15.906 1 98.25 220 ALA A O 1
ATOM 1644 N N . GLY A 1 221 ? -12.945 -10.172 15.781 1 98.06 221 GLY A N 1
ATOM 1645 C CA . GLY A 1 221 ? -13.039 -11.234 14.789 1 98.06 221 GLY A CA 1
ATOM 1646 C C . GLY A 1 221 ? -14.367 -11.258 14.055 1 98.06 221 GLY A C 1
ATOM 1647 O O . GLY A 1 221 ? -15.258 -10.453 14.352 1 98.06 221 GLY A O 1
ATOM 1648 N N . ILE A 1 222 ? -14.391 -12.062 13.016 1 97.88 222 ILE A N 1
ATOM 1649 C CA . ILE A 1 222 ? -15.586 -12.266 12.203 1 97.88 222 ILE A CA 1
ATOM 1650 C C . ILE A 1 222 ? -15.82 -13.758 12 1 97.88 222 ILE A C 1
ATOM 1652 O O . ILE A 1 222 ? -14.891 -14.508 11.68 1 97.88 222 ILE A O 1
ATOM 1656 N N . CYS A 1 223 ? -17.078 -14.148 12.234 1 97.56 223 CYS A N 1
ATOM 1657 C CA . CYS A 1 223 ? -17.5 -15.516 11.961 1 97.56 223 CYS A CA 1
ATOM 1658 C C . CYS A 1 223 ? -18.516 -15.555 10.828 1 97.56 223 CYS A C 1
ATOM 1660 O O . CYS A 1 223 ? -19.531 -14.852 10.867 1 97.56 223 CYS A O 1
ATOM 1662 N N . LEU A 1 224 ? -18.234 -16.266 9.859 1 97.62 224 LEU A N 1
ATOM 1663 C CA . LEU A 1 224 ? -19.141 -16.516 8.75 1 97.62 224 LEU A CA 1
ATOM 1664 C C . LEU A 1 224 ? -19.562 -17.969 8.695 1 97.62 224 LEU A C 1
ATOM 1666 O O . LEU A 1 224 ? -18.734 -18.859 8.438 1 97.62 224 LEU A O 1
ATOM 1670 N N . ASP A 1 225 ? -20.844 -18.203 8.898 1 97.31 225 ASP A N 1
ATOM 1671 C CA . ASP A 1 225 ? -21.312 -19.594 8.891 1 97.31 225 ASP A CA 1
ATOM 1672 C C . ASP A 1 225 ? -21.578 -20.078 7.469 1 97.31 225 ASP A C 1
ATOM 1674 O O . ASP A 1 225 ? -21.344 -19.344 6.504 1 97.31 225 ASP A O 1
ATOM 1678 N N . ASN A 1 226 ? -21.953 -21.219 7.434 1 96.38 226 ASN A N 1
ATOM 1679 C CA . ASN A 1 226 ? -22.156 -21.828 6.125 1 96.38 226 ASN A CA 1
ATOM 1680 C C . ASN A 1 226 ? -23.219 -21.094 5.309 1 96.38 226 ASN A C 1
ATOM 1682 O O . ASN A 1 226 ? -23.062 -20.938 4.094 1 96.38 226 ASN A O 1
ATOM 1686 N N . ALA A 1 227 ? -24.297 -20.688 5.898 1 96 227 ALA A N 1
ATOM 1687 C CA . ALA A 1 227 ? -25.344 -19.938 5.215 1 96 227 ALA A CA 1
ATOM 1688 C C . ALA A 1 227 ? -24.812 -18.625 4.664 1 96 227 ALA A C 1
ATOM 1690 O O . ALA A 1 227 ? -25.125 -18.234 3.533 1 96 227 ALA A O 1
ATOM 1691 N N . ASP A 1 228 ? -24.016 -17.906 5.477 1 95.5 228 ASP A N 1
ATOM 1692 C CA . ASP A 1 228 ? -23.375 -16.672 5.031 1 95.5 228 ASP A CA 1
ATOM 1693 C C . ASP A 1 228 ? -22.562 -16.906 3.754 1 95.5 228 ASP A C 1
ATOM 1695 O O . ASP A 1 228 ? -22.672 -16.141 2.797 1 95.5 228 ASP A O 1
ATOM 1699 N N . LEU A 1 229 ? -21.812 -18.016 3.734 1 95 229 LEU A N 1
ATOM 1700 C CA . LEU A 1 229 ? -20.828 -18.25 2.684 1 95 229 LEU A CA 1
ATOM 1701 C C . LEU A 1 229 ? -21.5 -18.781 1.424 1 95 229 LEU A C 1
ATOM 1703 O O . LEU A 1 229 ? -20.922 -18.734 0.336 1 95 229 LEU A O 1
ATOM 1707 N N . GLN A 1 230 ? -22.672 -19.281 1.584 1 92.81 230 GLN A N 1
ATOM 1708 C CA . GLN A 1 230 ? -23.469 -19.656 0.421 1 92.81 230 GLN A CA 1
ATOM 1709 C C . GLN A 1 230 ? -24.016 -18.422 -0.301 1 92.81 230 GLN A C 1
ATOM 1711 O O . GLN A 1 230 ? -24.125 -18.422 -1.528 1 92.81 230 GLN A O 1
ATOM 1716 N N . GLU A 1 231 ? -24.234 -17.469 0.462 1 91.81 231 GLU A N 1
ATOM 1717 C CA . GLU A 1 231 ? -24.812 -16.25 -0.1 1 91.81 231 GLU A CA 1
ATOM 1718 C C . GLU A 1 231 ? -23.719 -15.281 -0.565 1 91.81 231 GLU A C 1
ATOM 1720 O O . GLU A 1 231 ? -23.891 -14.57 -1.557 1 91.81 231 GLU A O 1
ATOM 1725 N N . HIS A 1 232 ? -22.688 -15.258 0.204 1 91 232 HIS A N 1
ATOM 1726 C CA . HIS A 1 232 ? -21.578 -14.352 -0.071 1 91 232 HIS A CA 1
ATOM 1727 C C . HIS A 1 232 ? -20.25 -15.094 -0.078 1 91 232 HIS A C 1
ATOM 1729 O O . HIS A 1 232 ? -19.969 -15.867 0.837 1 91 232 HIS A O 1
ATOM 1735 N N . GLU A 1 233 ? -19.516 -14.836 -1.113 1 87 233 GLU A N 1
ATOM 1736 C CA . GLU A 1 233 ? -18.172 -15.383 -1.076 1 87 233 GLU A CA 1
ATOM 1737 C C . GLU A 1 233 ? -17.312 -14.68 -0.023 1 87 233 GLU A C 1
ATOM 1739 O O . GLU A 1 233 ? -17.516 -13.492 0.25 1 87 233 GLU A O 1
ATOM 1744 N N . ALA A 1 234 ? -16.484 -15.5 0.59 1 83.06 234 ALA A N 1
ATOM 1745 C CA . ALA A 1 234 ? -15.586 -14.875 1.56 1 83.06 234 ALA A CA 1
ATOM 1746 C C . ALA A 1 234 ? -14.672 -13.859 0.883 1 83.06 234 ALA A C 1
ATOM 1748 O O . ALA A 1 234 ? -13.969 -14.188 -0.077 1 83.06 234 ALA A O 1
ATOM 1749 N N . PRO A 1 235 ? -14.766 -12.656 1.47 1 83.31 235 PRO A N 1
ATOM 1750 C CA . PRO A 1 235 ? -13.914 -11.648 0.841 1 83.31 235 PRO A CA 1
ATOM 1751 C C . PRO A 1 235 ? -12.43 -11.875 1.104 1 83.31 235 PRO A C 1
ATOM 1753 O O . PRO A 1 235 ? -12.055 -12.391 2.162 1 83.31 235 PRO A O 1
ATOM 1756 N N . GLU A 1 236 ? -11.633 -11.531 0.138 1 77.94 236 GLU A N 1
ATOM 1757 C CA . GLU A 1 236 ? -10.188 -11.562 0.322 1 77.94 236 GLU A CA 1
ATOM 1758 C C . GLU A 1 236 ? -9.719 -10.477 1.285 1 77.94 236 GLU A C 1
ATOM 1760 O O . GLU A 1 236 ? -10.281 -9.383 1.305 1 77.94 236 GLU A O 1
ATOM 1765 N N . GLY A 1 237 ? -8.828 -10.758 2.113 1 82.75 237 GLY A N 1
ATOM 1766 C CA . GLY A 1 237 ? -8.203 -9.75 2.961 1 82.75 237 GLY A CA 1
ATOM 1767 C C . GLY A 1 237 ? -9.047 -9.383 4.168 1 82.75 237 GLY A C 1
ATOM 1768 O O . GLY A 1 237 ? -8.734 -8.422 4.871 1 82.75 237 GLY A O 1
ATOM 1769 N N . LEU A 1 238 ? -10.062 -10.164 4.445 1 91.5 238 LEU A N 1
ATOM 1770 C CA . LEU A 1 238 ? -11 -9.883 5.531 1 91.5 238 LEU A CA 1
ATOM 1771 C C . LEU A 1 238 ? -10.258 -9.75 6.859 1 91.5 238 LEU A C 1
ATOM 1773 O O . LEU A 1 238 ? -10.5 -8.812 7.621 1 91.5 238 LEU A O 1
ATOM 1777 N N . ILE A 1 239 ? -9.336 -10.602 7.137 1 94.12 239 ILE A N 1
ATOM 1778 C CA . ILE A 1 239 ? -8.625 -10.617 8.406 1 94.12 239 ILE A CA 1
ATOM 1779 C C . ILE A 1 239 ? -7.844 -9.32 8.578 1 94.12 239 ILE A C 1
ATOM 1781 O O . ILE A 1 239 ? -7.703 -8.812 9.695 1 94.12 239 ILE A O 1
ATOM 1785 N N . GLY A 1 240 ? -7.414 -8.773 7.523 1 92.19 240 GLY A N 1
ATOM 1786 C CA . GLY A 1 240 ? -6.684 -7.512 7.562 1 92.19 240 GLY A CA 1
ATOM 1787 C C . GLY A 1 240 ? -7.543 -6.34 7.996 1 92.19 240 GLY A C 1
ATOM 1788 O O . GLY A 1 240 ? -7.066 -5.438 8.688 1 92.19 240 GLY A O 1
ATOM 1789 N N . MET A 1 241 ? -8.766 -6.348 7.668 1 91.81 241 MET A N 1
ATOM 1790 C CA . MET A 1 241 ? -9.695 -5.281 8.031 1 91.81 241 MET A CA 1
ATOM 1791 C C . MET A 1 241 ? -10.016 -5.316 9.523 1 91.81 241 MET A C 1
ATOM 1793 O O . MET A 1 241 ? -10.367 -4.293 10.109 1 91.81 241 MET A O 1
ATOM 1797 N N . VAL A 1 242 ? -9.828 -6.516 10.039 1 95.5 242 VAL A N 1
ATOM 1798 C CA . VAL A 1 242 ? -10.102 -6.684 11.469 1 95.5 242 VAL A CA 1
ATOM 1799 C C . VAL A 1 242 ? -8.867 -6.312 12.281 1 95.5 242 VAL A C 1
ATOM 1801 O O . VAL A 1 242 ? -8.969 -5.625 13.297 1 95.5 242 VAL A O 1
ATOM 1804 N N . ARG A 1 243 ? -7.812 -6.656 11.758 1 94.56 243 ARG A N 1
ATOM 1805 C CA . ARG A 1 243 ? -6.535 -6.512 12.453 1 94.56 243 ARG A CA 1
ATOM 1806 C C . ARG A 1 243 ? -6.199 -5.043 12.68 1 94.56 243 ARG A C 1
ATOM 1808 O O . ARG A 1 243 ? -5.578 -4.688 13.68 1 94.56 243 ARG A O 1
ATOM 1815 N N . VAL A 1 244 ? -6.672 -4.168 11.836 1 92.75 244 VAL A N 1
ATOM 1816 C CA . VAL A 1 244 ? -6.219 -2.783 11.836 1 92.75 244 VAL A CA 1
ATOM 1817 C C . VAL A 1 244 ? -7.004 -1.981 12.867 1 92.75 244 VAL A C 1
ATOM 1819 O O . VAL A 1 244 ? -6.691 -0.818 13.133 1 92.75 244 VAL A O 1
ATOM 1822 N N . ILE A 1 245 ? -7.965 -2.604 13.445 1 95.06 245 ILE A N 1
ATOM 1823 C CA . ILE A 1 245 ? -8.789 -1.897 14.414 1 95.06 245 ILE A CA 1
ATOM 1824 C C . ILE A 1 245 ? -7.941 -1.49 15.617 1 95.06 245 ILE A C 1
ATOM 1826 O O . ILE A 1 245 ? -7.172 -2.297 16.141 1 95.06 245 ILE A O 1
ATOM 1830 N N . GLU A 1 246 ? -8.102 -0.26 16 1 93.69 246 GLU A N 1
ATOM 1831 C CA . GLU A 1 246 ? -7.348 0.283 17.125 1 93.69 246 GLU A CA 1
ATOM 1832 C C . GLU A 1 246 ? -7.574 -0.541 18.391 1 93.69 246 GLU A C 1
ATOM 1834 O O . GLU A 1 246 ? -8.711 -0.876 18.734 1 93.69 246 GLU A O 1
ATOM 1839 N N . GLY A 1 247 ? -6.496 -0.853 19.047 1 93.12 247 GLY A N 1
ATOM 1840 C CA . GLY A 1 247 ? -6.578 -1.561 20.312 1 93.12 247 GLY A CA 1
ATOM 1841 C C . GLY A 1 247 ? -6.531 -3.068 20.156 1 93.12 247 GLY A C 1
ATOM 1842 O O . GLY A 1 247 ? -6.238 -3.787 21.125 1 93.12 247 GLY A O 1
ATOM 1843 N N . VAL A 1 248 ? -6.777 -3.541 19 1 96.19 248 VAL A N 1
ATOM 1844 C CA . VAL A 1 248 ? -6.844 -4.98 18.766 1 96.19 248 VAL A CA 1
ATOM 1845 C C . VAL A 1 248 ? -5.434 -5.555 18.641 1 96.19 248 VAL A C 1
ATOM 1847 O O . VAL A 1 248 ? -4.605 -5.039 17.891 1 96.19 248 VAL A O 1
ATOM 1850 N N . ASP A 1 249 ? -5.18 -6.57 19.359 1 96.06 249 ASP A N 1
ATOM 1851 C CA . ASP A 1 249 ? -3.936 -7.32 19.234 1 96.06 249 ASP A CA 1
ATOM 1852 C C . ASP A 1 249 ? -4.145 -8.602 18.438 1 96.06 249 ASP A C 1
ATOM 1854 O O . ASP A 1 249 ? -3.449 -8.852 17.453 1 96.06 249 ASP A O 1
ATOM 1858 N N . ILE A 1 250 ? -5.242 -9.297 18.781 1 97.81 250 ILE A N 1
ATOM 1859 C CA . ILE A 1 250 ? -5.535 -10.539 18.078 1 97.81 250 ILE A CA 1
ATOM 1860 C C . ILE A 1 250 ? -6.758 -10.359 17.188 1 97.81 250 ILE A C 1
ATOM 1862 O O . ILE A 1 250 ? -7.82 -9.945 17.656 1 97.81 250 ILE A O 1
ATOM 1866 N N . ALA A 1 251 ? -6.586 -10.656 15.945 1 98.19 251 ALA A N 1
ATOM 1867 C CA . ALA A 1 251 ? -7.688 -10.734 14.992 1 98.19 251 ALA A CA 1
ATOM 1868 C C . ALA A 1 251 ? -7.914 -12.164 14.516 1 98.19 251 ALA A C 1
ATOM 1870 O O . ALA A 1 251 ? -6.957 -12.93 14.359 1 98.19 251 ALA A O 1
ATOM 1871 N N . PHE A 1 252 ? -9.18 -12.5 14.297 1 98.38 252 PHE A N 1
ATOM 1872 C CA . PHE A 1 252 ? -9.445 -13.828 13.758 1 98.38 252 PHE A CA 1
ATOM 1873 C C . PHE A 1 252 ? -10.594 -13.781 12.758 1 98.38 252 PHE A C 1
ATOM 1875 O O . PHE A 1 252 ? -11.43 -12.875 12.805 1 98.38 252 PHE A O 1
ATOM 1882 N N . THR A 1 253 ? -10.578 -14.68 11.844 1 98 253 THR A N 1
ATOM 1883 C CA . THR A 1 253 ? -11.734 -15.023 11.023 1 98 253 THR A CA 1
ATOM 1884 C C . THR A 1 253 ? -12.039 -16.516 11.109 1 98 253 THR A C 1
ATOM 1886 O O . THR A 1 253 ? -11.125 -17.344 11.18 1 98 253 THR A O 1
ATOM 1889 N N . LEU A 1 254 ? -13.242 -16.812 11.25 1 98 254 LEU A N 1
ATOM 1890 C CA . LEU A 1 254 ? -13.766 -18.172 11.242 1 98 254 LEU A CA 1
ATOM 1891 C C . LEU A 1 254 ? -14.773 -18.359 10.117 1 98 254 LEU A C 1
ATOM 1893 O O . LEU A 1 254 ? -15.805 -17.688 10.078 1 98 254 LEU A O 1
ATOM 1897 N N . LYS A 1 255 ? -14.477 -19.312 9.211 1 97.5 255 LYS A N 1
ATOM 1898 C CA . LYS A 1 255 ? -15.312 -19.531 8.031 1 97.5 255 LYS A CA 1
ATOM 1899 C C . LYS A 1 255 ? -15.742 -20.984 7.922 1 97.5 255 LYS A C 1
ATOM 1901 O O . LYS A 1 255 ? -14.898 -21.891 7.875 1 97.5 255 LYS A O 1
ATOM 1906 N N . GLU A 1 256 ? -17.047 -21.172 7.879 1 96.88 256 GLU A N 1
ATOM 1907 C CA . GLU A 1 256 ? -17.594 -22.516 7.707 1 96.88 256 GLU A CA 1
ATOM 1908 C C . GLU A 1 256 ? -17.875 -22.812 6.238 1 96.88 256 GLU A C 1
ATOM 1910 O O . GLU A 1 256 ? -19.031 -22.859 5.816 1 96.88 256 GLU A O 1
ATOM 1915 N N . LYS A 1 257 ? -16.859 -23.078 5.473 1 90.19 257 LYS A N 1
ATOM 1916 C CA . LYS A 1 257 ? -17.016 -23.297 4.035 1 90.19 257 LYS A CA 1
ATOM 1917 C C . LYS A 1 257 ? -17.812 -24.562 3.748 1 90.19 257 LYS A C 1
ATOM 1919 O O . LYS A 1 257 ? -18.594 -24.609 2.805 1 90.19 257 LYS A O 1
ATOM 1924 N N . GLU A 1 258 ? -17.516 -25.578 4.59 1 93.88 258 GLU A N 1
ATOM 1925 C CA . GLU A 1 258 ? -18.297 -26.812 4.578 1 93.88 258 GLU A CA 1
ATOM 1926 C C . GLU A 1 258 ? -19.031 -27.016 5.902 1 93.88 258 GLU A C 1
ATOM 1928 O O . GLU A 1 258 ? -18.5 -26.703 6.969 1 93.88 258 GLU A O 1
ATOM 1933 N N . PRO A 1 259 ? -20.219 -27.547 5.699 1 95.38 259 PRO A N 1
ATOM 1934 C CA . PRO A 1 259 ? -20.953 -27.766 6.953 1 95.38 259 PRO A CA 1
ATOM 1935 C C . PRO A 1 259 ? -20.156 -28.594 7.965 1 95.38 259 PRO A C 1
ATOM 1937 O O . PRO A 1 259 ? -19.672 -29.672 7.641 1 95.38 259 PRO A O 1
ATOM 1940 N N . GLY A 1 260 ? -19.938 -28.031 9.078 1 96.25 260 GLY A N 1
ATOM 1941 C CA . GLY A 1 260 ? -19.281 -28.75 10.156 1 96.25 260 GLY A CA 1
ATOM 1942 C C . GLY A 1 260 ? -17.766 -28.656 10.125 1 96.25 260 GLY A C 1
ATOM 1943 O O . GLY A 1 260 ? -17.078 -29.359 10.859 1 96.25 260 GLY A O 1
ATOM 1944 N N . LEU A 1 261 ? -17.297 -27.859 9.328 1 97.25 261 LEU A N 1
ATOM 1945 C CA . LEU A 1 261 ? -15.859 -27.625 9.234 1 97.25 261 LEU A CA 1
ATOM 1946 C C . LEU A 1 261 ? -15.547 -26.141 9.109 1 97.25 261 LEU A C 1
ATOM 1948 O O . LEU A 1 261 ? -15.906 -25.516 8.117 1 97.25 261 LEU A O 1
ATOM 1952 N N . CYS A 1 262 ? -14.836 -25.641 10.117 1 97.44 262 CYS A N 1
ATOM 1953 C CA . CYS A 1 262 ? -14.523 -24.219 10.148 1 97.44 262 CYS A CA 1
ATOM 1954 C C . CYS A 1 262 ? -13.023 -23.969 9.953 1 97.44 262 CYS A C 1
ATOM 1956 O O . CYS A 1 262 ? -12.203 -24.609 10.609 1 97.44 262 CYS A O 1
ATOM 1958 N N . ARG A 1 263 ? -12.711 -23.109 9.016 1 97 263 ARG A N 1
ATOM 1959 C CA . ARG A 1 263 ? -11.336 -22.656 8.836 1 97 263 ARG A CA 1
ATOM 1960 C C . ARG A 1 263 ? -11.094 -21.359 9.617 1 97 263 ARG A C 1
ATOM 1962 O O . ARG A 1 263 ? -11.883 -20.422 9.539 1 97 263 ARG A O 1
ATOM 1969 N N . VAL A 1 264 ? -9.992 -21.391 10.391 1 97.75 264 VAL A N 1
ATOM 1970 C CA . VAL A 1 264 ? -9.688 -20.266 11.266 1 97.75 264 VAL A CA 1
ATOM 1971 C C . VAL A 1 264 ? -8.398 -19.594 10.812 1 97.75 264 VAL A C 1
ATOM 1973 O O . VAL A 1 264 ? -7.41 -20.266 10.508 1 97.75 264 VAL A O 1
ATOM 1976 N N . SER A 1 265 ? -8.406 -18.312 10.719 1 97 265 SER A N 1
ATOM 1977 C CA . SER A 1 265 ? -7.211 -17.5 10.531 1 97 265 SER A CA 1
ATOM 1978 C C . SER A 1 265 ? -6.969 -16.594 11.734 1 97 265 SER A C 1
ATOM 1980 O O . SER A 1 265 ? -7.91 -16 12.273 1 97 265 SER A O 1
ATOM 1982 N N . LEU A 1 266 ? -5.766 -16.547 12.156 1 97.31 266 LEU A N 1
ATOM 1983 C CA . LEU A 1 266 ? -5.367 -15.734 13.297 1 97.31 266 LEU A CA 1
ATOM 1984 C C . LEU A 1 266 ? -4.219 -14.805 12.93 1 97.31 266 LEU A C 1
ATOM 1986 O O . LEU A 1 266 ? -3.307 -15.188 12.195 1 97.31 266 LEU A O 1
ATOM 1990 N N . ARG A 1 267 ? -4.316 -13.602 13.344 1 95.44 267 ARG A N 1
ATOM 1991 C CA . ARG A 1 267 ? -3.252 -12.602 13.25 1 95.44 267 ARG A CA 1
ATOM 1992 C C . ARG A 1 267 ? -3.094 -11.844 14.562 1 95.44 267 ARG A C 1
ATOM 1994 O O . ARG A 1 267 ? -4.059 -11.68 15.312 1 95.44 267 ARG A O 1
ATOM 2001 N N . SER A 1 268 ? -1.9 -11.43 14.883 1 95.31 268 SER A N 1
ATOM 2002 C CA . SER A 1 268 ? -1.681 -10.625 16.078 1 95.31 268 SER A CA 1
ATOM 2003 C C . SER A 1 268 ? -0.627 -9.555 15.844 1 95.31 268 SER A C 1
ATOM 2005 O O . SER A 1 268 ? 0.1 -9.602 14.844 1 95.31 268 SER A O 1
ATOM 2007 N N . LYS A 1 269 ? -0.608 -8.578 16.719 1 88.56 269 LYS A N 1
ATOM 2008 C CA . LYS A 1 269 ? 0.422 -7.543 16.688 1 88.56 269 LYS A CA 1
ATOM 2009 C C . LYS A 1 269 ? 1.568 -7.879 17.641 1 88.56 269 LYS A C 1
ATOM 2011 O O . LYS A 1 269 ? 2.674 -7.348 17.5 1 88.56 269 LYS A O 1
ATOM 2016 N N . GLY A 1 270 ? 1.358 -8.742 18.578 1 88 270 GLY A N 1
ATOM 2017 C CA . GLY A 1 270 ? 2.395 -9.078 19.547 1 88 270 GLY A CA 1
ATOM 2018 C C . GLY A 1 270 ? 2.238 -10.469 20.125 1 88 270 GLY A C 1
ATOM 2019 O O . GLY A 1 270 ? 3.197 -11.242 20.172 1 88 270 GLY A O 1
ATOM 2020 N N . ILE A 1 271 ? 1.02 -10.828 20.375 1 93.88 271 ILE A N 1
ATOM 2021 C CA . ILE A 1 271 ? 0.727 -12.078 21.062 1 93.88 271 ILE A CA 1
ATOM 2022 C C . ILE A 1 271 ? 0.979 -13.258 20.109 1 93.88 271 ILE A C 1
ATOM 2024 O O . ILE A 1 271 ? 0.651 -13.188 18.922 1 93.88 271 ILE A O 1
ATOM 2028 N N . ASP A 1 272 ? 1.519 -14.297 20.594 1 94.94 272 ASP A N 1
ATOM 2029 C CA . ASP A 1 272 ? 1.804 -15.5 19.812 1 94.94 272 ASP A CA 1
ATOM 2030 C C . ASP A 1 272 ? 0.531 -16.297 19.547 1 94.94 272 ASP A C 1
ATOM 2032 O O . ASP A 1 272 ? 0.109 -17.094 20.391 1 94.94 272 ASP A O 1
ATOM 2036 N N . VAL A 1 273 ? 0.037 -16.266 18.375 1 96.81 273 VAL A N 1
ATOM 2037 C CA . VAL A 1 273 ? -1.256 -16.859 18.078 1 96.81 273 VAL A CA 1
ATOM 2038 C C . VAL A 1 273 ? -1.064 -18.328 17.672 1 96.81 273 VAL A C 1
ATOM 2040 O O . VAL A 1 273 ? -2.039 -19.062 17.516 1 96.81 273 VAL A O 1
ATOM 2043 N N . THR A 1 274 ? 0.2 -18.734 17.547 1 95.12 274 THR A N 1
ATOM 2044 C CA . THR A 1 274 ? 0.432 -20.156 17.297 1 95.12 274 THR A CA 1
ATOM 2045 C C . THR A 1 274 ? -0.063 -21 18.484 1 95.12 274 THR A C 1
ATOM 2047 O O . THR A 1 274 ? -0.537 -22.125 18.297 1 95.12 274 THR A O 1
ATOM 2050 N N . LYS A 1 275 ? 0.017 -20.484 19.625 1 96.44 275 LYS A N 1
ATOM 2051 C CA . LYS A 1 275 ? -0.438 -21.172 20.828 1 96.44 275 LYS A CA 1
ATOM 2052 C C . LYS A 1 275 ? -1.93 -21.469 20.766 1 96.44 275 LYS A C 1
ATOM 2054 O O . LYS A 1 275 ? -2.393 -22.469 21.328 1 96.44 275 LYS A O 1
ATOM 2059 N N . ILE A 1 276 ? -2.65 -20.672 20.062 1 97.69 276 ILE A N 1
ATOM 2060 C CA . ILE A 1 276 ? -4.086 -20.875 19.906 1 97.69 276 ILE A CA 1
ATOM 2061 C C . ILE A 1 276 ? -4.348 -21.938 18.844 1 97.69 276 ILE A C 1
ATOM 2063 O O . ILE A 1 276 ? -5.078 -22.906 19.094 1 97.69 276 ILE A O 1
ATOM 2067 N N . ALA A 1 277 ? -3.717 -21.781 17.719 1 97.44 277 ALA A N 1
ATOM 2068 C CA . ALA A 1 277 ? -3.924 -22.688 16.578 1 97.44 277 ALA A CA 1
ATOM 2069 C C . ALA A 1 277 ? -3.543 -24.125 16.953 1 97.44 277 ALA A C 1
ATOM 2071 O O . ALA A 1 277 ? -4.215 -25.078 16.547 1 97.44 277 ALA A O 1
ATOM 2072 N N . LEU A 1 278 ? -2.527 -24.297 17.719 1 95.69 278 LEU A N 1
ATOM 2073 C CA . LEU A 1 278 ? -2.01 -25.609 18.094 1 95.69 278 LEU A CA 1
ATOM 2074 C C . LEU A 1 278 ? -3.037 -26.375 18.906 1 95.69 278 LEU A C 1
ATOM 2076 O O . LEU A 1 278 ? -3.088 -27.609 18.844 1 95.69 278 LEU A O 1
ATOM 2080 N N . GLN A 1 279 ? -3.818 -25.719 19.641 1 96.81 279 GLN A N 1
ATOM 2081 C CA . GLN A 1 279 ? -4.844 -26.375 20.453 1 96.81 279 GLN A CA 1
ATOM 2082 C C . GLN A 1 279 ? -5.852 -27.109 19.578 1 96.81 279 GLN A C 1
ATOM 2084 O O . GLN A 1 279 ? -6.578 -27.984 20.047 1 96.81 279 GLN A O 1
ATOM 2089 N N . PHE A 1 280 ? -5.875 -26.734 18.344 1 97.62 280 PHE A N 1
ATOM 2090 C CA . PHE A 1 280 ? -6.836 -27.328 17.422 1 97.62 280 PHE A CA 1
ATOM 2091 C C . PHE A 1 280 ? -6.125 -28.078 16.312 1 97.62 280 PHE A C 1
ATOM 2093 O O . PHE A 1 280 ? -6.699 -28.312 15.25 1 97.62 280 PHE A O 1
ATOM 2100 N N . GLY A 1 281 ? -4.828 -28.344 16.5 1 94.62 281 GLY A N 1
ATOM 2101 C CA . GLY A 1 281 ? -4.074 -29.109 15.539 1 94.62 281 GLY A CA 1
ATOM 2102 C C . GLY A 1 281 ? -3.559 -28.281 14.375 1 94.62 281 GLY A C 1
ATOM 2103 O O . GLY A 1 281 ? -3.139 -28.828 13.359 1 94.62 281 GLY A O 1
ATOM 2104 N N . GLY A 1 282 ? -3.672 -27 14.539 1 94.62 282 GLY A N 1
ATOM 2105 C CA . GLY A 1 282 ? -3.16 -26.109 13.508 1 94.62 282 GLY A CA 1
ATOM 2106 C C . GLY A 1 282 ? -1.731 -25.656 13.758 1 94.62 282 GLY A C 1
ATOM 2107 O O . GLY A 1 282 ? -0.944 -26.391 14.352 1 94.62 282 GLY A O 1
ATOM 2108 N N . GLY A 1 283 ? -1.365 -24.531 13.078 1 90 283 GLY A N 1
ATOM 2109 C CA . GLY A 1 283 ? -0.019 -24 13.203 1 90 283 GLY A CA 1
ATOM 2110 C C . GLY A 1 283 ? 0.188 -22.719 12.406 1 90 283 GLY A C 1
ATOM 2111 O O . GLY A 1 283 ? -0.778 -22.062 12.016 1 90 283 GLY A O 1
ATOM 2112 N N . GLY A 1 284 ? 1.428 -22.328 12.375 1 88.25 284 GLY A N 1
ATOM 2113 C CA . GLY A 1 284 ? 1.816 -21.125 11.68 1 88.25 284 GLY A CA 1
ATOM 2114 C C . GLY A 1 284 ? 2.967 -20.391 12.344 1 88.25 284 GLY A C 1
ATOM 2115 O O . GLY A 1 284 ? 3.895 -21.016 12.859 1 88.25 284 GLY A O 1
ATOM 2116 N N . HIS A 1 285 ? 2.93 -19.094 12.266 1 87.19 285 HIS A N 1
ATOM 2117 C CA . HIS A 1 285 ? 3.955 -18.25 12.859 1 87.19 285 HIS A CA 1
ATOM 2118 C C . HIS A 1 285 ? 3.396 -17.453 14.031 1 87.19 285 HIS A C 1
ATOM 2120 O O . HIS A 1 285 ? 2.186 -17.453 14.273 1 87.19 285 HIS A O 1
ATOM 2126 N N . VAL A 1 286 ? 4.285 -16.828 14.719 1 88.5 286 VAL A N 1
ATOM 2127 C CA . VAL A 1 286 ? 3.971 -16.109 15.953 1 88.5 286 VAL A CA 1
ATOM 2128 C C . VAL A 1 286 ? 2.824 -15.133 15.711 1 88.5 286 VAL A C 1
ATOM 2130 O O . VAL A 1 286 ? 1.899 -15.047 16.531 1 88.5 286 VAL A O 1
ATOM 2133 N N . ARG A 1 287 ? 2.754 -14.484 14.609 1 90.69 287 ARG A N 1
ATOM 2134 C CA . ARG A 1 287 ? 1.761 -13.43 14.422 1 90.69 287 ARG A CA 1
ATOM 2135 C C . ARG A 1 287 ? 0.75 -13.82 13.344 1 90.69 287 ARG A C 1
ATOM 2137 O O . ARG A 1 287 ? -0.05 -12.992 12.906 1 90.69 287 ARG A O 1
ATOM 2144 N N . ALA A 1 288 ? 0.875 -14.992 12.812 1 90.62 288 ALA A N 1
ATOM 2145 C CA . ALA A 1 288 ? -0.011 -15.492 11.766 1 90.62 288 ALA A CA 1
ATOM 2146 C C . ALA A 1 288 ? -0.14 -17.016 11.836 1 90.62 288 ALA A C 1
ATOM 2148 O O . ALA A 1 288 ? 0.816 -17.734 11.555 1 90.62 288 ALA A O 1
ATOM 2149 N N . ALA A 1 289 ? -1.3 -17.422 12.227 1 93.25 289 ALA A N 1
ATOM 2150 C CA . ALA A 1 289 ? -1.539 -18.859 12.375 1 93.25 289 ALA A CA 1
ATOM 2151 C C . ALA A 1 289 ? -2.951 -19.234 11.93 1 93.25 289 ALA A C 1
ATOM 2153 O O . ALA A 1 289 ? -3.768 -18.359 11.633 1 93.25 289 ALA A O 1
ATOM 2154 N N . GLY A 1 290 ? -3.182 -20.516 11.727 1 94.94 290 GLY A N 1
ATOM 2155 C CA . GLY A 1 290 ? -4.488 -21.016 11.328 1 94.94 290 GLY A CA 1
ATOM 2156 C C . GLY A 1 290 ? -4.727 -22.453 11.742 1 94.94 290 GLY A C 1
ATOM 2157 O O . GLY A 1 290 ? -3.803 -23.141 12.188 1 94.94 290 GLY A O 1
ATOM 2158 N N . CYS A 1 291 ? -5.961 -22.828 11.672 1 95.69 291 CYS A N 1
ATOM 2159 C CA . CYS A 1 291 ? -6.379 -24.188 11.992 1 95.69 291 CYS A CA 1
ATOM 2160 C C . CYS A 1 291 ? -7.758 -24.484 11.414 1 95.69 291 CYS A C 1
ATOM 2162 O O . CYS A 1 291 ? -8.391 -23.609 10.82 1 95.69 291 CYS A O 1
ATOM 2164 N N . SER A 1 292 ? -8.055 -25.719 11.531 1 97.19 292 SER A N 1
ATOM 2165 C CA . SER A 1 292 ? -9.391 -26.188 11.195 1 97.19 292 SER A CA 1
ATOM 2166 C C . SER A 1 292 ? -10.078 -26.812 12.406 1 97.19 292 SER A C 1
ATOM 2168 O O . SER A 1 292 ? -9.453 -27.547 13.172 1 97.19 292 SER A O 1
ATOM 2170 N N . ILE A 1 293 ? -11.305 -26.422 12.555 1 97.62 293 ILE A N 1
ATOM 2171 C CA . ILE A 1 293 ? -12.102 -26.969 13.648 1 97.62 293 ILE A CA 1
ATOM 2172 C C . ILE A 1 293 ? -13.297 -27.734 13.094 1 97.62 293 ILE A C 1
ATOM 2174 O O . ILE A 1 293 ? -14.133 -27.172 12.383 1 97.62 293 ILE A O 1
ATOM 2178 N N . GLU A 1 294 ? -13.367 -28.938 13.422 1 97.44 294 GLU A N 1
ATOM 2179 C CA . GLU A 1 294 ? -14.438 -29.797 12.922 1 97.44 294 GLU A CA 1
ATOM 2180 C C . GLU A 1 294 ? -15.703 -29.641 13.766 1 97.44 294 GLU A C 1
ATOM 2182 O O . GLU A 1 294 ? -16.125 -30.594 14.438 1 97.44 294 GLU A O 1
ATOM 2187 N N . LYS A 1 295 ? -16.312 -28.547 13.641 1 97.81 295 LYS A N 1
ATOM 2188 C CA . LYS A 1 295 ? -17.562 -28.188 14.289 1 97.81 295 LYS A CA 1
ATOM 2189 C C . LYS A 1 295 ? -18.312 -27.125 13.477 1 97.81 295 LYS A C 1
ATOM 2191 O O . LYS A 1 295 ? -17.766 -26.562 12.531 1 97.81 295 LYS A O 1
ATOM 2196 N N . ASN A 1 296 ? -19.578 -26.984 13.852 1 96.75 296 ASN A N 1
ATOM 2197 C CA . ASN A 1 296 ? -20.297 -25.875 13.219 1 96.75 296 ASN A CA 1
ATOM 2198 C C . ASN A 1 296 ? -19.812 -24.531 13.742 1 96.75 296 ASN A C 1
ATOM 2200 O O . ASN A 1 296 ? -19.062 -24.469 14.719 1 96.75 296 ASN A O 1
ATOM 2204 N N . CYS A 1 297 ? -20.219 -23.531 13.125 1 97.19 297 CYS A N 1
ATOM 2205 C CA . CYS A 1 297 ? -19.688 -22.188 13.344 1 97.19 297 CYS A CA 1
ATOM 2206 C C . CYS A 1 297 ? -19.875 -21.766 14.789 1 97.19 297 CYS A C 1
ATOM 2208 O O . CYS A 1 297 ? -18.953 -21.25 15.414 1 97.19 297 CYS A O 1
ATOM 2210 N N . ALA A 1 298 ? -21.031 -21.953 15.312 1 97.19 298 ALA A N 1
ATOM 2211 C CA . ALA A 1 298 ? -21.328 -21.531 16.672 1 97.19 298 ALA A CA 1
ATOM 2212 C C . ALA A 1 298 ? -20.422 -22.234 17.688 1 97.19 298 ALA A C 1
ATOM 2214 O O . ALA A 1 298 ? -19.859 -21.594 18.578 1 97.19 298 ALA A O 1
ATOM 2215 N N . GLU A 1 299 ? -20.297 -23.484 17.516 1 98.12 299 GLU A N 1
ATOM 2216 C CA . GLU A 1 299 ? -19.484 -24.297 18.406 1 98.12 299 GLU A CA 1
ATOM 2217 C C . GLU A 1 299 ? -18 -23.969 18.234 1 98.12 299 GLU A C 1
ATOM 2219 O O . GLU A 1 299 ? -17.266 -23.844 19.219 1 98.12 299 GLU A O 1
ATOM 2224 N N . ALA A 1 300 ? -17.594 -23.906 17.031 1 98.44 300 ALA A N 1
ATOM 2225 C CA . ALA A 1 300 ? -16.188 -23.57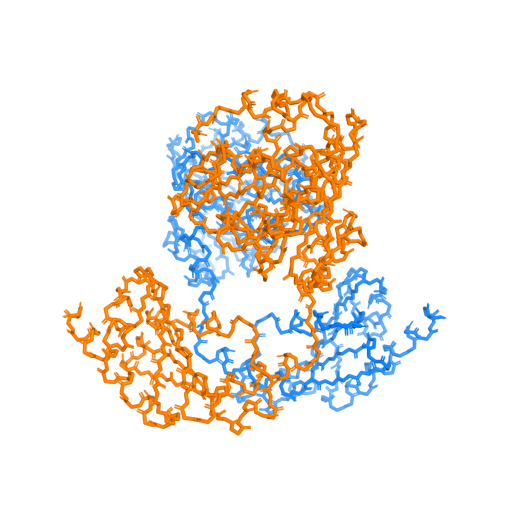8 16.734 1 98.44 300 ALA A CA 1
ATOM 2226 C C . ALA A 1 300 ? -15.82 -22.219 17.312 1 98.44 300 ALA A C 1
ATOM 2228 O O . ALA A 1 300 ? -14.734 -22.062 17.875 1 98.44 300 ALA A O 1
ATOM 2229 N N . ARG A 1 301 ? -16.703 -21.312 17.125 1 98.19 301 ARG A N 1
ATOM 2230 C CA . ARG A 1 301 ? -16.484 -19.969 17.672 1 98.19 301 ARG A CA 1
ATOM 2231 C C . ARG A 1 301 ? -16.297 -20.016 19.172 1 98.19 301 ARG A C 1
ATOM 2233 O O . ARG A 1 301 ? -15.383 -19.391 19.719 1 98.19 301 ARG A O 1
ATOM 2240 N N . ASN A 1 302 ? -17.156 -20.688 19.828 1 98.31 302 ASN A N 1
ATOM 2241 C CA . ASN A 1 302 ? -17.078 -20.797 21.281 1 98.31 302 ASN A CA 1
ATOM 2242 C C . ASN A 1 302 ? -15.742 -21.375 21.719 1 98.31 302 ASN A C 1
ATOM 2244 O O . ASN A 1 302 ? -15.102 -20.859 22.641 1 98.31 302 ASN A O 1
ATOM 2248 N N . ASP A 1 303 ? -15.344 -22.406 21.078 1 98.44 303 ASP A N 1
ATOM 2249 C CA . ASP A 1 303 ? -14.078 -23.047 21.406 1 98.44 303 ASP A CA 1
ATOM 2250 C C . ASP A 1 303 ? -12.898 -22.125 21.109 1 98.44 303 ASP A C 1
ATOM 2252 O O . ASP A 1 303 ? -11.969 -22.016 21.906 1 98.44 303 ASP A O 1
ATOM 2256 N N . LEU A 1 304 ? -12.969 -21.484 20.016 1 98.5 304 LEU A N 1
ATOM 2257 C CA . LEU A 1 304 ? -11.898 -20.594 19.594 1 98.5 304 LEU A CA 1
ATOM 2258 C C . LEU A 1 304 ? -11.75 -19.422 20.562 1 98.5 304 LEU A C 1
ATOM 2260 O O . LEU A 1 304 ? -10.633 -19.078 20.969 1 98.5 304 LEU A O 1
ATOM 2264 N N . ILE A 1 305 ? -12.867 -18.844 20.906 1 98.19 305 ILE A N 1
ATOM 2265 C CA . ILE A 1 305 ? -12.852 -17.688 21.797 1 98.19 305 ILE A CA 1
ATOM 2266 C C . ILE A 1 305 ? -12.281 -18.078 23.156 1 98.19 305 ILE A C 1
ATOM 2268 O O . ILE A 1 305 ? -11.484 -17.359 23.75 1 98.19 305 ILE A O 1
ATOM 2272 N N . LYS A 1 306 ? -12.672 -19.25 23.609 1 97.94 306 LYS A N 1
ATOM 2273 C CA . LYS A 1 306 ? -12.125 -19.75 24.859 1 97.94 306 LYS A CA 1
ATOM 2274 C C . LYS A 1 306 ? -10.609 -19.875 24.797 1 97.94 306 LYS A C 1
ATOM 2276 O O . LYS A 1 306 ? -9.906 -19.469 25.719 1 97.94 306 LYS A O 1
ATOM 2281 N N . ALA A 1 307 ? -10.156 -20.406 23.734 1 98 307 ALA A N 1
ATOM 2282 C CA . ALA A 1 307 ? -8.719 -20.562 23.547 1 98 307 ALA A CA 1
ATOM 2283 C C . ALA A 1 307 ? -8.016 -19.219 23.469 1 98 307 ALA A C 1
ATOM 2285 O O . ALA A 1 307 ? -6.941 -19.031 24.047 1 98 307 ALA A O 1
ATOM 2286 N N . ILE A 1 308 ? -8.617 -18.266 22.766 1 98.06 308 ILE A N 1
ATOM 2287 C CA . ILE A 1 308 ? -8.047 -16.922 22.609 1 98.06 308 ILE A CA 1
ATOM 2288 C C . ILE A 1 308 ? -7.961 -16.234 23.953 1 98.06 308 ILE A C 1
ATOM 2290 O O . ILE A 1 308 ? -6.926 -15.656 24.297 1 98.06 308 ILE A O 1
ATOM 2294 N N . LEU A 1 309 ? -9 -16.344 24.719 1 96.94 309 LEU A N 1
ATOM 2295 C CA . LEU A 1 309 ? -9.047 -15.664 26 1 96.94 309 LEU A CA 1
ATOM 2296 C C . LEU A 1 309 ? -8.031 -16.25 26.984 1 96.94 309 LEU A C 1
ATOM 2298 O O . LEU A 1 309 ? -7.445 -15.531 27.797 1 96.94 309 LEU A O 1
ATOM 2302 N N . GLN A 1 310 ? -7.832 -17.531 26.875 1 96.44 310 GLN A N 1
ATOM 2303 C CA . GLN A 1 310 ? -6.816 -18.172 27.703 1 96.44 310 GLN A CA 1
ATOM 2304 C C . GLN A 1 310 ? -5.43 -17.609 27.406 1 96.44 310 GLN A C 1
ATOM 2306 O O . GLN A 1 310 ? -4.66 -17.344 28.328 1 96.44 310 GLN A O 1
ATOM 2311 N N . VAL A 1 311 ? -5.156 -17.438 26.172 1 96.06 311 VAL A N 1
ATOM 2312 C CA . VAL A 1 311 ? -3.846 -16.938 25.766 1 96.06 311 VAL A CA 1
ATOM 2313 C C . VAL A 1 311 ? -3.709 -15.469 26.141 1 96.06 311 VAL A C 1
ATOM 2315 O O . VAL A 1 311 ? -2.648 -15.039 26.594 1 96.06 311 VAL A O 1
ATOM 2318 N N . VAL A 1 312 ? -4.773 -14.695 25.969 1 95.12 312 VAL A N 1
ATOM 2319 C CA . VAL A 1 312 ? -4.766 -13.281 26.312 1 95.12 312 VAL A CA 1
ATOM 2320 C C . VAL A 1 312 ? -4.539 -13.109 27.812 1 95.12 312 VAL A C 1
ATOM 2322 O O . VAL A 1 312 ? -3.777 -12.234 28.234 1 95.12 312 VAL A O 1
ATOM 2325 N N . GLU A 1 313 ? -5.152 -13.93 28.594 1 92.38 313 GLU A N 1
ATOM 2326 C CA . GLU A 1 313 ? -5.027 -13.859 30.047 1 92.38 313 GLU A CA 1
ATOM 2327 C C . GLU A 1 313 ? -3.621 -14.25 30.5 1 92.38 313 GLU A C 1
ATOM 2329 O O . GLU A 1 313 ? -3.094 -13.68 31.469 1 92.38 313 GLU A O 1
ATOM 2334 N N . ALA A 1 314 ? -3.062 -15.102 29.844 1 90.25 314 ALA A N 1
ATOM 2335 C CA . ALA A 1 314 ? -1.721 -15.562 30.188 1 90.25 314 ALA A CA 1
ATOM 2336 C C . ALA A 1 314 ? -0.676 -14.492 29.875 1 90.25 314 ALA A C 1
ATOM 2338 O O . ALA A 1 314 ? 0.371 -14.438 30.531 1 90.25 314 ALA A O 1
ATOM 2339 N N . GLU A 1 315 ? -0.953 -13.688 28.812 1 84.56 315 GLU A N 1
ATOM 2340 C CA . GLU A 1 315 ? 0.005 -12.664 28.391 1 84.56 315 GLU A CA 1
ATOM 2341 C C . GLU A 1 315 ? -0.196 -11.367 29.156 1 84.56 315 GLU A C 1
ATOM 2343 O O . GLU A 1 315 ? 0.664 -10.484 29.141 1 84.56 315 GLU A O 1
ATOM 2348 N N . SER A 1 316 ? -1.312 -11.078 29.703 1 70.06 316 SER A N 1
ATOM 2349 C CA . SER A 1 316 ? -1.563 -9.898 30.531 1 70.06 316 SER A CA 1
ATOM 2350 C C . SER A 1 316 ? -0.943 -10.047 31.922 1 70.06 316 SER A C 1
ATOM 2352 O O . SER A 1 316 ? -0.897 -11.148 32.469 1 70.06 316 SER A O 1
ATOM 2354 N N . MET B 1 1 ? 11.664 34.812 -4.062 1 92.69 1 MET B N 1
ATOM 2355 C CA . MET B 1 1 ? 12.812 34.5 -4.906 1 92.69 1 MET B CA 1
ATOM 2356 C C . MET B 1 1 ? 13.109 33 -4.887 1 92.69 1 MET B C 1
ATOM 2358 O O . MET B 1 1 ? 13.195 32.406 -3.818 1 92.69 1 MET B O 1
ATOM 2362 N N . HIS B 1 2 ? 13.195 32.438 -6.035 1 97.5 2 HIS B N 1
ATOM 2363 C CA . HIS B 1 2 ? 13.586 31.031 -6.145 1 97.5 2 HIS B CA 1
ATOM 2364 C C . HIS B 1 2 ? 15.078 30.844 -5.852 1 97.5 2 HIS B C 1
ATOM 2366 O O . HIS B 1 2 ? 15.906 31.594 -6.359 1 97.5 2 HIS B O 1
ATOM 2372 N N . ILE B 1 3 ? 15.32 29.859 -5.055 1 98.44 3 ILE B N 1
ATOM 2373 C CA . ILE B 1 3 ? 16.719 29.641 -4.695 1 98.44 3 ILE B CA 1
ATOM 2374 C C . ILE B 1 3 ? 17.078 28.172 -4.914 1 98.44 3 ILE B C 1
ATOM 2376 O O . ILE B 1 3 ? 16.203 27.328 -5.09 1 98.44 3 ILE B O 1
ATOM 2380 N N . SER B 1 4 ? 18.391 27.891 -4.926 1 98.56 4 SER B N 1
ATOM 2381 C CA . SER B 1 4 ? 18.891 26.531 -5.098 1 98.56 4 SER B CA 1
ATOM 2382 C C . SER B 1 4 ? 18.922 25.781 -3.77 1 98.56 4 SER B C 1
ATOM 2384 O O . SER B 1 4 ? 18.719 26.375 -2.709 1 98.56 4 SER B O 1
ATOM 2386 N N . LEU B 1 5 ? 19.141 24.516 -3.891 1 98.75 5 LEU B N 1
ATOM 2387 C CA . LEU B 1 5 ? 19.266 23.688 -2.697 1 98.75 5 LEU B CA 1
ATOM 2388 C C . LEU B 1 5 ? 20.438 24.156 -1.837 1 98.75 5 LEU B C 1
ATOM 2390 O O . LEU B 1 5 ? 20.328 24.188 -0.608 1 98.75 5 LEU B O 1
ATOM 2394 N N . THR B 1 6 ? 21.531 24.5 -2.455 1 98.62 6 THR B N 1
ATOM 2395 C CA . THR B 1 6 ? 22.719 24.984 -1.758 1 98.62 6 THR B CA 1
ATOM 2396 C C . THR B 1 6 ? 22.422 26.297 -1.036 1 98.62 6 THR B C 1
ATOM 2398 O O . THR B 1 6 ? 22.844 26.484 0.106 1 98.62 6 THR B O 1
ATOM 2401 N N . GLU B 1 7 ? 21.703 27.141 -1.704 1 98.75 7 GLU B N 1
ATOM 2402 C CA . GLU B 1 7 ? 21.328 28.406 -1.085 1 98.75 7 GLU B CA 1
ATOM 2403 C C . GLU B 1 7 ? 20.344 28.188 0.072 1 98.75 7 GLU B C 1
ATOM 2405 O O . GLU B 1 7 ? 20.375 28.906 1.064 1 98.75 7 GLU B O 1
ATOM 2410 N N . THR B 1 8 ? 19.531 27.203 -0.086 1 98.88 8 THR B N 1
ATOM 2411 C CA . THR B 1 8 ? 18.609 26.828 0.988 1 98.88 8 THR B CA 1
ATOM 2412 C C . THR B 1 8 ? 19.375 26.391 2.229 1 98.88 8 THR B C 1
ATOM 2414 O O . THR B 1 8 ? 19.094 26.844 3.338 1 98.88 8 THR B O 1
ATOM 2417 N N . ALA B 1 9 ? 20.359 25.562 2.023 1 98.88 9 ALA B N 1
ATOM 2418 C CA . ALA B 1 9 ? 21.203 25.094 3.121 1 98.88 9 ALA B CA 1
ATOM 2419 C C . ALA B 1 9 ? 21.906 26.266 3.795 1 98.88 9 ALA B C 1
ATOM 2421 O O . ALA B 1 9 ? 21.969 26.344 5.023 1 98.88 9 ALA B O 1
ATOM 2422 N N . ALA B 1 10 ? 22.391 27.156 3.004 1 98.62 10 ALA B N 1
ATOM 2423 C CA . ALA B 1 10 ? 23.109 28.328 3.523 1 98.62 10 ALA B CA 1
ATOM 2424 C C . ALA B 1 10 ? 22.188 29.203 4.359 1 98.62 10 ALA B C 1
ATOM 2426 O O . ALA B 1 10 ? 22.594 29.719 5.402 1 98.62 10 ALA B O 1
ATOM 2427 N N . ALA B 1 11 ? 20.969 29.391 3.887 1 98.69 11 ALA B N 1
ATOM 2428 C CA . ALA B 1 11 ? 20 30.203 4.605 1 98.69 11 ALA B CA 1
ATOM 2429 C C . ALA B 1 11 ? 19.703 29.609 5.984 1 98.69 11 ALA B C 1
ATOM 2431 O O . ALA B 1 11 ? 19.562 30.344 6.965 1 98.69 11 ALA B O 1
ATOM 2432 N N . LEU B 1 12 ? 19.609 28.344 6.078 1 98.88 12 LEU B N 1
ATOM 2433 C CA . LEU B 1 12 ? 19.328 27.656 7.34 1 98.88 12 LEU B CA 1
ATOM 2434 C C . LEU B 1 12 ? 20.516 27.75 8.281 1 98.88 12 LEU B C 1
ATOM 2436 O O . LEU B 1 12 ? 20.359 27.953 9.492 1 98.88 12 LEU B O 1
ATOM 2440 N N . LYS B 1 13 ? 21.672 27.641 7.738 1 98.44 13 LYS B N 1
ATOM 2441 C CA . LYS B 1 13 ? 22.891 27.703 8.555 1 98.44 13 LYS B CA 1
ATOM 2442 C C . LYS B 1 13 ? 23.109 29.094 9.117 1 98.44 13 LYS B C 1
ATOM 2444 O O . LYS B 1 13 ? 23.688 29.25 10.188 1 98.44 13 LYS B O 1
ATOM 2449 N N . ALA B 1 14 ? 22.562 30.062 8.523 1 98.31 14 ALA B N 1
ATOM 2450 C CA . ALA B 1 14 ? 22.875 31.453 8.82 1 98.31 14 ALA B CA 1
ATOM 2451 C C . ALA B 1 14 ? 22.078 31.953 10.016 1 98.31 14 ALA B C 1
ATOM 2453 O O . ALA B 1 14 ? 22.344 33.031 10.562 1 98.31 14 ALA B O 1
ATOM 2454 N N . VAL B 1 15 ? 21.125 31.188 10.469 1 98.62 15 VAL B N 1
ATOM 2455 C CA . VAL B 1 15 ? 20.25 31.656 11.539 1 98.62 15 VAL B CA 1
ATOM 2456 C C . VAL B 1 15 ? 20.281 30.672 12.695 1 98.62 15 VAL B C 1
ATOM 2458 O O . VAL B 1 15 ? 20.891 29.609 12.594 1 98.62 15 VAL B O 1
ATOM 2461 N N . GLN B 1 16 ? 19.609 31.031 13.781 1 98.69 16 GLN B N 1
ATOM 2462 C CA . GLN B 1 16 ? 19.672 30.203 14.969 1 98.69 16 GLN B CA 1
ATOM 2463 C C . GLN B 1 16 ? 18.281 29.719 15.383 1 98.69 16 GLN B C 1
ATOM 2465 O O . GLN B 1 16 ? 18.094 28.531 15.664 1 98.69 16 GLN B O 1
ATOM 2470 N N . ARG B 1 17 ? 17.312 30.578 15.508 1 98.69 17 ARG B N 1
ATOM 2471 C CA . ARG B 1 17 ? 15.945 30.234 15.906 1 98.69 17 ARG B CA 1
ATOM 2472 C C . ARG B 1 17 ? 15.047 30.031 14.688 1 98.69 17 ARG B C 1
ATOM 2474 O O . ARG B 1 17 ? 14.781 30.969 13.938 1 98.69 17 ARG B O 1
ATOM 2481 N N . ILE B 1 18 ? 14.625 28.812 14.555 1 98.88 18 ILE B N 1
ATOM 2482 C CA . ILE B 1 18 ? 13.867 28.453 13.359 1 98.88 18 ILE B CA 1
ATOM 2483 C C . ILE B 1 18 ? 12.508 27.891 13.766 1 98.88 18 ILE B C 1
ATOM 2485 O O . ILE B 1 18 ? 12.422 27.078 14.688 1 98.88 18 ILE B O 1
ATOM 2489 N N . VAL B 1 19 ? 11.492 28.344 13.156 1 98.94 19 VAL B N 1
ATOM 2490 C CA . VAL B 1 19 ? 10.172 27.719 13.25 1 98.94 19 VAL B CA 1
ATOM 2491 C C . VAL B 1 19 ? 9.828 27.031 11.93 1 98.94 19 VAL B C 1
ATOM 2493 O O . VAL B 1 19 ? 9.969 27.625 10.859 1 98.94 19 VAL B O 1
ATOM 2496 N N . ILE B 1 20 ? 9.445 25.781 12.016 1 98.94 20 ILE B N 1
ATOM 2497 C CA . ILE B 1 20 ? 9 25.016 10.859 1 98.94 20 ILE B CA 1
ATOM 2498 C C . ILE B 1 20 ? 7.484 24.859 10.891 1 98.94 20 ILE B C 1
ATOM 2500 O O . ILE B 1 20 ? 6.906 24.609 11.953 1 98.94 20 ILE B O 1
ATOM 2504 N N . THR B 1 21 ? 6.859 25 9.75 1 98.88 21 THR B N 1
ATOM 2505 C CA . THR B 1 21 ? 5.418 24.812 9.656 1 98.88 21 THR B CA 1
ATOM 2506 C C . THR B 1 21 ? 5.047 24.109 8.352 1 98.88 21 THR B C 1
ATOM 2508 O O . THR B 1 21 ? 5.91 23.859 7.508 1 98.88 21 THR B O 1
ATOM 2511 N N . ALA B 1 22 ? 3.812 23.672 8.258 1 98.56 22 ALA B N 1
ATOM 2512 C CA . ALA B 1 22 ? 3.221 23.047 7.082 1 98.56 22 ALA B CA 1
ATOM 2513 C C . ALA B 1 22 ? 1.748 23.406 6.941 1 98.56 22 ALA B C 1
ATOM 2515 O O . ALA B 1 22 ? 1.259 24.312 7.637 1 98.56 22 ALA B O 1
ATOM 2516 N N . HIS B 1 23 ? 1.17 22.828 6.027 1 96.31 23 HIS B N 1
ATOM 2517 C CA . HIS B 1 23 ? -0.209 23.219 5.754 1 96.31 23 HIS B CA 1
ATOM 2518 C C . HIS B 1 23 ? -1.147 22.734 6.855 1 96.31 23 HIS B C 1
ATOM 2520 O O . HIS B 1 23 ? -0.877 21.719 7.508 1 96.31 23 HIS B O 1
ATOM 2526 N N . VAL B 1 24 ? -2.252 23.438 7 1 95.06 24 VAL B N 1
ATOM 2527 C CA . VAL B 1 24 ? -3.348 22.984 7.848 1 95.06 24 VAL B CA 1
ATOM 2528 C C . VAL B 1 24 ? -3.873 21.656 7.336 1 95.06 24 VAL B C 1
ATOM 2530 O O . VAL B 1 24 ? -3.719 21.328 6.156 1 95.06 24 VAL B O 1
ATOM 2533 N N . ASN B 1 25 ? -4.375 20.781 8.211 1 91 25 ASN B N 1
ATOM 2534 C CA . ASN B 1 25 ? -4.797 19.422 7.852 1 91 25 ASN B CA 1
ATOM 2535 C C . ASN B 1 25 ? -3.646 18.625 7.246 1 91 25 ASN B C 1
ATOM 2537 O O . ASN B 1 25 ? -3.752 18.141 6.117 1 91 25 ASN B O 1
ATOM 2541 N N . PRO B 1 26 ? -2.656 18.562 8.039 1 95.81 26 PRO B N 1
ATOM 2542 C CA . PRO B 1 26 ? -1.403 18.031 7.508 1 95.81 26 PRO B CA 1
ATOM 2543 C C . PRO B 1 26 ? -1.505 16.547 7.152 1 95.81 26 PRO B C 1
ATOM 2545 O O . PRO B 1 26 ? -2.211 15.789 7.828 1 95.81 26 PRO B O 1
ATOM 2548 N N . ASP B 1 27 ? -0.816 16.203 6.086 1 94.38 27 ASP B N 1
ATOM 2549 C CA . ASP B 1 27 ? -0.682 14.789 5.738 1 94.38 27 ASP B CA 1
ATOM 2550 C C . ASP B 1 27 ? 0.7 14.266 6.117 1 94.38 27 ASP B C 1
ATOM 2552 O O . ASP B 1 27 ? 1.439 14.914 6.855 1 94.38 27 ASP B O 1
ATOM 2556 N N . GLY B 1 28 ? 0.998 13.094 5.684 1 97.81 28 GLY B N 1
ATOM 2557 C CA . GLY B 1 28 ? 2.236 12.445 6.078 1 97.81 28 GLY B CA 1
ATOM 2558 C C . GLY B 1 28 ? 3.475 13.164 5.574 1 97.81 28 GLY B C 1
ATOM 2559 O O . GLY B 1 28 ? 4.496 13.203 6.262 1 97.81 28 GLY B O 1
ATOM 2560 N N . ASP B 1 29 ? 3.422 13.727 4.391 1 98.62 29 ASP B N 1
ATOM 2561 C CA . ASP B 1 29 ? 4.57 14.445 3.855 1 98.62 29 ASP B CA 1
ATOM 2562 C C . ASP B 1 29 ? 4.828 15.727 4.645 1 98.62 29 ASP B C 1
ATOM 2564 O O . ASP B 1 29 ? 5.973 16.047 4.98 1 98.62 29 ASP B O 1
ATOM 2568 N N . ALA B 1 30 ? 3.729 16.375 4.941 1 98.62 30 ALA B N 1
ATOM 2569 C CA . ALA B 1 30 ? 3.85 17.594 5.746 1 98.62 30 ALA B CA 1
ATOM 2570 C C . ALA B 1 30 ? 4.469 17.281 7.105 1 98.62 30 ALA B C 1
ATOM 2572 O O . ALA B 1 30 ? 5.441 17.922 7.512 1 98.62 30 ALA B O 1
ATOM 2573 N N . ILE B 1 31 ? 3.939 16.328 7.754 1 98.81 31 ILE B N 1
ATOM 2574 C CA . ILE B 1 31 ? 4.375 15.977 9.102 1 98.81 31 ILE B CA 1
ATOM 2575 C C . ILE B 1 31 ? 5.785 15.398 9.055 1 98.81 31 ILE B C 1
ATOM 2577 O O . ILE B 1 31 ? 6.668 15.828 9.805 1 98.81 31 ILE B O 1
ATOM 2581 N N . GLY B 1 32 ? 6.027 14.477 8.164 1 98.94 32 GLY B N 1
ATOM 2582 C CA . GLY B 1 32 ? 7.328 13.844 8.031 1 98.94 32 GLY B CA 1
ATOM 2583 C C . GLY B 1 32 ? 8.43 14.812 7.648 1 98.94 32 GLY B C 1
ATOM 2584 O O . GLY B 1 32 ? 9.531 14.758 8.203 1 98.94 32 GLY B O 1
ATOM 2585 N N . SER B 1 33 ? 8.148 15.664 6.711 1 98.94 33 SER B N 1
ATOM 2586 C CA . SER B 1 33 ? 9.125 16.656 6.281 1 98.94 33 SER B CA 1
ATOM 2587 C C . SER B 1 33 ? 9.445 17.625 7.41 1 98.94 33 SER B C 1
ATOM 2589 O O . SER B 1 33 ? 10.609 17.984 7.609 1 98.94 33 SER B O 1
ATOM 2591 N N . SER B 1 34 ? 8.406 18.062 8.133 1 98.94 34 SER B N 1
ATOM 2592 C CA . SER B 1 34 ? 8.602 18.984 9.25 1 98.94 34 SER B CA 1
ATOM 2593 C C . SER B 1 34 ? 9.5 18.375 10.32 1 98.94 34 SER B C 1
ATOM 2595 O O . SER B 1 34 ? 10.492 18.984 10.727 1 98.94 34 SER B O 1
ATOM 2597 N N . LEU B 1 35 ? 9.203 17.188 10.719 1 98.94 35 LEU B N 1
ATOM 2598 C CA . LEU B 1 35 ? 9.93 16.531 11.805 1 98.94 35 LEU B CA 1
ATOM 2599 C C . LEU B 1 35 ? 11.328 16.125 11.352 1 98.94 35 LEU B C 1
ATOM 2601 O O . LEU B 1 35 ? 12.289 16.25 12.109 1 98.94 35 LEU B O 1
ATOM 2605 N N . GLY B 1 36 ? 11.406 15.555 10.141 1 98.94 36 GLY B N 1
ATOM 2606 C CA . GLY B 1 36 ? 12.719 15.203 9.609 1 98.94 36 GLY B CA 1
ATOM 2607 C C . GLY B 1 36 ? 13.68 16.375 9.57 1 98.94 36 GLY B C 1
ATOM 2608 O O . GLY B 1 36 ? 14.828 16.25 10.008 1 98.94 36 GLY B O 1
ATOM 2609 N N . LEU B 1 37 ? 13.188 17.5 9.07 1 98.94 37 LEU B N 1
ATOM 2610 C CA . LEU B 1 37 ? 14.008 18.703 9.023 1 98.94 37 LEU B CA 1
ATOM 2611 C C . LEU B 1 37 ? 14.344 19.188 10.43 1 98.94 37 LEU B C 1
ATOM 2613 O O . LEU B 1 37 ? 15.469 19.625 10.688 1 98.94 37 LEU B O 1
ATOM 2617 N N . MET B 1 38 ? 13.367 19.156 11.305 1 98.94 38 MET B N 1
ATOM 2618 C CA . MET B 1 38 ? 13.594 19.547 12.695 1 98.94 38 MET B CA 1
ATOM 2619 C C . MET B 1 38 ? 14.758 18.781 13.289 1 98.94 38 MET B C 1
ATOM 2621 O O . MET B 1 38 ? 15.68 19.375 13.859 1 98.94 38 MET B O 1
ATOM 2625 N N . HIS B 1 39 ? 14.742 17.469 13.148 1 98.94 39 HIS B N 1
ATOM 2626 C CA . HIS B 1 39 ? 15.805 16.641 13.711 1 98.94 39 HIS B CA 1
ATOM 2627 C C . HIS B 1 39 ? 17.156 17.016 13.117 1 98.94 39 HIS B C 1
ATOM 2629 O O . HIS B 1 39 ? 18.156 17.094 13.836 1 98.94 39 HIS B O 1
ATOM 2635 N N . ALA B 1 40 ? 17.188 17.266 11.828 1 98.88 40 ALA B N 1
ATOM 2636 C CA . ALA B 1 40 ? 18.438 17.609 11.164 1 98.88 40 ALA B CA 1
ATOM 2637 C C . ALA B 1 40 ? 18.984 18.938 11.68 1 98.88 40 ALA B C 1
ATOM 2639 O O . ALA B 1 40 ? 20.188 19.047 11.969 1 98.88 40 ALA B O 1
ATOM 2640 N N . LEU B 1 41 ? 18.109 19.906 11.805 1 98.94 41 LEU B N 1
ATOM 2641 C CA . LEU B 1 41 ? 18.531 21.234 12.234 1 98.94 41 LEU B CA 1
ATOM 2642 C C . LEU B 1 41 ? 18.938 21.219 13.703 1 98.94 41 LEU B C 1
ATOM 2644 O O . LEU B 1 41 ? 19.875 21.922 14.094 1 98.94 41 LEU B O 1
ATOM 2648 N N . LYS B 1 42 ? 18.219 20.453 14.492 1 98.81 42 LYS B N 1
ATOM 2649 C CA . LYS B 1 42 ? 18.641 20.297 15.883 1 98.81 42 LYS B CA 1
ATOM 2650 C C . LYS B 1 42 ? 20.031 19.672 15.984 1 98.81 42 LYS B C 1
ATOM 2652 O O . LYS B 1 42 ? 20.828 20.047 16.844 1 98.81 42 LYS B O 1
ATOM 2657 N N . ALA B 1 43 ? 20.297 18.766 15.141 1 98.44 43 ALA B N 1
ATOM 2658 C CA . ALA B 1 43 ? 21.625 18.141 15.102 1 98.44 43 ALA B CA 1
ATOM 2659 C C . ALA B 1 43 ? 22.703 19.156 14.766 1 98.44 43 ALA B C 1
ATOM 2661 O O . ALA B 1 43 ? 23.875 18.969 15.117 1 98.44 43 ALA B O 1
ATOM 2662 N N . LEU B 1 44 ? 22.344 20.234 14.133 1 98.25 44 LEU B N 1
ATOM 2663 C CA . LEU B 1 44 ? 23.266 21.297 13.781 1 98.25 44 LEU B CA 1
ATOM 2664 C C . LEU B 1 44 ? 23.359 22.328 14.914 1 98.25 44 LEU B C 1
ATOM 2666 O O . LEU B 1 44 ? 24.047 23.344 14.773 1 98.25 44 LEU B O 1
ATOM 2670 N N . GLY B 1 45 ? 22.609 22.078 15.953 1 98.38 45 GLY B N 1
ATOM 2671 C CA . GLY B 1 45 ? 22.688 22.953 17.109 1 98.38 45 GLY B CA 1
ATOM 2672 C C . GLY B 1 45 ? 21.703 24.109 17.047 1 98.38 45 GLY B C 1
ATOM 2673 O O . GLY B 1 45 ? 21.781 25.047 17.844 1 98.38 45 GLY B O 1
ATOM 2674 N N . LYS B 1 46 ? 20.797 24.047 16.125 1 98.75 46 LYS B N 1
ATOM 2675 C CA . LYS B 1 46 ? 19.797 25.109 16 1 98.75 46 LYS B CA 1
ATOM 2676 C C . LYS B 1 46 ? 18.703 24.953 17.047 1 98.75 46 LYS B C 1
ATOM 2678 O O . LYS B 1 46 ? 18.484 23.859 17.562 1 98.75 46 LYS B O 1
ATOM 2683 N N . GLU B 1 47 ? 18.125 26.062 17.391 1 98.75 47 GLU B N 1
ATOM 2684 C CA . GLU B 1 47 ? 16.875 26.062 18.156 1 98.75 47 GLU B CA 1
ATOM 2685 C C . GLU B 1 47 ? 15.664 25.984 17.234 1 98.75 47 GLU B C 1
ATOM 2687 O O . GLU B 1 47 ? 15.344 26.938 16.547 1 98.75 47 GLU B O 1
ATOM 2692 N N . VAL B 1 48 ? 15.016 24.797 17.266 1 98.88 48 VAL B N 1
ATOM 2693 C CA . VAL B 1 48 ? 13.984 24.562 16.25 1 98.88 48 VAL B CA 1
ATOM 2694 C C . VAL B 1 48 ? 12.672 24.188 16.938 1 98.88 48 VAL B C 1
ATOM 2696 O O . VAL B 1 48 ? 12.648 23.391 17.875 1 98.88 48 VAL B O 1
ATOM 2699 N N . GLN B 1 49 ? 11.617 24.766 16.5 1 98.75 49 GLN B N 1
ATOM 2700 C CA . GLN B 1 49 ? 10.258 24.406 16.906 1 98.75 49 GLN B CA 1
ATOM 2701 C C . GLN B 1 49 ? 9.383 24.125 15.688 1 98.75 49 GLN B C 1
ATOM 2703 O O . GLN B 1 49 ? 9.555 24.75 14.633 1 98.75 49 GLN B O 1
ATOM 2708 N N . VAL B 1 50 ? 8.492 23.188 15.836 1 98.94 50 VAL B N 1
ATOM 2709 C CA . VAL B 1 50 ? 7.512 22.891 14.797 1 98.94 50 VAL B CA 1
ATOM 2710 C C . VAL B 1 50 ? 6.117 23.312 15.258 1 98.94 50 VAL B C 1
ATOM 2712 O O . VAL B 1 50 ? 5.684 22.953 16.359 1 98.94 50 VAL B O 1
ATOM 2715 N N . PHE B 1 51 ? 5.465 24.109 14.438 1 98.81 51 PHE B N 1
ATOM 2716 C CA . PHE B 1 51 ? 4.078 24.484 14.688 1 98.81 51 PHE B CA 1
ATOM 2717 C C . PHE B 1 51 ? 3.211 24.203 13.469 1 98.81 51 PHE B C 1
ATOM 2719 O O . PHE B 1 51 ? 3.545 24.625 12.359 1 98.81 51 PHE B O 1
ATOM 2726 N N . ILE B 1 52 ? 2.168 23.562 13.617 1 98.56 52 ILE B N 1
ATOM 2727 C CA . ILE B 1 52 ? 1.147 23.344 12.594 1 98.56 52 ILE B CA 1
ATOM 2728 C C . ILE B 1 52 ? -0.224 23.719 13.148 1 98.56 52 ILE B C 1
ATOM 2730 O O . ILE B 1 52 ? -0.595 23.297 14.25 1 98.56 52 ILE B O 1
ATOM 2734 N N . ASP B 1 53 ? -0.922 24.5 12.398 1 97.88 53 ASP B N 1
ATOM 2735 C CA . ASP B 1 53 ? -2.203 25.031 12.867 1 97.88 53 ASP B CA 1
ATOM 2736 C C . ASP B 1 53 ? -3.314 24 12.68 1 97.88 53 ASP B C 1
ATOM 2738 O O . ASP B 1 53 ? -4.289 24.25 11.969 1 97.88 53 ASP B O 1
ATOM 2742 N N . ASP B 1 54 ? -3.164 22.859 13.352 1 96.88 54 ASP B N 1
ATOM 2743 C CA . ASP B 1 54 ? -4.164 21.797 13.344 1 96.88 54 ASP B CA 1
ATOM 2744 C C . ASP B 1 54 ? -3.822 20.719 14.375 1 96.88 54 ASP B C 1
ATOM 2746 O O . ASP B 1 54 ? -2.703 20.688 14.891 1 96.88 54 ASP B O 1
ATOM 2750 N N . ASP B 1 55 ? -4.84 19.969 14.734 1 95.62 55 ASP B N 1
ATOM 2751 C CA . ASP B 1 55 ? -4.551 18.75 15.477 1 95.62 55 ASP B CA 1
ATOM 2752 C C . ASP B 1 55 ? -3.861 17.719 14.594 1 95.62 55 ASP B C 1
ATOM 2754 O O . ASP B 1 55 ? -4.25 17.516 13.438 1 95.62 55 ASP B O 1
ATOM 2758 N N . ILE B 1 56 ? -2.842 17.156 15.102 1 97 56 ILE B N 1
ATOM 2759 C CA . ILE B 1 56 ? -2.092 16.156 14.344 1 97 56 ILE B CA 1
ATOM 2760 C C . ILE B 1 56 ? -2.711 14.773 14.555 1 97 56 ILE B C 1
ATOM 2762 O O . ILE B 1 56 ? -2.904 14.344 15.695 1 97 56 ILE B O 1
ATOM 2766 N N . PRO B 1 57 ? -2.969 14.055 13.5 1 92.19 57 PRO B N 1
ATOM 2767 C CA . PRO B 1 57 ? -3.576 12.734 13.672 1 92.19 57 PRO B CA 1
ATOM 2768 C C . PRO B 1 57 ? -2.725 11.797 14.523 1 92.19 57 PRO B C 1
ATOM 2770 O O . PRO B 1 57 ? -1.503 11.742 14.359 1 92.19 57 PRO B O 1
ATOM 2773 N N . ALA B 1 58 ? -3.361 11.055 15.375 1 92 58 ALA B N 1
ATOM 2774 C CA . ALA B 1 58 ? -2.705 10.203 16.359 1 92 58 ALA B CA 1
ATOM 2775 C C . ALA B 1 58 ? -1.879 9.109 15.688 1 92 58 ALA B C 1
ATOM 2777 O O . ALA B 1 58 ? -0.887 8.641 16.25 1 92 58 ALA B O 1
ATOM 2778 N N . ALA B 1 59 ? -2.246 8.766 14.523 1 91.69 59 ALA B N 1
ATOM 2779 C CA . ALA B 1 59 ? -1.547 7.715 13.781 1 91.69 59 ALA B CA 1
ATOM 2780 C C . ALA B 1 59 ? -0.081 8.078 13.57 1 91.69 59 ALA B C 1
ATOM 2782 O O . ALA B 1 59 ? 0.779 7.199 13.484 1 91.69 59 ALA B O 1
ATOM 2783 N N . PHE B 1 60 ? 0.204 9.344 13.57 1 97.56 60 PHE B N 1
ATOM 2784 C CA . PHE B 1 60 ? 1.563 9.797 13.297 1 97.56 60 PHE B CA 1
ATOM 2785 C C . PHE B 1 60 ? 2.383 9.852 14.578 1 97.56 60 PHE B C 1
ATOM 2787 O O . PHE B 1 60 ? 3.557 10.219 14.562 1 97.56 60 PHE B O 1
ATOM 2794 N N . SER B 1 61 ? 1.817 9.406 15.703 1 97.25 61 SER B N 1
ATOM 2795 C CA . SER B 1 61 ? 2.541 9.391 16.969 1 97.25 61 SER B CA 1
ATOM 2796 C C . SER B 1 61 ? 3.705 8.406 16.938 1 97.25 61 SER B C 1
ATOM 2798 O O . SER B 1 61 ? 4.582 8.445 17.797 1 97.25 61 SER B O 1
ATOM 2800 N N . VAL B 1 62 ? 3.773 7.625 15.922 1 97.44 62 VAL B N 1
ATOM 2801 C CA . VAL B 1 62 ? 4.855 6.664 15.727 1 97.44 62 VAL B CA 1
ATOM 2802 C C . VAL B 1 62 ? 6.129 7.398 15.312 1 97.44 62 VAL B C 1
ATOM 2804 O O . VAL B 1 62 ? 7.23 6.867 15.453 1 97.44 62 VAL B O 1
ATOM 2807 N N . LEU B 1 63 ? 5.996 8.609 14.852 1 98.81 63 LEU B N 1
ATOM 2808 C CA . LEU B 1 63 ? 7.141 9.359 14.359 1 98.81 63 LEU B CA 1
ATOM 2809 C C . LEU B 1 63 ? 7.879 10.047 15.5 1 98.81 63 LEU B C 1
ATOM 2811 O O . LEU B 1 63 ? 7.254 10.672 16.359 1 98.81 63 LEU B O 1
ATOM 2815 N N . PRO B 1 64 ? 9.211 9.938 15.484 1 98.88 64 PRO B N 1
ATOM 2816 C CA . PRO B 1 64 ? 9.984 10.648 16.5 1 98.88 64 PRO B CA 1
ATOM 2817 C C . PRO B 1 64 ? 9.797 12.164 16.422 1 98.88 64 PRO B C 1
ATOM 2819 O O . PRO B 1 64 ? 9.977 12.758 15.367 1 98.88 64 PRO B O 1
ATOM 2822 N N . GLY B 1 65 ? 9.367 12.719 17.594 1 98.81 65 GLY B N 1
ATOM 2823 C CA . GLY B 1 65 ? 9.188 14.164 17.656 1 98.81 65 GLY B CA 1
ATOM 2824 C C . GLY B 1 65 ? 7.738 14.594 17.531 1 98.81 65 GLY B C 1
ATOM 2825 O O . GLY B 1 65 ? 7.43 15.781 17.641 1 98.81 65 GLY B O 1
ATOM 2826 N N . TYR B 1 66 ? 6.91 13.641 17.312 1 98.69 66 TYR B N 1
ATOM 2827 C CA . TYR B 1 66 ? 5.484 13.906 17.172 1 98.69 66 TYR B CA 1
ATOM 2828 C C . TYR B 1 66 ? 4.984 14.805 18.297 1 98.69 66 TYR B C 1
ATOM 2830 O O . TYR B 1 66 ? 4.246 15.766 18.047 1 98.69 66 TYR B O 1
ATOM 2838 N N . GLU B 1 67 ? 5.41 14.492 19.516 1 98.25 67 GLU B N 1
ATOM 2839 C CA . GLU B 1 67 ? 4.93 15.172 20.703 1 98.25 67 GLU B CA 1
ATOM 2840 C C . GLU B 1 67 ? 5.438 16.609 20.766 1 98.25 67 GLU B C 1
ATOM 2842 O O . GLU B 1 67 ? 4.934 17.422 21.547 1 98.25 67 GLU B O 1
ATOM 2847 N N . LEU B 1 68 ? 6.352 16.922 19.938 1 98.5 68 LEU B N 1
ATOM 2848 C CA . LEU B 1 68 ? 6.98 18.234 19.969 1 98.5 68 LEU B CA 1
ATOM 2849 C C . LEU B 1 68 ? 6.242 19.203 19.047 1 98.5 68 LEU B C 1
ATOM 2851 O O . LEU B 1 68 ? 6.508 20.406 19.078 1 98.5 68 LEU B O 1
ATOM 2855 N N . ILE B 1 69 ? 5.352 18.719 18.219 1 98.81 69 ILE B N 1
ATOM 2856 C CA . ILE B 1 69 ? 4.609 19.594 17.312 1 98.81 69 ILE B CA 1
ATOM 2857 C C . ILE B 1 69 ? 3.611 20.438 18.125 1 98.81 69 ILE B C 1
ATOM 2859 O O . ILE B 1 69 ? 2.744 19.891 18.812 1 98.81 69 ILE B O 1
ATOM 2863 N N . GLY B 1 70 ? 3.768 21.719 18.016 1 98.31 70 GLY B N 1
ATOM 2864 C CA . GLY B 1 70 ? 2.838 22.609 18.688 1 98.31 70 GLY B CA 1
ATOM 2865 C C . GLY B 1 70 ? 1.734 23.125 17.781 1 98.31 70 GLY B C 1
ATOM 2866 O O . GLY B 1 70 ? 1.859 23.062 16.547 1 98.31 70 GLY B O 1
ATOM 2867 N N . LYS B 1 71 ? 0.7 23.578 18.359 1 97.88 71 LYS B N 1
ATOM 2868 C CA . LYS B 1 71 ? -0.378 24.328 17.719 1 97.88 71 LYS B CA 1
ATOM 2869 C C . LYS B 1 71 ? -0.385 25.781 18.156 1 97.88 71 LYS B C 1
ATOM 2871 O O . LYS B 1 71 ? -0.41 26.062 19.359 1 97.88 71 LYS B O 1
ATOM 2876 N N . PRO B 1 72 ? -0.271 26.641 17.234 1 97.25 72 PRO B N 1
ATOM 2877 C CA . PRO B 1 72 ? -0.239 28.031 17.656 1 97.25 72 PRO B CA 1
ATOM 2878 C C . PRO B 1 72 ? -1.54 28.484 18.328 1 97.25 72 PRO B C 1
ATOM 2880 O O . PRO B 1 72 ? -2.627 28.109 17.875 1 97.25 72 PRO B O 1
ATOM 2883 N N . ALA B 1 73 ? -1.436 29.234 19.344 1 95 73 ALA B N 1
ATOM 2884 C CA . ALA B 1 73 ? -2.598 29.812 20 1 95 73 ALA B CA 1
ATOM 2885 C C . ALA B 1 73 ? -3.008 31.125 19.328 1 95 73 ALA B C 1
ATOM 2887 O O . ALA B 1 73 ? -2.199 31.766 18.656 1 95 73 ALA B O 1
ATOM 2888 N N . GLU B 1 74 ? -4.258 31.438 19.5 1 92.56 74 GLU B N 1
ATOM 2889 C CA . GLU B 1 74 ? -4.73 32.719 18.953 1 92.56 74 GLU B CA 1
ATOM 2890 C C . GLU B 1 74 ? -3.947 33.875 19.547 1 92.56 74 GLU B C 1
ATOM 2892 O O . GLU B 1 74 ? -3.791 33.969 20.766 1 92.56 74 GLU B O 1
ATOM 2897 N N . GLY B 1 75 ? -3.434 34.656 18.734 1 91.81 75 GLY B N 1
ATOM 2898 C CA . GLY B 1 75 ? -2.748 35.875 19.156 1 91.81 75 GLY B CA 1
ATOM 2899 C C . GLY B 1 75 ? -1.342 35.625 19.672 1 91.81 75 GLY B C 1
ATOM 2900 O O . GLY B 1 75 ? -0.654 36.531 20.109 1 91.81 75 GLY B O 1
ATOM 2901 N N . GLN B 1 76 ? -0.918 34.406 19.516 1 95.06 76 GLN B N 1
ATOM 2902 C CA . GLN B 1 76 ? 0.418 34.062 19.984 1 95.06 76 GLN B CA 1
ATOM 2903 C C . GLN B 1 76 ? 1.493 34.656 19.094 1 95.06 76 GLN B C 1
ATOM 2905 O O . GLN B 1 76 ? 1.325 34.75 17.875 1 95.06 76 GLN B O 1
ATOM 2910 N N . SER B 1 77 ? 2.531 35.156 19.766 1 97.38 77 SER B N 1
ATOM 2911 C CA . SER B 1 77 ? 3.729 35.594 19.047 1 97.38 77 SER B CA 1
ATOM 2912 C C . SER B 1 77 ? 4.898 34.656 19.312 1 97.38 77 SER B C 1
ATOM 2914 O O . SER B 1 77 ? 5.285 34.438 20.453 1 97.38 77 SER B O 1
ATOM 2916 N N . ILE B 1 78 ? 5.461 34.125 18.266 1 97.38 78 ILE B N 1
ATOM 2917 C CA . ILE B 1 78 ? 6.555 33.188 18.375 1 97.38 78 ILE B CA 1
ATOM 2918 C C . ILE B 1 78 ? 7.82 33.75 17.75 1 97.38 78 ILE B C 1
ATOM 2920 O O . ILE B 1 78 ? 7.91 33.906 16.531 1 97.38 78 ILE B O 1
ATOM 2924 N N . PRO B 1 79 ? 8.766 34.094 18.547 1 97.62 79 PRO B N 1
ATOM 2925 C CA . PRO B 1 79 ? 10.008 34.656 18 1 97.62 79 PRO B CA 1
ATOM 2926 C C . PRO B 1 79 ? 10.805 33.656 17.188 1 97.62 79 PRO B C 1
ATOM 2928 O O . PRO B 1 79 ? 10.93 32.5 17.578 1 97.62 79 PRO B O 1
ATOM 2931 N N . ALA B 1 80 ? 11.336 34.062 16.094 1 98.56 80 ALA B N 1
ATOM 2932 C CA . ALA B 1 80 ? 12.164 33.25 15.211 1 98.56 80 ALA B CA 1
ATOM 2933 C C . ALA B 1 80 ? 13.023 34.125 14.297 1 98.56 80 ALA B C 1
ATOM 2935 O O . ALA B 1 80 ? 12.656 35.25 13.977 1 98.56 80 ALA B O 1
ATOM 2936 N N . ASP B 1 81 ? 14.086 33.594 13.938 1 98.75 81 ASP B N 1
ATOM 2937 C CA . ASP B 1 81 ? 14.922 34.25 12.93 1 98.75 81 ASP B CA 1
ATOM 2938 C C . ASP B 1 81 ? 14.43 33.938 11.523 1 98.75 81 ASP B C 1
ATOM 2940 O O . ASP B 1 81 ? 14.68 34.688 10.586 1 98.75 81 ASP B O 1
ATOM 2944 N N . LEU B 1 82 ? 13.766 32.812 11.375 1 98.81 82 LEU B N 1
ATOM 2945 C CA . LEU B 1 82 ? 13.328 32.312 10.078 1 98.81 82 LEU B CA 1
ATOM 2946 C C . LEU B 1 82 ? 12.094 31.422 10.234 1 98.81 82 LEU B C 1
ATOM 2948 O O . LEU B 1 82 ? 12.031 30.594 11.148 1 98.81 82 LEU B O 1
ATOM 2952 N N . LEU B 1 83 ? 11.125 31.656 9.414 1 98.88 83 LEU B N 1
ATOM 2953 C CA . LEU B 1 83 ? 9.977 30.766 9.273 1 98.88 83 LEU B CA 1
ATOM 2954 C C . LEU B 1 83 ? 10.133 29.875 8.047 1 98.88 83 LEU B C 1
ATOM 2956 O O . LEU B 1 83 ? 10.203 30.375 6.922 1 98.88 83 LEU B O 1
ATOM 2960 N N . VAL B 1 84 ? 10.234 28.578 8.289 1 98.94 84 VAL B N 1
ATOM 2961 C CA . VAL B 1 84 ? 10.375 27.609 7.207 1 98.94 84 VAL B CA 1
ATOM 2962 C C . VAL B 1 84 ? 9.055 26.891 6.984 1 98.94 84 VAL B C 1
ATOM 2964 O O . VAL B 1 84 ? 8.555 26.203 7.875 1 98.94 84 VAL B O 1
ATOM 2967 N N . ALA B 1 85 ? 8.484 27.047 5.836 1 98.88 85 ALA B N 1
ATOM 2968 C CA . ALA B 1 85 ? 7.277 26.328 5.441 1 98.88 85 ALA B CA 1
ATOM 2969 C C . ALA B 1 85 ? 7.609 25.172 4.5 1 98.88 85 ALA B C 1
ATOM 2971 O O . ALA B 1 85 ? 8.258 25.359 3.471 1 98.88 85 ALA B O 1
ATOM 2972 N N . VAL B 1 86 ? 7.164 24 4.891 1 98.88 86 VAL B N 1
ATOM 2973 C CA . VAL B 1 86 ? 7.449 22.828 4.062 1 98.88 86 VAL B CA 1
ATOM 2974 C C . VAL B 1 86 ? 6.148 22.234 3.529 1 98.88 86 VAL B C 1
ATOM 2976 O O . VAL B 1 86 ? 5.129 22.234 4.227 1 98.88 86 VAL B O 1
ATOM 2979 N N . ASP B 1 87 ? 6.145 21.781 2.266 1 98.19 87 ASP B N 1
ATOM 2980 C CA . ASP B 1 87 ? 5.066 21.031 1.64 1 98.19 87 ASP B CA 1
ATOM 2981 C C . ASP B 1 87 ? 3.793 21.859 1.532 1 98.19 87 ASP B C 1
ATOM 2983 O O . ASP B 1 87 ? 2.693 21.359 1.765 1 98.19 87 ASP B O 1
ATOM 2987 N N . VAL B 1 88 ? 3.986 23.156 1.309 1 95.94 88 VAL B N 1
ATOM 2988 C CA . VAL B 1 88 ? 2.82 24.047 1.315 1 95.94 88 VAL B CA 1
ATOM 2989 C C . VAL B 1 88 ? 3.18 25.375 0.683 1 95.94 88 VAL B C 1
ATOM 2991 O O . VAL B 1 88 ? 4.34 25.797 0.712 1 95.94 88 VAL B O 1
ATOM 2994 N N . SER B 1 89 ? 2.166 25.969 0.169 1 93.81 89 SER B N 1
ATOM 2995 C CA . SER B 1 89 ? 2.27 27.406 -0.075 1 93.81 89 SER B CA 1
ATOM 2996 C C . SER B 1 89 ? 1.859 28.203 1.156 1 93.81 89 SER B C 1
ATOM 2998 O O . SER B 1 89 ? 1.126 27.719 2.012 1 93.81 89 SER B O 1
ATOM 3000 N N . LEU B 1 90 ? 2.268 29.422 1.247 1 95.06 90 LEU B N 1
ATOM 3001 C CA . LEU B 1 90 ? 2.178 30.203 2.482 1 95.06 90 LEU B CA 1
ATOM 3002 C C . LEU B 1 90 ? 0.727 30.547 2.803 1 95.06 90 LEU B C 1
ATOM 3004 O O . LEU B 1 90 ? 0.395 30.844 3.953 1 95.06 90 LEU B O 1
ATOM 3008 N N . ASP B 1 91 ? -0.108 30.5 1.855 1 93.44 91 ASP B N 1
ATOM 3009 C CA . ASP B 1 91 ? -1.509 30.844 2.059 1 93.44 91 ASP B CA 1
ATOM 3010 C C . ASP B 1 91 ? -2.236 29.781 2.865 1 93.44 91 ASP B C 1
ATOM 3012 O O . ASP B 1 91 ? -3.355 30 3.336 1 93.44 91 ASP B O 1
ATOM 3016 N N . ARG B 1 92 ? -1.604 28.672 3.189 1 95.06 92 ARG B N 1
ATOM 3017 C CA . ARG B 1 92 ? -2.283 27.547 3.822 1 95.06 92 ARG B CA 1
ATOM 3018 C C . ARG B 1 92 ? -1.616 27.172 5.145 1 95.06 92 ARG B C 1
ATOM 3020 O O . ARG B 1 92 ? -1.729 26.031 5.605 1 95.06 92 ARG B O 1
ATOM 3027 N N . ILE B 1 93 ? -0.913 28.125 5.812 1 97.44 93 ILE B N 1
ATOM 3028 C CA . ILE B 1 93 ? -0.206 27.781 7.043 1 97.44 93 ILE B CA 1
ATOM 3029 C C . ILE B 1 93 ? -1 28.281 8.25 1 97.44 93 ILE B C 1
ATOM 3031 O O . ILE B 1 93 ? -0.53 28.203 9.383 1 97.44 93 ILE B O 1
ATOM 3035 N N . GLY B 1 94 ? -2.189 28.859 8.039 1 96.12 94 GLY B N 1
ATOM 3036 C CA . GLY B 1 94 ? -3.113 29.203 9.109 1 96.12 94 GLY B CA 1
ATOM 3037 C C . GLY B 1 94 ? -2.564 30.266 10.047 1 96.12 94 GLY B C 1
ATOM 3038 O O . GLY B 1 94 ? -2.002 31.266 9.602 1 96.12 94 GLY B O 1
ATOM 3039 N N . LYS B 1 95 ? -2.691 30.062 11.32 1 97.38 95 LYS B N 1
ATOM 3040 C CA . LYS B 1 95 ? -2.369 31.016 12.367 1 97.38 95 LYS B CA 1
ATOM 3041 C C . LYS B 1 95 ? -0.859 31.203 12.508 1 97.38 95 LYS B C 1
ATOM 3043 O O . LYS B 1 95 ? -0.396 32.156 13.125 1 97.38 95 LYS B O 1
ATOM 3048 N N . VAL B 1 96 ? -0.124 30.328 11.938 1 98.12 96 VAL B N 1
ATOM 3049 C CA . VAL B 1 96 ? 1.327 30.438 12.047 1 98.12 96 VAL B CA 1
ATOM 3050 C C . VAL B 1 96 ? 1.804 31.688 11.32 1 98.12 96 VAL B C 1
ATOM 3052 O O . VAL B 1 96 ? 2.76 32.344 11.75 1 98.12 96 VAL B O 1
ATOM 3055 N N . ALA B 1 97 ? 1.113 32 10.289 1 96.31 97 ALA B N 1
ATOM 3056 C CA . ALA B 1 97 ? 1.466 33.188 9.492 1 96.31 97 ALA B CA 1
ATOM 3057 C C . ALA B 1 97 ? 1.444 34.438 10.344 1 96.31 97 ALA B C 1
ATOM 3059 O O . ALA B 1 97 ? 2.268 35.344 10.156 1 96.31 97 ALA B O 1
ATOM 3060 N N . GLU B 1 98 ? 0.56 34.531 11.211 1 96.25 98 GLU B N 1
ATOM 3061 C CA . GLU B 1 98 ? 0.423 35.688 12.078 1 96.25 98 GLU B CA 1
ATOM 3062 C C . GLU B 1 98 ? 1.318 35.562 13.305 1 96.25 98 GLU B C 1
ATOM 3064 O O . GLU B 1 98 ? 1.811 36.594 13.82 1 96.25 98 GLU B O 1
ATOM 3069 N N . ALA B 1 99 ? 1.492 34.375 13.719 1 98.06 99 ALA B N 1
ATOM 3070 C CA . ALA B 1 99 ? 2.201 34.125 14.969 1 98.06 99 ALA B CA 1
ATOM 3071 C C . ALA B 1 99 ? 3.705 34.312 14.797 1 98.06 99 ALA B C 1
ATOM 3073 O O . ALA B 1 99 ? 4.41 34.625 15.758 1 98.06 99 ALA B O 1
ATOM 3074 N N . VAL B 1 100 ? 4.199 34.125 13.633 1 98.19 100 VAL B N 1
ATOM 3075 C CA . VAL B 1 100 ? 5.633 34.219 13.383 1 98.19 100 VAL B CA 1
ATOM 3076 C C . VAL B 1 100 ? 5.918 35.344 12.383 1 98.19 100 VAL B C 1
ATOM 3078 O O . VAL B 1 100 ? 5.551 35.219 11.211 1 98.19 100 VAL B O 1
ATOM 3081 N N . LYS B 1 101 ? 6.551 36.344 12.898 1 97 101 LYS B N 1
ATOM 3082 C CA . LYS B 1 101 ? 6.957 37.469 12.047 1 97 101 LYS B CA 1
ATOM 3083 C C . LYS B 1 101 ? 8.453 37.438 11.773 1 97 101 LYS B C 1
ATOM 3085 O O . LYS B 1 101 ? 9.242 38.062 12.492 1 97 101 LYS B O 1
ATOM 3090 N N . ALA B 1 102 ? 8.82 36.75 10.781 1 98.12 102 ALA B N 1
ATOM 3091 C CA . ALA B 1 102 ? 10.203 36.562 10.352 1 98.12 102 ALA B CA 1
ATOM 3092 C C . ALA B 1 102 ? 10.281 36.344 8.844 1 98.12 102 ALA B C 1
ATOM 3094 O O . ALA B 1 102 ? 9.273 36.094 8.188 1 98.12 102 ALA B O 1
ATOM 3095 N N . PRO B 1 103 ? 11.477 36.531 8.297 1 98.38 103 PRO B N 1
ATOM 3096 C CA . PRO B 1 103 ? 11.641 36.125 6.895 1 98.38 103 PRO B CA 1
ATOM 3097 C C . PRO B 1 103 ? 11.227 34.688 6.629 1 98.38 103 PRO B C 1
ATOM 3099 O O . PRO B 1 103 ? 11.414 33.844 7.492 1 98.38 103 PRO B O 1
ATOM 3102 N N . THR B 1 104 ? 10.703 34.438 5.375 1 98.62 104 THR B N 1
ATOM 3103 C CA . THR B 1 104 ? 10.133 33.125 5.086 1 98.62 104 THR B CA 1
ATOM 3104 C C . THR B 1 104 ? 11.008 32.375 4.102 1 98.62 104 THR B C 1
ATOM 3106 O O . THR B 1 104 ? 11.547 32.938 3.156 1 98.62 104 THR B O 1
ATOM 3109 N N . LEU B 1 105 ? 11.273 31.141 4.41 1 98.81 105 LEU B N 1
ATOM 3110 C CA . LEU B 1 105 ? 11.852 30.156 3.516 1 98.81 105 LEU B CA 1
ATOM 3111 C C . LEU B 1 105 ? 10.852 29.031 3.227 1 98.81 105 LEU B C 1
ATOM 3113 O O . LEU B 1 105 ? 10.344 28.391 4.152 1 98.81 105 LEU B O 1
ATOM 3117 N N . ASN B 1 106 ? 10.547 28.828 1.969 1 98.81 106 ASN B N 1
ATOM 3118 C CA . ASN B 1 106 ? 9.586 27.812 1.546 1 98.81 106 ASN B CA 1
ATOM 3119 C C . ASN B 1 106 ? 10.266 26.688 0.773 1 98.81 106 ASN B C 1
ATOM 3121 O O . ASN B 1 106 ? 11.055 26.938 -0.135 1 98.81 106 ASN B O 1
ATOM 3125 N N . ILE B 1 107 ? 10.07 25.453 1.232 1 98.88 107 ILE B N 1
ATOM 3126 C CA . ILE B 1 107 ? 10.523 24.234 0.557 1 98.88 107 ILE B CA 1
ATOM 3127 C C . ILE B 1 107 ? 9.32 23.406 0.132 1 98.88 107 ILE B C 1
ATOM 3129 O O . ILE B 1 107 ? 8.555 22.922 0.976 1 98.88 107 ILE B O 1
ATOM 3133 N N . ASP B 1 108 ? 9.164 23.203 -1.133 1 98.12 108 ASP B N 1
ATOM 3134 C CA . ASP B 1 108 ? 7.914 22.625 -1.63 1 98.12 108 ASP B CA 1
ATOM 3135 C C . ASP B 1 108 ? 8.141 21.844 -2.914 1 98.12 108 ASP B C 1
ATOM 3137 O O . ASP B 1 108 ? 9.172 22 -3.576 1 98.12 108 ASP B O 1
ATOM 3141 N N . HIS B 1 109 ? 7.195 20.922 -3.166 1 97.75 109 HIS B N 1
ATOM 3142 C CA . HIS B 1 109 ? 7.277 20.188 -4.414 1 97.75 109 HIS B CA 1
ATOM 3143 C C . HIS B 1 109 ? 6.027 20.391 -5.266 1 97.75 109 HIS B C 1
ATOM 3145 O O . HIS B 1 109 ? 5.961 19.922 -6.402 1 97.75 109 HIS B O 1
ATOM 3151 N N . HIS B 1 110 ? 5.141 21.172 -4.824 1 93.06 110 HIS B N 1
ATOM 3152 C CA . HIS B 1 110 ? 3.93 21.438 -5.59 1 93.06 110 HIS B CA 1
ATOM 3153 C C . HIS B 1 110 ? 4.184 22.5 -6.664 1 93.06 110 HIS B C 1
ATOM 3155 O O . HIS B 1 110 ? 4.48 23.656 -6.352 1 93.06 110 HIS B O 1
ATOM 3161 N N . ILE B 1 111 ? 3.842 22.125 -7.836 1 89.81 111 ILE B N 1
ATOM 3162 C CA . ILE B 1 111 ? 4.094 23.031 -8.953 1 89.81 111 ILE B CA 1
ATOM 3163 C C . ILE B 1 111 ? 3.148 24.234 -8.875 1 89.81 111 ILE B C 1
ATOM 3165 O O . ILE B 1 111 ? 3.434 25.297 -9.43 1 89.81 111 ILE B O 1
ATOM 3169 N N . THR B 1 112 ? 2.086 24.109 -8.156 1 86.81 112 THR B N 1
ATOM 3170 C CA . THR B 1 112 ? 1.077 25.156 -8.031 1 86.81 112 THR B CA 1
ATOM 3171 C C . THR B 1 112 ? 1.446 26.125 -6.91 1 86.81 112 THR B C 1
ATOM 3173 O O . THR B 1 112 ? 0.636 26.969 -6.523 1 86.81 112 THR B O 1
ATOM 3176 N N . ASN B 1 113 ? 2.611 26.031 -6.379 1 91.5 113 ASN B N 1
ATOM 3177 C CA . ASN B 1 113 ? 3.064 26.938 -5.328 1 91.5 113 ASN B CA 1
ATOM 3178 C C . ASN B 1 113 ? 2.863 28.406 -5.727 1 91.5 113 ASN B C 1
ATOM 3180 O O . ASN B 1 113 ? 3.051 28.766 -6.891 1 91.5 113 ASN B O 1
ATOM 3184 N N . ASP B 1 114 ? 2.59 29.328 -4.773 1 90.7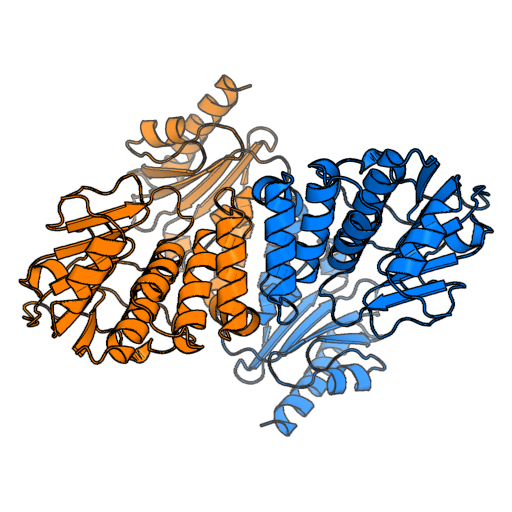5 114 ASP B N 1
ATOM 3185 C CA . ASP B 1 114 ? 2.178 30.703 -5.059 1 90.75 114 ASP B CA 1
ATOM 3186 C C . ASP B 1 114 ? 3.385 31.625 -5.145 1 90.75 114 ASP B C 1
ATOM 3188 O O . ASP B 1 114 ? 3.238 32.812 -5.414 1 90.75 114 ASP B O 1
ATOM 3192 N N . ASP B 1 115 ? 4.512 31.234 -4.805 1 94.19 115 ASP B N 1
ATOM 3193 C CA . ASP B 1 115 ? 5.77 31.969 -4.91 1 94.19 115 ASP B CA 1
ATOM 3194 C C . ASP B 1 115 ? 5.762 33.219 -4.02 1 94.19 115 ASP B C 1
ATOM 3196 O O . ASP B 1 115 ? 6.312 34.25 -4.387 1 94.19 115 ASP B O 1
ATOM 3200 N N . GLN B 1 116 ? 5.137 33.125 -2.9 1 95.62 116 GLN B N 1
ATOM 3201 C CA . GLN B 1 116 ? 4.949 34.312 -2.062 1 95.62 116 GLN B CA 1
ATOM 3202 C C . GLN B 1 116 ? 6.051 34.406 -1.012 1 95.62 116 GLN B C 1
ATOM 3204 O O . GLN B 1 116 ? 6.223 35.469 -0.389 1 95.62 116 GLN B O 1
ATOM 3209 N N . ALA B 1 117 ? 6.801 33.375 -0.767 1 97.56 117 ALA B N 1
ATOM 3210 C CA . ALA B 1 117 ? 7.824 33.375 0.276 1 97.56 117 ALA B CA 1
ATOM 3211 C C . ALA B 1 117 ? 9 34.25 -0.123 1 97.56 117 ALA B C 1
ATOM 3213 O O . ALA B 1 117 ? 9.242 34.5 -1.312 1 97.56 117 ALA B O 1
ATOM 3214 N N . ASP B 1 118 ? 9.703 34.75 0.891 1 98.19 118 ASP B N 1
ATOM 3215 C CA . ASP B 1 118 ? 10.906 35.531 0.598 1 98.19 118 ASP B CA 1
ATOM 3216 C C . ASP B 1 118 ? 11.914 34.719 -0.193 1 98.19 118 ASP B C 1
ATOM 3218 O O . ASP B 1 118 ? 12.539 35.219 -1.129 1 98.19 118 ASP B O 1
ATOM 3222 N N . LYS B 1 119 ? 12.102 33.5 0.214 1 98.5 119 LYS B N 1
ATOM 3223 C CA . LYS B 1 119 ? 12.914 32.5 -0.486 1 98.5 119 LYS B CA 1
ATOM 3224 C C . LYS B 1 119 ? 12.133 31.219 -0.705 1 98.5 119 LYS B C 1
ATOM 3226 O O . LYS B 1 119 ? 11.406 30.766 0.183 1 98.5 119 LYS B O 1
ATOM 3231 N N . LEU B 1 120 ? 12.25 30.672 -1.887 1 98.62 120 LEU B N 1
ATOM 3232 C CA . LEU B 1 120 ? 11.531 29.469 -2.242 1 98.62 120 LEU B CA 1
ATOM 3233 C C . LEU B 1 120 ? 12.453 28.469 -2.945 1 98.62 120 LEU B C 1
ATOM 3235 O O . LEU B 1 120 ? 13.047 28.797 -3.975 1 98.62 120 LEU B O 1
ATOM 3239 N N . TYR B 1 121 ? 12.602 27.297 -2.398 1 98.75 121 TYR B N 1
ATOM 3240 C CA . TYR B 1 121 ? 13.125 26.156 -3.141 1 98.75 121 TYR B CA 1
ATOM 3241 C C . TYR B 1 121 ? 12 25.234 -3.602 1 98.75 121 TYR B C 1
ATOM 3243 O O . TYR B 1 121 ? 11.336 24.594 -2.781 1 98.75 121 TYR B O 1
ATOM 3251 N N . LEU B 1 122 ? 11.812 25.203 -4.875 1 98.19 122 LEU B N 1
ATOM 3252 C CA . LEU B 1 122 ? 10.742 24.422 -5.48 1 98.19 122 LEU B CA 1
ATOM 3253 C C . LEU B 1 122 ? 11.312 23.344 -6.406 1 98.19 122 LEU B C 1
ATOM 3255 O O . LEU B 1 122 ? 12.062 23.656 -7.332 1 98.19 122 LEU B O 1
ATOM 3259 N N . ASP B 1 123 ? 11.047 22.109 -6.094 1 98 123 ASP B N 1
ATOM 3260 C CA . ASP B 1 123 ? 11.344 21 -7.008 1 98 123 ASP B CA 1
ATOM 3261 C C . ASP B 1 123 ? 10.086 20.203 -7.34 1 98 123 ASP B C 1
ATOM 3263 O O . ASP B 1 123 ? 9.766 19.234 -6.668 1 98 123 ASP B O 1
ATOM 3267 N N . GLY B 1 124 ? 9.469 20.547 -8.422 1 96.38 124 GLY B N 1
ATOM 3268 C CA . GLY B 1 124 ? 8.219 19.938 -8.836 1 96.38 124 GLY B CA 1
ATOM 3269 C C . GLY B 1 124 ? 8.383 18.516 -9.32 1 96.38 124 GLY B C 1
ATOM 3270 O O . GLY B 1 124 ? 7.395 17.797 -9.516 1 96.38 124 GLY B O 1
ATOM 3271 N N . THR B 1 125 ? 9.594 18.078 -9.445 1 96.69 125 THR B N 1
ATOM 3272 C CA . THR B 1 125 ? 9.844 16.719 -9.945 1 96.69 125 THR B CA 1
ATOM 3273 C C . THR B 1 125 ? 9.984 15.742 -8.789 1 96.69 125 THR B C 1
ATOM 3275 O O . THR B 1 125 ? 9.969 14.523 -8.992 1 96.69 125 THR B O 1
ATOM 3278 N N . ALA B 1 126 ? 10.117 16.281 -7.566 1 98.06 126 ALA B N 1
ATOM 3279 C CA . ALA B 1 126 ? 10.211 15.414 -6.398 1 98.06 126 ALA B CA 1
ATOM 3280 C C . ALA B 1 126 ? 8.859 14.766 -6.086 1 98.06 126 ALA B C 1
ATOM 3282 O O . ALA B 1 126 ? 7.816 15.422 -6.18 1 98.06 126 ALA B O 1
ATOM 3283 N N . ALA B 1 127 ? 8.938 13.562 -5.723 1 97.5 127 ALA B N 1
ATOM 3284 C CA . ALA B 1 127 ? 7.707 12.828 -5.43 1 97.5 127 ALA B CA 1
ATOM 3285 C C . ALA B 1 127 ? 7.051 13.352 -4.156 1 97.5 127 ALA B C 1
ATOM 3287 O O . ALA B 1 127 ? 5.836 13.227 -3.979 1 97.5 127 ALA B O 1
ATOM 3288 N N . ALA B 1 128 ? 7.84 13.922 -3.297 1 98.25 128 ALA B N 1
ATOM 3289 C CA . ALA B 1 128 ? 7.422 14.414 -1.988 1 98.25 128 ALA B CA 1
ATOM 3290 C C . ALA B 1 128 ? 8.391 15.477 -1.468 1 98.25 128 ALA B C 1
ATOM 3292 O O . ALA B 1 128 ? 9.562 15.5 -1.855 1 98.25 128 ALA B O 1
ATOM 3293 N N . THR B 1 129 ? 7.918 16.312 -0.664 1 98.81 129 THR B N 1
ATOM 3294 C CA . THR B 1 129 ? 8.805 17.25 0.006 1 98.81 129 THR B CA 1
ATOM 3295 C C . THR B 1 129 ? 9.836 16.516 0.861 1 98.81 129 THR B C 1
ATOM 3297 O O . THR B 1 129 ? 10.984 16.938 0.965 1 98.81 129 THR B O 1
ATOM 3300 N N . ALA B 1 130 ? 9.445 15.383 1.407 1 98.94 130 ALA B N 1
ATOM 3301 C CA . ALA B 1 130 ? 10.352 14.57 2.217 1 98.94 130 ALA B CA 1
ATOM 3302 C C . ALA B 1 130 ? 11.578 14.156 1.414 1 98.94 130 ALA B C 1
ATOM 3304 O O . ALA B 1 130 ? 12.672 14.031 1.967 1 98.94 130 ALA B O 1
ATOM 3305 N N . GLU B 1 131 ? 11.414 13.93 0.161 1 98.81 131 GLU B N 1
ATOM 3306 C CA . GLU B 1 131 ? 12.539 13.633 -0.714 1 98.81 131 GLU B CA 1
ATOM 3307 C C . GLU B 1 131 ? 13.5 14.82 -0.797 1 98.81 131 GLU B C 1
ATOM 3309 O O . GLU B 1 131 ? 14.719 14.648 -0.751 1 98.81 131 GLU B O 1
ATOM 3314 N N . ILE B 1 132 ? 13 16 -0.894 1 98.88 132 ILE B N 1
ATOM 3315 C CA . ILE B 1 132 ? 13.781 17.234 -0.941 1 98.88 132 ILE B CA 1
ATOM 3316 C C . ILE B 1 132 ? 14.516 17.422 0.382 1 98.88 132 ILE B C 1
ATOM 3318 O O . ILE B 1 132 ? 15.703 17.781 0.395 1 98.88 132 ILE B O 1
ATOM 3322 N N . ILE B 1 133 ? 13.812 17.172 1.48 1 98.94 133 ILE B N 1
ATOM 3323 C CA . ILE B 1 133 ? 14.414 17.359 2.799 1 98.94 133 ILE B CA 1
ATOM 3324 C C . ILE B 1 133 ? 15.594 16.406 2.959 1 98.94 133 ILE B C 1
ATOM 3326 O O . ILE B 1 133 ? 16.609 16.766 3.553 1 98.94 133 ILE B O 1
ATOM 3330 N N . TYR B 1 134 ? 15.461 15.211 2.459 1 98.94 134 TYR B N 1
ATOM 3331 C CA . TYR B 1 134 ? 16.594 14.289 2.521 1 98.94 134 TYR B CA 1
ATOM 3332 C C . TYR B 1 134 ? 17.797 14.852 1.785 1 98.94 134 TYR B C 1
ATOM 3334 O O . TYR B 1 134 ? 18.922 14.805 2.291 1 98.94 134 TYR B O 1
ATOM 3342 N N . GLN B 1 135 ? 17.594 15.359 0.617 1 98.75 135 GLN B N 1
ATOM 3343 C CA . GLN B 1 135 ? 18.672 15.977 -0.146 1 98.75 135 GLN B CA 1
ATOM 3344 C C . GLN B 1 135 ? 19.281 17.156 0.61 1 98.75 135 GLN B C 1
ATOM 3346 O O . GLN B 1 135 ? 20.5 17.344 0.583 1 98.75 135 GLN B O 1
ATOM 3351 N N . LEU B 1 136 ? 18.422 17.891 1.211 1 98.88 136 LEU B N 1
ATOM 3352 C CA . LEU B 1 136 ? 18.875 19.047 1.984 1 98.88 136 LEU B CA 1
ATOM 3353 C C . LEU B 1 136 ? 19.75 18.609 3.156 1 98.88 136 LEU B C 1
ATOM 3355 O O . LEU B 1 136 ? 20.75 19.25 3.463 1 98.88 136 LEU B O 1
ATOM 3359 N N . ILE B 1 137 ? 19.359 17.547 3.803 1 98.69 137 ILE B N 1
ATOM 3360 C CA . ILE B 1 137 ? 20.125 17 4.914 1 98.69 137 ILE B CA 1
ATOM 3361 C C . ILE B 1 137 ? 21.516 16.609 4.441 1 98.69 137 ILE B C 1
ATOM 3363 O O . ILE B 1 137 ? 22.516 16.875 5.121 1 98.69 137 ILE B O 1
ATOM 3367 N N . GLU B 1 138 ? 21.578 16.016 3.273 1 98.38 138 GLU B N 1
ATOM 3368 C CA . GLU B 1 138 ? 22.875 15.695 2.678 1 98.38 138 GLU B CA 1
ATOM 3369 C C . GLU B 1 138 ? 23.688 16.969 2.406 1 98.38 138 GLU B C 1
ATOM 3371 O O . GLU B 1 138 ? 24.875 17.031 2.701 1 98.38 138 GLU B O 1
ATOM 3376 N N . GLU B 1 139 ? 23 17.953 1.864 1 98.38 139 GLU B N 1
ATOM 3377 C CA . GLU B 1 139 ? 23.641 19.219 1.555 1 98.38 139 GLU B CA 1
ATOM 3378 C C . GLU B 1 139 ? 24.156 19.906 2.818 1 98.38 139 GLU B C 1
ATOM 3380 O O . GLU B 1 139 ? 25.203 20.562 2.795 1 98.38 139 GLU B O 1
ATOM 3385 N N . LEU B 1 140 ? 23.453 19.766 3.881 1 98.62 140 LEU B N 1
ATOM 3386 C CA . LEU B 1 140 ? 23.812 20.344 5.172 1 98.62 140 LEU B CA 1
ATOM 3387 C C . LEU B 1 140 ? 24.938 19.547 5.828 1 98.62 140 LEU B C 1
ATOM 3389 O O . LEU B 1 140 ? 25.5 19.984 6.848 1 98.62 140 LEU B O 1
ATOM 3393 N N . ASP B 1 141 ? 25.219 18.406 5.273 1 98 141 ASP B N 1
ATOM 3394 C CA . ASP B 1 141 ? 26.266 17.516 5.777 1 98 141 ASP B CA 1
ATOM 3395 C C . ASP B 1 141 ? 25.922 17.016 7.18 1 98 141 ASP B C 1
ATOM 3397 O O . ASP B 1 141 ? 26.781 17 8.062 1 98 141 ASP B O 1
ATOM 3401 N N . VAL B 1 142 ? 24.688 16.734 7.41 1 98.38 142 VAL B N 1
ATOM 3402 C CA . VAL B 1 142 ? 24.203 16.141 8.648 1 98.38 142 VAL B CA 1
ATOM 3403 C C . VAL B 1 142 ? 24.031 14.633 8.469 1 98.38 142 VAL B C 1
ATOM 3405 O O . VAL B 1 142 ? 23.406 14.188 7.496 1 98.38 142 VAL B O 1
ATOM 3408 N N . PRO B 1 143 ? 24.594 13.859 9.352 1 98.31 143 PRO B N 1
ATOM 3409 C CA . PRO B 1 143 ? 24.359 12.414 9.227 1 98.31 143 PRO B CA 1
ATOM 3410 C C . PRO B 1 143 ? 22.891 12.039 9.398 1 98.31 143 PRO B C 1
ATOM 3412 O O . PRO B 1 143 ? 22.234 12.516 10.32 1 98.31 143 PRO B O 1
ATOM 3415 N N . CYS B 1 144 ? 22.406 11.219 8.531 1 98.56 144 CYS B N 1
ATOM 3416 C CA . CYS B 1 144 ? 21.016 10.75 8.609 1 98.56 144 CYS B CA 1
ATOM 3417 C C . CYS B 1 144 ? 20.828 9.797 9.781 1 98.56 144 CYS B C 1
ATOM 3419 O O . CYS B 1 144 ? 21.531 8.789 9.891 1 98.56 144 CYS B O 1
ATOM 3421 N N . THR B 1 145 ? 19.938 10.109 10.672 1 98.81 145 THR B N 1
ATOM 3422 C CA . THR B 1 145 ? 19.656 9.273 11.828 1 98.81 145 THR B CA 1
ATOM 3423 C C . THR B 1 145 ? 18.375 8.477 11.617 1 98.81 145 THR B C 1
ATOM 3425 O O . THR B 1 145 ? 17.609 8.75 10.688 1 98.81 145 THR B O 1
ATOM 3428 N N . GLN B 1 146 ? 18.141 7.57 12.5 1 98.88 146 GLN B N 1
ATOM 3429 C CA . GLN B 1 146 ? 16.906 6.785 12.43 1 98.88 146 GLN B CA 1
ATOM 3430 C C . GLN B 1 146 ? 15.68 7.668 12.609 1 98.88 146 GLN B C 1
ATOM 3432 O O . GLN B 1 146 ? 14.664 7.461 11.945 1 98.88 146 GLN B O 1
ATOM 3437 N N . ASP B 1 147 ? 15.766 8.633 13.5 1 98.88 147 ASP B N 1
ATOM 3438 C CA . ASP B 1 147 ? 14.648 9.547 13.727 1 98.88 147 ASP B CA 1
ATOM 3439 C C . ASP B 1 147 ? 14.281 10.289 12.445 1 98.88 147 ASP B C 1
ATOM 3441 O O . ASP B 1 147 ? 13.109 10.344 12.07 1 98.88 147 ASP B O 1
ATOM 3445 N N . MET B 1 148 ? 15.305 10.82 11.75 1 98.94 148 MET B N 1
ATOM 3446 C CA . MET B 1 148 ? 15.094 11.5 10.477 1 98.94 148 MET B CA 1
ATOM 3447 C C . MET B 1 148 ? 14.492 10.547 9.445 1 98.94 148 MET B C 1
ATOM 3449 O O . MET B 1 148 ? 13.523 10.891 8.766 1 98.94 148 MET B O 1
ATOM 3453 N N . ALA B 1 149 ? 15.039 9.344 9.453 1 98.94 149 ALA B N 1
ATOM 3454 C CA . ALA B 1 149 ? 14.672 8.352 8.445 1 98.94 149 ALA B CA 1
ATOM 3455 C C . ALA B 1 149 ? 13.219 7.922 8.602 1 98.94 149 ALA B C 1
ATOM 3457 O O . ALA B 1 149 ? 12.492 7.789 7.617 1 98.94 149 ALA B O 1
ATOM 3458 N N . MET B 1 150 ? 12.766 7.719 9.828 1 98.94 150 MET B N 1
ATOM 3459 C CA . MET B 1 150 ? 11.375 7.352 10.109 1 98.94 150 MET B CA 1
ATOM 3460 C C . MET B 1 150 ? 10.414 8.414 9.578 1 98.94 150 MET B C 1
ATOM 3462 O O . MET B 1 150 ? 9.422 8.086 8.93 1 98.94 150 MET B O 1
ATOM 3466 N N . CYS B 1 151 ? 10.773 9.625 9.781 1 98.94 151 CYS B N 1
ATOM 3467 C CA . CYS B 1 151 ? 9.922 10.734 9.391 1 98.94 151 CYS B CA 1
ATOM 3468 C C . CYS B 1 151 ? 9.875 10.883 7.875 1 98.94 151 CYS B C 1
ATOM 3470 O O . CYS B 1 151 ? 8.797 10.945 7.281 1 98.94 151 CYS B O 1
ATOM 3472 N N . LEU B 1 152 ? 11.055 10.883 7.301 1 98.94 152 LEU B N 1
ATOM 3473 C CA . LEU B 1 152 ? 11.133 11.172 5.871 1 98.94 152 LEU B CA 1
ATOM 3474 C C . LEU B 1 152 ? 10.594 10.008 5.051 1 98.94 152 LEU B C 1
ATOM 3476 O O . LEU B 1 152 ? 9.953 10.211 4.02 1 98.94 152 LEU B O 1
ATOM 3480 N N . TYR B 1 153 ? 10.844 8.773 5.492 1 98.94 153 TYR B N 1
ATOM 3481 C CA . TYR B 1 153 ? 10.258 7.625 4.805 1 98.94 153 TYR B CA 1
ATOM 3482 C C . TYR B 1 153 ? 8.734 7.715 4.797 1 98.94 153 TYR B C 1
ATOM 3484 O O . TYR B 1 153 ? 8.094 7.414 3.785 1 98.94 153 TYR B O 1
ATOM 3492 N N . THR B 1 154 ? 8.164 8.141 5.895 1 98.88 154 THR B N 1
ATOM 3493 C CA . THR B 1 154 ? 6.715 8.273 6.016 1 98.88 154 THR B CA 1
ATOM 3494 C C . THR B 1 154 ? 6.176 9.258 4.98 1 98.88 154 THR B C 1
ATOM 3496 O O . THR B 1 154 ? 5.195 8.969 4.297 1 98.88 154 THR B O 1
ATOM 3499 N N . GLY B 1 155 ? 6.836 10.383 4.863 1 98.81 155 GLY B N 1
ATOM 3500 C CA . GLY B 1 155 ? 6.398 11.367 3.891 1 98.81 155 GLY B CA 1
ATOM 3501 C C . GLY B 1 155 ? 6.438 10.852 2.463 1 98.81 155 GLY B C 1
ATOM 3502 O O . GLY B 1 155 ? 5.469 11.008 1.716 1 98.81 155 GLY B O 1
ATOM 3503 N N . ILE B 1 156 ? 7.508 10.227 2.123 1 98.81 156 ILE B N 1
ATOM 3504 C CA . ILE B 1 156 ? 7.676 9.695 0.774 1 98.81 156 ILE B CA 1
ATOM 3505 C C . ILE B 1 156 ? 6.648 8.594 0.518 1 98.81 156 ILE B C 1
ATOM 3507 O O . ILE B 1 156 ? 5.98 8.594 -0.519 1 98.81 156 ILE B O 1
ATOM 3511 N N . ALA B 1 157 ? 6.508 7.691 1.454 1 98.56 157 ALA B N 1
ATOM 3512 C CA . ALA B 1 157 ? 5.598 6.559 1.317 1 98.56 157 ALA B CA 1
ATOM 3513 C C . ALA B 1 157 ? 4.164 7.031 1.088 1 98.56 157 ALA B C 1
ATOM 3515 O O . ALA B 1 157 ? 3.475 6.527 0.198 1 98.56 157 ALA B O 1
ATOM 3516 N N . LEU B 1 158 ? 3.779 7.977 1.809 1 97.31 158 LEU B N 1
ATOM 3517 C CA . LEU B 1 158 ? 2.383 8.398 1.738 1 97.31 158 LEU B CA 1
ATOM 3518 C C . LEU B 1 158 ? 2.121 9.203 0.474 1 97.31 158 LEU B C 1
ATOM 3520 O O . LEU B 1 158 ? 1.089 9.031 -0.177 1 97.31 158 LEU B O 1
ATOM 3524 N N . ASP B 1 159 ? 3.07 10.039 0.074 1 96.81 159 ASP B N 1
ATOM 3525 C CA . ASP B 1 159 ? 2.873 10.852 -1.122 1 96.81 159 ASP B CA 1
ATOM 3526 C C . ASP B 1 159 ? 2.959 10 -2.387 1 96.81 159 ASP B C 1
ATOM 3528 O O . ASP B 1 159 ? 2.506 10.414 -3.455 1 96.81 159 ASP B O 1
ATOM 3532 N N . THR B 1 160 ? 3.572 8.836 -2.266 1 97.44 160 THR B N 1
ATOM 3533 C CA . THR B 1 160 ? 3.688 7.949 -3.42 1 97.44 160 THR B CA 1
ATOM 3534 C C . THR B 1 160 ? 2.715 6.781 -3.307 1 97.44 160 THR B C 1
ATOM 3536 O O . THR B 1 160 ? 2.793 5.824 -4.082 1 97.44 160 THR B O 1
ATOM 3539 N N . GLY B 1 161 ? 1.878 6.797 -2.303 1 95.94 161 GLY B N 1
ATOM 3540 C CA . GLY B 1 161 ? 0.992 5.664 -2.092 1 95.94 161 GLY B CA 1
ATOM 3541 C C . GLY B 1 161 ? 1.733 4.363 -1.845 1 95.94 161 GLY B C 1
ATOM 3542 O O . GLY B 1 161 ? 1.382 3.326 -2.408 1 95.94 161 GLY B O 1
ATOM 3543 N N . TRP B 1 162 ? 2.777 4.508 -1.024 1 97.88 162 TRP B N 1
ATOM 3544 C CA . TRP B 1 162 ? 3.654 3.365 -0.791 1 97.88 162 TRP B CA 1
ATOM 3545 C C . TRP B 1 162 ? 4.219 2.838 -2.105 1 97.88 162 TRP B C 1
ATOM 3547 O O . TRP B 1 162 ? 4.156 1.636 -2.377 1 97.88 162 TRP B O 1
ATOM 3557 N N . PHE B 1 163 ? 4.672 3.795 -2.912 1 98.5 163 PHE B N 1
ATOM 3558 C CA . PHE B 1 163 ? 5.445 3.566 -4.129 1 98.5 163 PHE B CA 1
ATOM 3559 C C . PHE B 1 163 ? 4.586 2.895 -5.195 1 98.5 163 PHE B C 1
ATOM 3561 O O . PHE B 1 163 ? 5.102 2.174 -6.051 1 98.5 163 PHE B O 1
ATOM 3568 N N . ARG B 1 164 ? 3.291 3.215 -5.172 1 96.75 164 ARG B N 1
ATOM 3569 C CA . ARG B 1 164 ? 2.342 2.67 -6.141 1 96.75 164 ARG B CA 1
ATOM 3570 C C . ARG B 1 164 ? 2 3.699 -7.211 1 96.75 164 ARG B C 1
ATOM 3572 O O . ARG B 1 164 ? 1.518 3.344 -8.289 1 96.75 164 ARG B O 1
ATOM 3579 N N . PHE B 1 165 ? 2.178 4.945 -6.938 1 93.44 165 PHE B N 1
ATOM 3580 C CA . PHE B 1 165 ? 1.699 6.008 -7.816 1 93.44 165 PHE B CA 1
ATOM 3581 C C . PHE B 1 165 ? 2.723 6.312 -8.906 1 93.44 165 PHE B C 1
ATOM 3583 O O . PHE B 1 165 ? 3.879 5.895 -8.805 1 93.44 165 PHE B O 1
ATOM 3590 N N . SER B 1 166 ? 2.303 7.09 -9.875 1 93.62 166 SER B N 1
ATOM 3591 C CA . SER B 1 166 ? 3.111 7.371 -11.055 1 93.62 166 SER B CA 1
ATOM 3592 C C . SER B 1 166 ? 4.27 8.312 -10.719 1 93.62 166 SER B C 1
ATOM 3594 O O . SER B 1 166 ? 5.23 8.414 -11.484 1 93.62 166 SER B O 1
ATOM 3596 N N . ASN B 1 167 ? 4.168 8.961 -9.594 1 95.19 167 ASN B N 1
ATOM 3597 C CA . ASN B 1 167 ? 5.234 9.883 -9.227 1 95.19 167 ASN B CA 1
ATOM 3598 C C . ASN B 1 167 ? 6.402 9.164 -8.555 1 95.19 167 ASN B C 1
ATOM 3600 O O . ASN B 1 167 ? 7.383 9.789 -8.164 1 95.19 167 ASN B O 1
ATOM 3604 N N . THR B 1 168 ? 6.293 7.84 -8.375 1 97.94 168 THR B N 1
ATOM 3605 C CA . THR B 1 168 ? 7.414 7.039 -7.898 1 97.94 168 THR B CA 1
ATOM 3606 C C . THR B 1 168 ? 8.492 6.922 -8.977 1 97.94 168 THR B C 1
ATOM 3608 O O . THR B 1 168 ? 8.281 6.285 -10.008 1 97.94 168 THR B O 1
ATOM 3611 N N . LYS B 1 169 ? 9.633 7.477 -8.68 1 98 169 LYS B N 1
ATOM 3612 C CA . LYS B 1 169 ? 10.75 7.48 -9.625 1 98 169 LYS B CA 1
ATOM 3613 C C . LYS B 1 169 ? 11.945 6.707 -9.07 1 98 169 LYS B C 1
ATOM 3615 O O . LYS B 1 169 ? 11.984 6.383 -7.883 1 98 169 LYS B O 1
ATOM 3620 N N . PRO B 1 170 ? 12.898 6.41 -10.023 1 98.62 170 PRO B N 1
ATOM 3621 C CA . PRO B 1 170 ? 14.102 5.73 -9.531 1 98.62 170 PRO B CA 1
ATOM 3622 C C . PRO B 1 170 ? 14.766 6.48 -8.375 1 98.62 170 PRO B C 1
ATOM 3624 O O . PRO B 1 170 ? 15.133 5.867 -7.371 1 98.62 170 PRO B O 1
ATOM 3627 N N . ARG B 1 171 ? 14.82 7.75 -8.461 1 98.31 171 ARG B N 1
ATOM 3628 C CA . ARG B 1 171 ? 15.438 8.547 -7.41 1 98.31 171 ARG B CA 1
ATOM 3629 C C . ARG B 1 171 ? 14.664 8.422 -6.102 1 98.31 171 ARG B C 1
ATOM 3631 O O . ARG B 1 171 ? 15.258 8.414 -5.023 1 98.31 171 ARG B O 1
ATOM 3638 N N . THR B 1 172 ? 13.312 8.344 -6.172 1 98.62 172 THR B N 1
ATOM 3639 C CA . THR B 1 172 ? 12.469 8.164 -4.992 1 98.62 172 THR B CA 1
ATOM 3640 C C . THR B 1 172 ? 12.852 6.883 -4.25 1 98.62 172 THR B C 1
ATOM 3642 O O . THR B 1 172 ? 13.016 6.895 -3.029 1 98.62 172 THR B O 1
ATOM 3645 N N . MET B 1 173 ? 13.031 5.84 -5.035 1 98.81 173 MET B N 1
ATOM 3646 C CA . MET B 1 173 ? 13.391 4.547 -4.465 1 98.81 173 MET B CA 1
ATOM 3647 C C . MET B 1 173 ? 14.805 4.586 -3.885 1 98.81 173 MET B C 1
ATOM 3649 O O . MET B 1 173 ? 15.07 3.961 -2.857 1 98.81 173 MET B O 1
ATOM 3653 N N . GLN B 1 174 ? 15.672 5.262 -4.559 1 98.75 174 GLN B N 1
ATOM 3654 C CA . GLN B 1 174 ? 17.047 5.383 -4.066 1 98.75 174 GLN B CA 1
ATOM 3655 C C . GLN B 1 174 ? 17.078 6.113 -2.725 1 98.75 174 GLN B C 1
ATOM 3657 O O . GLN B 1 174 ? 17.797 5.711 -1.812 1 98.75 174 GLN B O 1
ATOM 3662 N N . VAL B 1 175 ? 16.297 7.16 -2.619 1 98.88 175 VAL B N 1
ATOM 3663 C CA . VAL B 1 175 ? 16.219 7.883 -1.354 1 98.88 175 VAL B CA 1
ATOM 3664 C C . VAL B 1 175 ? 15.633 6.973 -0.276 1 98.88 175 VAL B C 1
ATOM 3666 O O . VAL B 1 175 ? 16.141 6.922 0.847 1 98.88 175 VAL B O 1
ATOM 3669 N N . ALA B 1 176 ? 14.578 6.242 -0.636 1 98.88 176 ALA B N 1
ATOM 3670 C CA . ALA B 1 176 ? 13.977 5.309 0.314 1 98.88 176 ALA B CA 1
ATOM 3671 C C . ALA B 1 176 ? 14.992 4.27 0.781 1 98.88 176 ALA B C 1
ATOM 3673 O O . ALA B 1 176 ? 15.023 3.91 1.96 1 98.88 176 ALA B O 1
ATOM 3674 N N . ALA B 1 177 ? 15.852 3.803 -0.148 1 98.88 177 ALA B N 1
ATOM 3675 C CA . ALA B 1 177 ? 16.906 2.863 0.21 1 98.88 177 ALA B CA 1
ATOM 3676 C C . ALA B 1 177 ? 17.859 3.471 1.239 1 98.88 177 ALA B C 1
ATOM 3678 O O . ALA B 1 177 ? 18.234 2.812 2.211 1 98.88 177 ALA B O 1
ATOM 3679 N N . ALA B 1 178 ? 18.219 4.688 0.965 1 98.88 178 ALA B N 1
ATOM 3680 C CA . ALA B 1 178 ? 19.125 5.383 1.884 1 98.88 178 ALA B CA 1
ATOM 3681 C C . ALA B 1 178 ? 18.484 5.539 3.26 1 98.88 178 ALA B C 1
ATOM 3683 O O . ALA B 1 178 ? 19.141 5.355 4.285 1 98.88 178 ALA B O 1
ATOM 3684 N N . LEU B 1 179 ? 17.234 5.84 3.283 1 98.94 179 LEU B N 1
ATOM 3685 C CA . LEU B 1 179 ? 16.531 6.027 4.543 1 98.94 179 LEU B CA 1
ATOM 3686 C C . LEU B 1 179 ? 16.422 4.711 5.309 1 98.94 179 LEU B C 1
ATOM 3688 O O . LEU B 1 179 ? 16.516 4.695 6.539 1 98.94 179 LEU B O 1
ATOM 3692 N N . LEU B 1 180 ? 16.219 3.648 4.574 1 98.88 180 LEU B N 1
ATOM 3693 C CA . LEU B 1 180 ? 16.234 2.336 5.215 1 98.88 180 LEU B CA 1
ATOM 3694 C C . LEU B 1 180 ? 17.594 2.064 5.848 1 98.88 180 LEU B C 1
ATOM 3696 O O . LEU B 1 180 ? 17.672 1.542 6.965 1 98.88 180 LEU B O 1
ATOM 3700 N N . SER B 1 181 ? 18.625 2.463 5.152 1 98.75 181 SER B N 1
ATOM 3701 C CA . SER B 1 181 ? 19.969 2.279 5.668 1 98.75 181 SER B CA 1
ATOM 3702 C C . SER B 1 181 ? 20.203 3.102 6.934 1 98.75 181 SER B C 1
ATOM 3704 O O . SER B 1 181 ? 21 2.719 7.797 1 98.75 181 SER B O 1
ATOM 3706 N N . CYS B 1 182 ? 19.469 4.172 7.016 1 98.69 182 CYS B N 1
ATOM 3707 C CA . CYS B 1 182 ? 19.578 5.047 8.18 1 98.69 182 CYS B CA 1
ATOM 3708 C C . CYS B 1 182 ? 18.703 4.543 9.32 1 98.69 182 CYS B C 1
ATOM 3710 O O . CYS B 1 182 ? 18.734 5.098 10.422 1 98.69 182 CYS B O 1
ATOM 3712 N N . GLY B 1 183 ? 17.859 3.545 9.031 1 98.62 183 GLY B N 1
ATOM 3713 C CA . GLY B 1 183 ? 17.172 2.906 10.141 1 98.62 183 GLY B CA 1
ATOM 3714 C C . GLY B 1 183 ? 15.664 3.025 10.055 1 98.62 183 GLY B C 1
ATOM 3715 O O . GLY B 1 183 ? 14.953 2.631 10.984 1 98.62 183 GLY B O 1
ATOM 3716 N N . ALA B 1 184 ? 15.117 3.561 8.984 1 98.81 184 ALA B N 1
ATOM 3717 C CA . ALA B 1 184 ? 13.664 3.59 8.828 1 98.81 184 ALA B CA 1
ATOM 3718 C C . ALA B 1 184 ? 13.078 2.186 8.938 1 98.81 184 ALA B C 1
ATOM 3720 O O . ALA B 1 184 ? 13.68 1.214 8.484 1 98.81 184 ALA B O 1
ATOM 3721 N N . GLN B 1 185 ? 11.945 2.102 9.516 1 98.38 185 GLN B N 1
ATOM 3722 C CA . GLN B 1 185 ? 11.258 0.826 9.695 1 98.38 185 GLN B CA 1
ATOM 3723 C C . GLN B 1 185 ? 9.867 0.859 9.07 1 98.38 185 GLN B C 1
ATOM 3725 O O . GLN B 1 185 ? 8.875 1.139 9.758 1 98.38 185 GLN B O 1
ATOM 3730 N N . PRO B 1 186 ? 9.766 0.458 7.812 1 97.94 186 PRO B N 1
ATOM 3731 C CA . PRO B 1 186 ? 8.5 0.557 7.086 1 97.94 186 PRO B CA 1
ATOM 3732 C C . PRO B 1 186 ? 7.359 -0.187 7.777 1 97.94 186 PRO B C 1
ATOM 3734 O O . PRO B 1 186 ? 6.223 0.296 7.801 1 97.94 186 PRO B O 1
ATOM 3737 N N . HIS B 1 187 ? 7.648 -1.344 8.344 1 94.31 187 HIS B N 1
ATOM 3738 C CA . HIS B 1 187 ? 6.605 -2.16 8.953 1 94.31 187 HIS B CA 1
ATOM 3739 C C . HIS B 1 187 ? 6.016 -1.476 10.18 1 94.31 187 HIS B C 1
ATOM 3741 O O . HIS B 1 187 ? 4.812 -1.562 10.43 1 94.31 187 HIS B O 1
ATOM 3747 N N . VAL B 1 188 ? 6.824 -0.755 10.922 1 95.06 188 VAL B N 1
ATOM 3748 C CA . VAL B 1 188 ? 6.367 -0.006 12.086 1 95.06 188 VAL B CA 1
ATOM 3749 C C . VAL B 1 188 ? 5.5 1.168 11.641 1 95.06 188 VAL B C 1
ATOM 3751 O O . VAL B 1 188 ? 4.418 1.394 12.195 1 95.06 188 VAL B O 1
ATOM 3754 N N . ILE B 1 189 ? 5.941 1.839 10.625 1 97.88 189 ILE B N 1
ATOM 3755 C CA . ILE B 1 189 ? 5.227 2.994 10.094 1 97.88 189 ILE B CA 1
ATOM 3756 C C . ILE B 1 189 ? 3.873 2.553 9.539 1 97.88 189 ILE B C 1
ATOM 3758 O O . ILE B 1 189 ? 2.838 3.129 9.883 1 97.88 189 ILE B O 1
ATOM 3762 N N . SER B 1 190 ? 3.875 1.529 8.703 1 95.62 190 SER B N 1
ATOM 3763 C CA . SER B 1 190 ? 2.65 1.086 8.039 1 95.62 190 SER B CA 1
ATOM 3764 C C . SER B 1 190 ? 1.628 0.583 9.055 1 95.62 190 SER B C 1
ATOM 3766 O O . SER B 1 190 ? 0.434 0.863 8.93 1 95.62 190 SER B O 1
ATOM 3768 N N . GLU B 1 191 ? 2.07 -0.153 10.023 1 90.44 191 GLU B N 1
ATOM 3769 C CA . GLU B 1 191 ? 1.166 -0.667 11.055 1 90.44 191 GLU B CA 1
ATOM 3770 C C . GLU B 1 191 ? 0.477 0.471 11.797 1 90.44 191 GLU B C 1
ATOM 3772 O O . GLU B 1 191 ? -0.725 0.408 12.07 1 90.44 191 GLU B O 1
ATOM 3777 N N . ALA B 1 192 ? 1.19 1.47 12.125 1 93.56 192 ALA B N 1
ATOM 3778 C CA . ALA B 1 192 ? 0.637 2.615 12.844 1 93.56 192 ALA B CA 1
ATOM 3779 C C . ALA B 1 192 ? -0.365 3.373 11.977 1 93.56 192 ALA B C 1
ATOM 3781 O O . ALA B 1 192 ? -1.44 3.752 12.445 1 93.56 192 ALA B O 1
ATOM 3782 N N . LEU B 1 193 ? -0.012 3.547 10.742 1 94.62 193 LEU B N 1
ATOM 3783 C CA . LEU B 1 193 ? -0.816 4.379 9.852 1 94.62 193 LEU B CA 1
ATOM 3784 C C . LEU B 1 193 ? -2.066 3.635 9.398 1 94.62 193 LEU B C 1
ATOM 3786 O O . LEU B 1 193 ? -3.031 4.254 8.945 1 94.62 193 LEU B O 1
ATOM 3790 N N . GLU B 1 194 ? -2.064 2.375 9.469 1 91.94 194 GLU B N 1
ATOM 3791 C CA . GLU B 1 194 ? -3.184 1.569 8.992 1 91.94 194 GLU B CA 1
ATOM 3792 C C . GLU B 1 194 ? -4.258 1.431 10.062 1 91.94 194 GLU B C 1
ATOM 3794 O O . GLU B 1 194 ? -5.383 1.012 9.781 1 91.94 194 GLU B O 1
ATOM 3799 N N . GLN B 1 195 ? -3.971 1.765 11.273 1 92 195 GLN B N 1
ATOM 3800 C CA . GLN B 1 195 ? -4.922 1.612 12.367 1 92 195 GLN B CA 1
ATOM 3801 C C . GLN B 1 195 ? -6.156 2.482 12.148 1 92 195 GLN B C 1
ATOM 3803 O O . GLN B 1 195 ? -6.047 3.615 11.672 1 92 195 GLN B O 1
ATOM 3808 N N . ARG B 1 196 ? -7.27 1.896 12.438 1 90.62 196 ARG B N 1
ATOM 3809 C CA . ARG B 1 196 ? -8.555 2.576 12.32 1 90.62 196 ARG B CA 1
ATOM 3810 C C . ARG B 1 196 ? -9.422 2.32 13.547 1 90.62 196 ARG B C 1
ATOM 3812 O O . ARG B 1 196 ? -9.438 1.211 14.086 1 90.62 196 ARG B O 1
ATOM 3819 N N . PRO B 1 197 ? -10.141 3.359 13.969 1 91.19 197 PRO B N 1
ATOM 3820 C CA . PRO B 1 197 ? -11.117 3.078 15.023 1 91.19 197 PRO B CA 1
ATOM 3821 C C . PRO B 1 197 ? -12.211 2.119 14.562 1 91.19 197 PRO B C 1
ATOM 3823 O O . PRO B 1 197 ? -12.555 2.084 13.375 1 91.19 197 PRO B O 1
ATOM 3826 N N . LEU B 1 198 ? -12.773 1.387 15.5 1 92.12 198 LEU B N 1
ATOM 3827 C CA . LEU B 1 198 ? -13.859 0.458 15.195 1 92.12 198 LEU B CA 1
ATOM 3828 C C . LEU B 1 198 ? -15.008 1.175 14.492 1 92.12 198 LEU B C 1
ATOM 3830 O O . LEU B 1 198 ? -15.602 0.63 13.562 1 92.12 198 LEU B O 1
ATOM 3834 N N . SER B 1 199 ? -15.234 2.363 14.922 1 91.94 199 SER B N 1
ATOM 3835 C CA . SER B 1 199 ? -16.344 3.131 14.359 1 91.94 199 SER B CA 1
ATOM 3836 C C . SER B 1 199 ? -16.141 3.371 12.867 1 91.94 199 SER B C 1
ATOM 3838 O O . SER B 1 199 ? -17.109 3.361 12.102 1 91.94 199 SER B O 1
ATOM 3840 N N . GLU B 1 200 ? -14.945 3.564 12.453 1 91.31 200 GLU B N 1
ATOM 3841 C CA . GLU B 1 200 ? -14.664 3.781 11.039 1 91.31 200 GLU B CA 1
ATOM 3842 C C . GLU B 1 200 ? -14.898 2.512 10.227 1 91.31 200 GLU B C 1
ATOM 3844 O O . GLU B 1 200 ? -15.406 2.57 9.109 1 91.31 200 GLU B O 1
ATOM 3849 N N . VAL B 1 201 ? -14.523 1.419 10.773 1 91.56 201 VAL B N 1
ATOM 3850 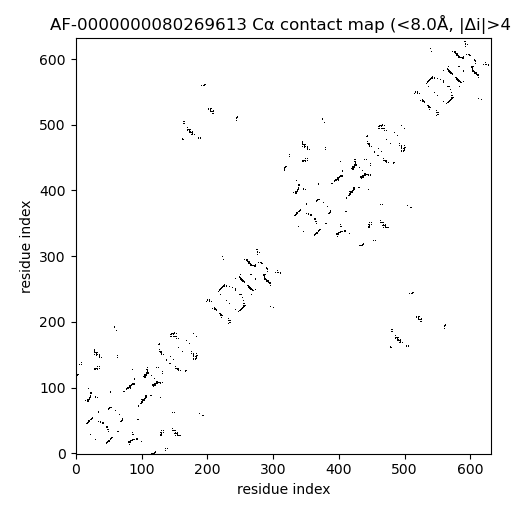C CA . VAL B 1 201 ? -14.719 0.138 10.109 1 91.56 201 VAL B CA 1
ATOM 3851 C C . VAL B 1 201 ? -16.219 -0.142 9.969 1 91.56 201 VAL B C 1
ATOM 3853 O O . VAL B 1 201 ? -16.672 -0.586 8.914 1 91.56 201 VAL B O 1
ATOM 3856 N N . GLN B 1 202 ? -16.906 0.169 10.977 1 91.25 202 GLN B N 1
ATOM 3857 C CA . GLN B 1 202 ? -18.344 -0.016 10.953 1 91.25 202 GLN B CA 1
ATOM 3858 C C . GLN B 1 202 ? -19 0.932 9.953 1 91.25 202 GLN B C 1
ATOM 3860 O O . GLN B 1 202 ? -19.938 0.544 9.242 1 91.25 202 GLN B O 1
ATOM 3865 N N . SER B 1 203 ? -18.516 2.115 9.969 1 93.56 203 SER B N 1
ATOM 3866 C CA . SER B 1 203 ? -19.047 3.086 9.008 1 93.56 203 SER B CA 1
ATOM 3867 C C . SER B 1 203 ? -18.766 2.65 7.574 1 93.56 203 SER B C 1
ATOM 3869 O O . SER B 1 203 ? -19.594 2.865 6.684 1 93.56 203 SER B O 1
ATOM 3871 N N . LEU B 1 204 ? -17.625 2.107 7.371 1 93.19 204 LEU B N 1
ATOM 3872 C CA . LEU B 1 204 ? -17.281 1.584 6.055 1 93.19 204 LEU B CA 1
ATOM 3873 C C . LEU B 1 204 ? -18.25 0.471 5.641 1 93.19 204 LEU B C 1
ATOM 3875 O O . LEU B 1 204 ? -18.75 0.462 4.516 1 93.19 204 LEU B O 1
ATOM 3879 N N . ALA B 1 205 ? -18.5 -0.415 6.562 1 92.12 205 ALA B N 1
ATOM 3880 C CA . ALA B 1 205 ? -19.438 -1.508 6.309 1 92.12 205 ALA B CA 1
ATOM 3881 C C . ALA B 1 205 ? -20.812 -0.974 5.91 1 92.12 205 ALA B C 1
ATOM 3883 O O . ALA B 1 205 ? -21.422 -1.464 4.953 1 92.12 205 ALA B O 1
ATOM 3884 N N . PHE B 1 206 ? -21.219 0.007 6.625 1 94.56 206 PHE B N 1
ATOM 3885 C CA . PHE B 1 206 ? -22.516 0.624 6.355 1 94.56 206 PHE B CA 1
ATOM 3886 C C . PHE B 1 206 ? -22.531 1.282 4.984 1 94.56 206 PHE B C 1
ATOM 3888 O O . PHE B 1 206 ? -23.438 1.039 4.18 1 94.56 206 PHE B O 1
ATOM 3895 N N . ALA B 1 207 ? -21.516 2.057 4.699 1 95.94 207 ALA B N 1
ATOM 3896 C CA . ALA B 1 207 ? -21.453 2.836 3.463 1 95.94 207 ALA B CA 1
ATOM 3897 C C . ALA B 1 207 ? -21.391 1.922 2.242 1 95.94 207 ALA B C 1
ATOM 3899 O O . ALA B 1 207 ? -22.047 2.178 1.229 1 95.94 207 ALA B O 1
ATOM 3900 N N . LEU B 1 208 ? -20.656 0.857 2.348 1 94.5 208 LEU B N 1
ATOM 3901 C CA . LEU B 1 208 ? -20.438 -0.034 1.212 1 94.5 208 LEU B CA 1
ATOM 3902 C C . LEU B 1 208 ? -21.734 -0.733 0.819 1 94.5 208 LEU B C 1
ATOM 3904 O O . LEU B 1 208 ? -21.906 -1.153 -0.329 1 94.5 208 LEU B O 1
ATOM 3908 N N . GLN B 1 209 ? -22.641 -0.818 1.697 1 93.12 209 GLN B N 1
ATOM 3909 C CA . GLN B 1 209 ? -23.922 -1.429 1.398 1 93.12 209 GLN B CA 1
ATOM 3910 C C . GLN B 1 209 ? -24.75 -0.538 0.479 1 93.12 209 GLN B C 1
ATOM 3912 O O . GLN B 1 209 ? -25.734 -0.994 -0.121 1 93.12 209 GLN B O 1
ATOM 3917 N N . LYS B 1 210 ? -24.344 0.6 0.349 1 95.12 210 LYS B N 1
ATOM 3918 C CA . LYS B 1 210 ? -25.125 1.572 -0.403 1 95.12 210 LYS B CA 1
ATOM 3919 C C . LYS B 1 210 ? -24.547 1.799 -1.793 1 95.12 210 LYS B C 1
ATOM 3921 O O . LYS B 1 210 ? -24.969 2.711 -2.508 1 95.12 210 LYS B O 1
ATOM 3926 N N . ILE B 1 211 ? -23.656 0.989 -2.166 1 96.56 211 ILE B N 1
ATOM 3927 C CA . ILE B 1 211 ? -23.031 1.135 -3.475 1 96.56 211 ILE B CA 1
ATOM 3928 C C . ILE B 1 211 ? -24.078 0.995 -4.574 1 96.56 211 ILE B C 1
ATOM 3930 O O . ILE B 1 211 ? -24.938 0.11 -4.512 1 96.56 211 ILE B O 1
ATOM 3934 N N . GLU B 1 212 ? -24 1.866 -5.496 1 96.94 212 GLU B N 1
ATOM 3935 C CA . GLU B 1 212 ? -24.844 1.778 -6.684 1 96.94 212 GLU B CA 1
ATOM 3936 C C . GLU B 1 212 ? -24.016 1.671 -7.953 1 96.94 212 GLU B C 1
ATOM 3938 O O . GLU B 1 212 ? -22.953 2.299 -8.055 1 96.94 212 GLU B O 1
ATOM 3943 N N . ILE B 1 213 ? -24.484 0.893 -8.875 1 97.38 213 ILE B N 1
ATOM 3944 C CA . ILE B 1 213 ? -23.844 0.677 -10.164 1 97.38 213 ILE B CA 1
ATOM 3945 C C . ILE B 1 213 ? -24.688 1.297 -11.273 1 97.38 213 ILE B C 1
ATOM 3947 O O . ILE B 1 213 ? -25.906 1.073 -11.344 1 97.38 213 ILE B O 1
ATOM 3951 N N . LEU B 1 214 ? -24 2.055 -12.094 1 97 214 LEU B N 1
ATOM 3952 C CA . LEU B 1 214 ? -24.703 2.773 -13.156 1 97 214 LEU B CA 1
ATOM 3953 C C . LEU B 1 214 ? -23.969 2.611 -14.492 1 97 214 LEU B C 1
ATOM 3955 O O . LEU B 1 214 ? -22.859 2.098 -14.531 1 97 214 LEU B O 1
ATOM 3959 N N . ALA B 1 215 ? -24.703 2.986 -15.57 1 96.06 215 ALA B N 1
ATOM 3960 C CA . ALA B 1 215 ? -24.141 3.033 -16.906 1 96.06 215 ALA B CA 1
ATOM 3961 C C . ALA B 1 215 ? -23.484 1.703 -17.266 1 96.06 215 ALA B C 1
ATOM 3963 O O . ALA B 1 215 ? -22.312 1.665 -17.656 1 96.06 215 ALA B O 1
ATOM 3964 N N . ASP B 1 216 ? -24.156 0.586 -17.031 1 94.62 216 ASP B N 1
ATOM 3965 C CA . ASP B 1 216 ? -23.75 -0.763 -17.406 1 94.62 216 ASP B CA 1
ATOM 3966 C C . ASP B 1 216 ? -22.422 -1.124 -16.734 1 94.62 216 ASP B C 1
ATOM 3968 O O . ASP B 1 216 ? -21.547 -1.719 -17.359 1 94.62 216 ASP B O 1
ATOM 3972 N N . GLY B 1 217 ? -22.25 -0.549 -15.547 1 95.25 217 GLY B N 1
ATOM 3973 C CA . GLY B 1 217 ? -21.094 -0.948 -14.75 1 95.25 217 GLY B CA 1
ATOM 3974 C C . GLY B 1 217 ? -19.922 0.005 -14.875 1 95.25 217 GLY B C 1
ATOM 3975 O O . GLY B 1 217 ? -18.906 -0.161 -14.203 1 95.25 217 GLY B O 1
ATOM 3976 N N . LYS B 1 218 ? -20.031 1.015 -15.609 1 96.56 218 LYS B N 1
ATOM 3977 C CA . LYS B 1 218 ? -18.938 1.947 -15.852 1 96.56 218 LYS B CA 1
ATOM 3978 C C . LYS B 1 218 ? -18.859 3.002 -14.75 1 96.56 218 LYS B C 1
ATOM 3980 O O . LYS B 1 218 ? -17.844 3.693 -14.617 1 96.56 218 LYS B O 1
ATOM 3985 N N . VAL B 1 219 ? -19.984 3.113 -14.086 1 98.06 219 VAL B N 1
ATOM 3986 C CA . VAL B 1 219 ? -20.062 4.113 -13.023 1 98.06 219 VAL B CA 1
ATOM 3987 C C . VAL B 1 219 ? -20.531 3.455 -11.727 1 98.06 219 VAL B C 1
ATOM 3989 O O . VAL B 1 219 ? -21.422 2.604 -11.734 1 98.06 219 VAL B O 1
ATOM 3992 N N . ALA B 1 220 ? -19.875 3.791 -10.656 1 98.25 220 ALA B N 1
ATOM 3993 C CA . ALA B 1 220 ? -20.297 3.361 -9.328 1 98.25 220 ALA B CA 1
ATOM 3994 C C . ALA B 1 220 ? -20.188 4.5 -8.32 1 98.25 220 ALA B C 1
ATOM 3996 O O . ALA B 1 220 ? -19.344 5.383 -8.461 1 98.25 220 ALA B O 1
ATOM 3997 N N . GLY B 1 221 ? -21.047 4.441 -7.332 1 98.06 221 GLY B N 1
ATOM 3998 C CA . GLY B 1 221 ? -20.969 5.504 -6.344 1 98.06 221 GLY B CA 1
ATOM 3999 C C . GLY B 1 221 ? -21.734 5.199 -5.074 1 98.06 221 GLY B C 1
ATOM 4000 O O . GLY B 1 221 ? -22.391 4.156 -4.973 1 98.06 221 GLY B O 1
ATOM 4001 N N . ILE B 1 222 ? -21.5 6.043 -4.098 1 97.88 222 ILE B N 1
ATOM 4002 C CA . ILE B 1 222 ? -22.188 5.957 -2.811 1 97.88 222 ILE B CA 1
ATOM 4003 C C . ILE B 1 222 ? -22.719 7.332 -2.416 1 97.88 222 ILE B C 1
ATOM 4005 O O . ILE B 1 222 ? -22 8.336 -2.514 1 97.88 222 ILE B O 1
ATOM 4009 N N . CYS B 1 223 ? -23.984 7.328 -2.006 1 97.5 223 CYS B N 1
ATOM 4010 C CA . CYS B 1 223 ? -24.609 8.539 -1.468 1 97.5 223 CYS B CA 1
ATOM 4011 C C . CYS B 1 223 ? -24.938 8.367 0.009 1 97.5 223 CYS B C 1
ATOM 4013 O O . CYS B 1 223 ? -25.609 7.402 0.391 1 97.5 223 CYS B O 1
ATOM 4015 N N . LEU B 1 224 ? -24.438 9.203 0.782 1 97.56 224 LEU B N 1
ATOM 4016 C CA . LEU B 1 224 ? -24.75 9.25 2.205 1 97.56 224 LEU B CA 1
ATOM 4017 C C . LEU B 1 224 ? -25.5 10.531 2.555 1 97.56 224 LEU B C 1
ATOM 4019 O O . LEU B 1 224 ? -24.938 11.625 2.461 1 97.56 224 LEU B O 1
ATOM 4023 N N . ASP B 1 225 ? -26.734 10.391 2.984 1 97.25 225 ASP B N 1
ATOM 4024 C CA . ASP B 1 225 ? -27.516 11.578 3.312 1 97.25 225 ASP B CA 1
ATOM 4025 C C . ASP B 1 225 ? -27.219 12.07 4.727 1 97.25 225 ASP B C 1
ATOM 4027 O O . ASP B 1 225 ? -26.359 11.5 5.41 1 97.25 225 ASP B O 1
ATOM 4031 N N . ASN B 1 226 ? -27.828 13.055 5.023 1 96.38 226 ASN B N 1
ATOM 4032 C CA . ASN B 1 226 ? -27.562 13.68 6.312 1 96.38 226 ASN B CA 1
ATOM 4033 C C . ASN B 1 226 ? -27.859 12.734 7.473 1 96.38 226 ASN B C 1
ATOM 4035 O O . ASN B 1 226 ? -27.125 12.719 8.469 1 96.38 226 ASN B O 1
ATOM 4039 N N . ALA B 1 227 ? -28.922 11.992 7.422 1 96 227 ALA B N 1
ATOM 4040 C CA . ALA B 1 227 ? -29.281 11.023 8.461 1 96 227 ALA B CA 1
ATOM 4041 C C . ALA B 1 227 ? -28.203 9.953 8.602 1 96 227 ALA B C 1
ATOM 4043 O O . ALA B 1 227 ? -27.828 9.578 9.719 1 96 227 ALA B O 1
ATOM 4044 N N . ASP B 1 228 ? -27.703 9.438 7.461 1 95.5 228 ASP B N 1
ATOM 4045 C CA . ASP B 1 228 ? -26.609 8.477 7.469 1 95.5 228 ASP B CA 1
ATOM 4046 C C . ASP B 1 228 ? -25.406 9.016 8.234 1 95.5 228 ASP B C 1
ATOM 4048 O O . ASP B 1 228 ? -24.844 8.32 9.078 1 95.5 228 ASP B O 1
ATOM 4052 N N . LEU B 1 229 ? -25.078 10.289 7.973 1 95 229 LEU B N 1
ATOM 4053 C CA . LEU B 1 229 ? -23.844 10.875 8.461 1 95 229 LEU B CA 1
ATOM 4054 C C . LEU B 1 229 ? -23.969 11.289 9.922 1 95 229 LEU B C 1
ATOM 4056 O O . LEU B 1 229 ? -22.953 11.484 10.602 1 95 229 LEU B O 1
ATOM 4060 N N . GLN B 1 230 ? -25.156 11.414 10.375 1 92.81 230 GLN B N 1
ATOM 4061 C CA . GLN B 1 230 ? -25.391 11.641 11.797 1 92.81 230 GLN B CA 1
ATOM 4062 C C . GLN B 1 230 ? -25.156 10.359 12.602 1 92.81 230 GLN B C 1
ATOM 4064 O O . GLN B 1 230 ? -24.672 10.414 13.734 1 92.81 230 GLN B O 1
ATOM 4069 N N . GLU B 1 231 ? -25.422 9.32 11.953 1 91.75 231 GLU B N 1
ATOM 4070 C CA . GLU B 1 231 ? -25.297 8.031 12.633 1 91.75 231 GLU B CA 1
ATOM 4071 C C . GLU B 1 231 ? -23.906 7.449 12.469 1 91.75 231 GLU B C 1
ATOM 4073 O O . GLU B 1 231 ? -23.391 6.785 13.367 1 91.75 231 GLU B O 1
ATOM 4078 N N . HIS B 1 232 ? -23.391 7.656 11.312 1 90.88 232 HIS B N 1
ATOM 4079 C CA . HIS B 1 232 ? -22.078 7.117 10.969 1 90.88 232 HIS B CA 1
ATOM 4080 C C . HIS B 1 232 ? -21.172 8.203 10.414 1 90.88 232 HIS B C 1
ATOM 4082 O O . HIS B 1 232 ? -21.578 8.977 9.547 1 90.88 232 HIS B O 1
ATOM 4088 N N . GLU B 1 233 ? -19.984 8.227 10.953 1 87 233 GLU B N 1
ATOM 4089 C CA . GLU B 1 233 ? -19.016 9.125 10.328 1 87 233 GLU B CA 1
ATOM 4090 C C . GLU B 1 233 ? -18.609 8.617 8.953 1 87 233 GLU B C 1
ATOM 4092 O O . GLU B 1 233 ? -18.578 7.41 8.711 1 87 233 GLU B O 1
ATOM 4097 N N . ALA B 1 234 ? -18.438 9.594 8.086 1 82.94 234 ALA B N 1
ATOM 4098 C CA . ALA B 1 234 ? -17.953 9.188 6.77 1 82.94 234 ALA B CA 1
ATOM 4099 C C . ALA B 1 234 ? -16.578 8.523 6.863 1 82.94 234 ALA B C 1
ATOM 4101 O O . ALA B 1 234 ? -15.641 9.109 7.406 1 82.94 234 ALA B O 1
ATOM 4102 N N . PRO B 1 235 ? -16.594 7.309 6.301 1 83.12 235 PRO B N 1
ATOM 4103 C CA . PRO B 1 235 ? -15.289 6.629 6.387 1 83.12 235 PRO B CA 1
ATOM 4104 C C . PRO B 1 235 ? -14.234 7.258 5.477 1 83.12 235 PRO B C 1
ATOM 4106 O O . PRO B 1 235 ? -14.57 7.781 4.41 1 83.12 235 PRO B O 1
ATOM 4109 N N . GLU B 1 236 ? -13.016 7.227 5.934 1 77.75 236 GLU B N 1
ATOM 4110 C CA . GLU B 1 236 ? -11.898 7.656 5.098 1 77.75 236 GLU B CA 1
ATOM 4111 C C . GLU B 1 236 ? -11.656 6.676 3.955 1 77.75 236 GLU B C 1
ATOM 4113 O O . GLU B 1 236 ? -11.82 5.465 4.125 1 77.75 236 GLU B O 1
ATOM 4118 N N . GLY B 1 237 ? -11.375 7.141 2.824 1 82.69 237 GLY B N 1
ATOM 4119 C CA . GLY B 1 237 ? -10.969 6.297 1.715 1 82.69 237 GLY B CA 1
ATOM 4120 C C . GLY B 1 237 ? -12.133 5.617 1.02 1 82.69 237 GLY B C 1
ATOM 4121 O O . GLY B 1 237 ? -11.93 4.73 0.187 1 82.69 237 GLY B O 1
ATOM 4122 N N . LEU B 1 238 ? -13.336 6.051 1.312 1 91.44 238 LEU B N 1
ATOM 4123 C CA . LEU B 1 238 ? -14.539 5.434 0.77 1 91.44 238 LEU B CA 1
ATOM 4124 C C . LEU B 1 238 ? -14.508 5.422 -0.755 1 91.44 238 LEU B C 1
ATOM 4126 O O . LEU B 1 238 ? -14.805 4.402 -1.38 1 91.44 238 LEU B O 1
ATOM 4130 N N . ILE B 1 239 ? -14.102 6.484 -1.37 1 94.12 239 ILE B N 1
ATOM 4131 C CA . ILE B 1 239 ? -14.102 6.617 -2.822 1 94.12 239 ILE B CA 1
ATOM 4132 C C . ILE B 1 239 ? -13.164 5.578 -3.434 1 94.12 239 ILE B C 1
ATOM 4134 O O . ILE B 1 239 ? -13.43 5.055 -4.52 1 94.12 239 ILE B O 1
ATOM 4138 N N . GLY B 1 240 ? -12.156 5.238 -2.75 1 92.12 240 GLY B N 1
ATOM 4139 C CA . GLY B 1 240 ? -11.211 4.234 -3.219 1 92.12 240 GLY B CA 1
ATOM 4140 C C . GLY B 1 240 ? -11.812 2.84 -3.283 1 92.12 240 GLY B C 1
ATOM 4141 O O . GLY B 1 240 ? -11.484 2.061 -4.184 1 92.12 240 GLY B O 1
ATOM 4142 N N . MET B 1 241 ? -12.68 2.537 -2.416 1 91.75 241 MET B N 1
ATOM 4143 C CA . MET B 1 241 ? -13.328 1.23 -2.373 1 91.75 241 MET B CA 1
ATOM 4144 C C . MET B 1 241 ? -14.312 1.071 -3.531 1 91.75 241 MET B C 1
ATOM 4146 O O . MET B 1 241 ? -14.602 -0.049 -3.957 1 91.75 241 MET B O 1
ATOM 4150 N N . VAL B 1 242 ? -14.734 2.23 -3.99 1 95.56 242 VAL B N 1
ATOM 4151 C CA . VAL B 1 242 ? -15.672 2.213 -5.105 1 95.56 242 VAL B CA 1
ATOM 4152 C C . VAL B 1 242 ? -14.914 2.15 -6.426 1 95.56 242 VAL B C 1
ATOM 4154 O O . VAL B 1 242 ? -15.281 1.394 -7.328 1 95.56 242 VAL B O 1
ATOM 4157 N N . ARG B 1 243 ? -13.883 2.811 -6.438 1 94.62 243 ARG B N 1
ATOM 4158 C CA . ARG B 1 243 ? -13.094 2.98 -7.652 1 94.62 243 ARG B CA 1
ATOM 4159 C C . ARG B 1 243 ? -12.5 1.653 -8.109 1 94.62 243 ARG B C 1
ATOM 4161 O O . ARG B 1 243 ? -12.352 1.415 -9.312 1 94.62 243 ARG B O 1
ATOM 4168 N N . VAL B 1 244 ? -12.25 0.752 -7.203 1 92.94 244 VAL B N 1
ATOM 4169 C CA . VAL B 1 244 ? -11.477 -0.448 -7.512 1 92.94 244 VAL B CA 1
ATOM 4170 C C . VAL B 1 244 ? -12.391 -1.508 -8.125 1 92.94 244 VAL B C 1
ATOM 4172 O O . VAL B 1 244 ? -11.922 -2.549 -8.586 1 92.94 244 VAL B O 1
ATOM 4175 N N . ILE B 1 245 ? -13.641 -1.223 -8.141 1 95.19 245 ILE B N 1
ATOM 4176 C CA . ILE B 1 245 ? -14.594 -2.201 -8.664 1 95.19 245 ILE B CA 1
ATOM 4177 C C . ILE B 1 245 ? -14.32 -2.438 -10.148 1 95.19 245 ILE B C 1
ATOM 4179 O O . ILE B 1 245 ? -14.148 -1.485 -10.914 1 95.19 245 ILE B O 1
ATOM 4183 N N . GLU B 1 246 ? -14.289 -3.688 -10.5 1 93.75 246 GLU B N 1
ATOM 4184 C CA . GLU B 1 246 ? -14.023 -4.078 -11.883 1 93.75 246 GLU B CA 1
ATOM 4185 C C . GLU B 1 246 ? -15.031 -3.443 -12.836 1 93.75 246 GLU B C 1
ATOM 4187 O O . GLU B 1 246 ? -16.234 -3.467 -12.578 1 93.75 246 GLU B O 1
ATOM 4192 N N . GLY B 1 247 ? -14.523 -2.885 -13.898 1 93.25 247 GLY B N 1
ATOM 4193 C CA . GLY B 1 247 ? -15.375 -2.32 -14.938 1 93.25 247 GLY B CA 1
ATOM 4194 C C . GLY B 1 247 ? -15.695 -0.855 -14.711 1 93.25 247 GLY B C 1
ATOM 4195 O O . GLY B 1 247 ? -16.094 -0.15 -15.641 1 93.25 247 GLY B O 1
ATOM 4196 N N . VAL B 1 248 ? -15.5 -0.391 -13.531 1 96.25 248 VAL B N 1
ATOM 4197 C CA . VAL B 1 248 ? -15.852 0.982 -13.188 1 96.25 248 VAL B CA 1
ATOM 4198 C C . VAL B 1 248 ? -14.773 1.938 -13.695 1 96.25 248 VAL B C 1
ATOM 4200 O O . VAL B 1 248 ? -13.586 1.734 -13.445 1 96.25 248 VAL B O 1
ATOM 4203 N N . ASP B 1 249 ? -15.188 2.934 -14.383 1 96.06 249 ASP B N 1
ATOM 4204 C CA . ASP B 1 249 ? -14.289 4.012 -14.789 1 96.06 249 ASP B CA 1
ATOM 4205 C C . ASP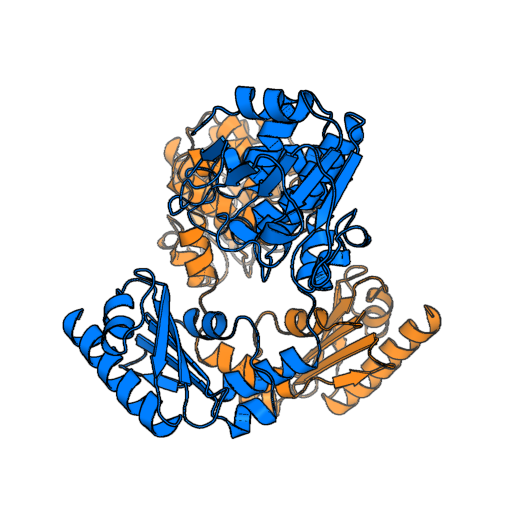 B 1 249 ? -14.461 5.234 -13.883 1 96.06 249 ASP B C 1
ATOM 4207 O O . ASP B 1 249 ? -13.484 5.723 -13.305 1 96.06 249 ASP B O 1
ATOM 4211 N N . ILE B 1 250 ? -15.734 5.559 -13.641 1 97.81 250 ILE B N 1
ATOM 4212 C CA . ILE B 1 250 ? -16 6.719 -12.797 1 97.81 250 ILE B CA 1
ATOM 4213 C C . ILE B 1 250 ? -16.562 6.262 -11.453 1 97.81 250 ILE B C 1
ATOM 4215 O O . ILE B 1 250 ? -17.562 5.531 -11.406 1 97.81 250 ILE B O 1
ATOM 4219 N N . ALA B 1 251 ? -15.93 6.691 -10.414 1 98.19 251 ALA B N 1
ATOM 4220 C CA . ALA B 1 251 ? -16.422 6.512 -9.055 1 98.19 251 ALA B CA 1
ATOM 4221 C C . ALA B 1 251 ? -16.797 7.855 -8.43 1 98.19 251 ALA B C 1
ATOM 4223 O O . ALA B 1 251 ? -16.141 8.867 -8.672 1 98.19 251 ALA B O 1
ATOM 4224 N N . PHE B 1 252 ? -17.859 7.84 -7.617 1 98.38 252 PHE B N 1
ATOM 4225 C CA . PHE B 1 252 ? -18.203 9.078 -6.926 1 98.38 252 PHE B CA 1
ATOM 4226 C C . PHE B 1 252 ? -18.688 8.781 -5.512 1 98.38 252 PHE B C 1
ATOM 4228 O O . PHE B 1 252 ? -19.156 7.68 -5.23 1 98.38 252 PHE B O 1
ATOM 4235 N N . THR B 1 253 ? -18.5 9.703 -4.645 1 98 253 THR B N 1
ATOM 4236 C CA . THR B 1 253 ? -19.172 9.758 -3.355 1 98 253 THR B CA 1
ATOM 4237 C C . THR B 1 253 ? -19.891 11.094 -3.18 1 98 253 THR B C 1
ATOM 4239 O O . THR B 1 253 ? -19.391 12.133 -3.607 1 98 253 THR B O 1
ATOM 4242 N N . LEU B 1 254 ? -21.062 11.031 -2.723 1 98 254 LEU B N 1
ATOM 4243 C CA . LEU B 1 254 ? -21.875 12.188 -2.379 1 98 254 LEU B CA 1
ATOM 4244 C C . LEU B 1 254 ? -22.25 12.164 -0.9 1 98 254 LEU B C 1
ATOM 4246 O O . LEU B 1 254 ? -22.906 11.234 -0.436 1 98 254 LEU B O 1
ATOM 4250 N N . LYS B 1 255 ? -21.859 13.211 -0.176 1 97.44 255 LYS B N 1
ATOM 4251 C CA . LYS B 1 255 ? -22.062 13.273 1.269 1 97.44 255 LYS B CA 1
ATOM 4252 C C . LYS B 1 255 ? -22.781 14.555 1.668 1 97.44 255 LYS B C 1
ATOM 4254 O O . LYS B 1 255 ? -22.312 15.656 1.389 1 97.44 255 LYS B O 1
ATOM 4259 N N . GLU B 1 256 ? -23.906 14.367 2.322 1 96.81 256 GLU B N 1
ATOM 4260 C CA . GLU B 1 256 ? -24.672 15.5 2.828 1 96.81 256 GLU B CA 1
ATOM 4261 C C . GLU B 1 256 ? -24.312 15.812 4.277 1 96.81 256 GLU B C 1
ATOM 4263 O O . GLU B 1 256 ? -25.094 15.562 5.191 1 96.81 256 GLU B O 1
ATOM 4268 N N . LYS B 1 257 ? -23.172 16.406 4.5 1 90.12 257 LYS B N 1
ATOM 4269 C CA . LYS B 1 257 ? -22.688 16.672 5.852 1 90.12 257 LYS B CA 1
ATOM 4270 C C . LYS B 1 257 ? -23.578 17.672 6.57 1 90.12 257 LYS B C 1
ATOM 4272 O O . LYS B 1 257 ? -23.812 17.562 7.773 1 90.12 257 LYS B O 1
ATOM 4277 N N . GLU B 1 258 ? -24.016 18.688 5.781 1 93.75 258 GLU B N 1
ATOM 4278 C CA . GLU B 1 258 ? -25.016 19.641 6.25 1 93.75 258 GLU B CA 1
ATOM 4279 C C . GLU B 1 258 ? -26.297 19.531 5.438 1 93.75 258 GLU B C 1
ATOM 4281 O O . GLU B 1 258 ? -26.266 19.297 4.227 1 93.75 258 GLU B O 1
ATOM 4286 N N . PRO B 1 259 ? -27.359 19.719 6.203 1 95.38 259 PRO B N 1
ATOM 4287 C CA . PRO B 1 259 ? -28.609 19.625 5.457 1 95.38 259 PRO B CA 1
ATOM 4288 C C . PRO B 1 259 ? -28.656 20.578 4.254 1 95.38 259 PRO B C 1
ATOM 4290 O O . PRO B 1 259 ? -28.406 21.766 4.395 1 95.38 259 PRO B O 1
ATOM 4293 N N . GLY B 1 260 ? -28.812 20.031 3.113 1 96.19 260 GLY B N 1
ATOM 4294 C CA . GLY B 1 260 ? -28.984 20.828 1.912 1 96.19 260 GLY B CA 1
ATOM 4295 C C . GLY B 1 260 ? -27.672 21.156 1.228 1 96.19 260 GLY B C 1
ATOM 4296 O O . GLY B 1 260 ? -27.641 21.984 0.314 1 96.19 260 GLY B O 1
ATOM 4297 N N . LEU B 1 261 ? -26.672 20.578 1.656 1 97.19 261 LEU B N 1
ATOM 4298 C CA . LEU B 1 261 ? -25.359 20.781 1.05 1 97.19 261 LEU B CA 1
ATOM 4299 C C . LEU B 1 261 ? -24.625 19.453 0.903 1 97.19 261 LEU B C 1
ATOM 4301 O O . LEU B 1 261 ? -24.281 18.812 1.9 1 97.19 261 LEU B O 1
ATOM 4305 N N . CYS B 1 262 ? -24.344 19.094 -0.353 1 97.38 262 CYS B N 1
ATOM 4306 C CA . CYS B 1 262 ? -23.703 17.812 -0.626 1 97.38 262 CYS B CA 1
ATOM 4307 C C . CYS B 1 262 ? -22.281 18.031 -1.167 1 97.38 262 CYS B C 1
ATOM 4309 O O . CYS B 1 262 ? -22.078 18.828 -2.082 1 97.38 262 CYS B O 1
ATOM 4311 N N . ARG B 1 263 ? -21.344 17.375 -0.543 1 96.88 263 ARG B N 1
ATOM 4312 C CA . ARG B 1 263 ? -19.969 17.328 -1.059 1 96.88 263 ARG B CA 1
ATOM 4313 C C . ARG B 1 263 ? -19.766 16.109 -1.957 1 96.88 263 ARG B C 1
ATOM 4315 O O . ARG B 1 263 ? -20.125 14.992 -1.587 1 96.88 263 ARG B O 1
ATOM 4322 N N . VAL B 1 264 ? -19.219 16.391 -3.154 1 97.75 264 VAL B N 1
ATOM 4323 C CA . VAL B 1 264 ? -19.047 15.336 -4.148 1 97.75 264 VAL B CA 1
ATOM 4324 C C . VAL B 1 264 ? -17.562 15.086 -4.398 1 97.75 264 VAL B C 1
ATOM 4326 O O . VAL B 1 264 ? -16.781 16.031 -4.531 1 97.75 264 VAL B O 1
ATOM 4329 N N . SER B 1 265 ? -17.172 13.867 -4.398 1 97 265 SER B N 1
ATOM 4330 C CA . SER B 1 265 ? -15.852 13.43 -4.852 1 97 265 SER B CA 1
ATOM 4331 C C . SER B 1 265 ? -15.953 12.547 -6.086 1 97 265 SER B C 1
ATOM 4333 O O . SER B 1 265 ? -16.828 11.68 -6.168 1 97 265 SER B O 1
ATOM 4335 N N . LEU B 1 266 ? -15.133 12.836 -7.027 1 97.25 266 LEU B N 1
ATOM 4336 C CA . LEU B 1 266 ? -15.102 12.086 -8.281 1 97.25 266 LEU B CA 1
ATOM 4337 C C . LEU B 1 266 ? -13.703 11.539 -8.547 1 97.25 266 LEU B C 1
ATOM 4339 O O . LEU B 1 266 ? -12.703 12.219 -8.297 1 97.25 266 LEU B O 1
ATOM 4343 N N . ARG B 1 267 ? -13.633 10.328 -8.969 1 95.44 267 ARG B N 1
ATOM 4344 C CA . ARG B 1 267 ? -12.414 9.68 -9.445 1 95.44 267 ARG B CA 1
ATOM 4345 C C . ARG B 1 267 ? -12.68 8.898 -10.734 1 95.44 267 ARG B C 1
ATOM 4347 O O . ARG B 1 267 ? -13.797 8.422 -10.953 1 95.44 267 ARG B O 1
ATOM 4354 N N . SER B 1 268 ? -11.711 8.828 -11.594 1 95.31 268 SER B N 1
ATOM 4355 C CA . SER B 1 268 ? -11.867 8.039 -12.812 1 95.31 268 SER B CA 1
ATOM 4356 C C . SER B 1 268 ? -10.562 7.32 -13.172 1 95.31 268 SER B C 1
ATOM 4358 O O . SER B 1 268 ? -9.508 7.641 -12.633 1 95.31 268 SER B O 1
ATOM 4360 N N . LYS B 1 269 ? -10.68 6.328 -14.031 1 88.56 269 LYS B N 1
ATOM 4361 C CA . LYS B 1 269 ? -9.508 5.633 -14.555 1 88.56 269 LYS B CA 1
ATOM 4362 C C . LYS B 1 269 ? -9.086 6.207 -15.906 1 88.56 269 LYS B C 1
ATOM 4364 O O . LYS B 1 269 ? -7.945 6.016 -16.344 1 88.56 269 LYS B O 1
ATOM 4369 N N . GLY B 1 270 ? -9.953 6.914 -16.578 1 88.06 270 GLY B N 1
ATOM 4370 C CA . GLY B 1 270 ? -9.625 7.461 -17.875 1 88.06 270 GLY B CA 1
ATOM 4371 C C . GLY B 1 270 ? -10.43 8.703 -18.219 1 88.06 270 GLY B C 1
ATOM 4372 O O . GLY B 1 270 ? -9.859 9.719 -18.656 1 88.06 270 GLY B O 1
ATOM 4373 N N . ILE B 1 271 ? -11.664 8.68 -17.844 1 93.88 271 ILE B N 1
ATOM 4374 C CA . ILE B 1 271 ? -12.586 9.75 -18.219 1 93.88 271 ILE B CA 1
ATOM 4375 C C . ILE B 1 271 ? -12.266 11.008 -17.422 1 93.88 271 ILE B C 1
ATOM 4377 O O . ILE B 1 271 ? -11.969 10.938 -16.234 1 93.88 271 ILE B O 1
ATOM 4381 N N . ASP B 1 272 ? -12.328 12.125 -18.016 1 95 272 ASP B N 1
ATOM 4382 C CA . ASP B 1 272 ? -12.055 13.406 -17.375 1 95 272 ASP B CA 1
ATOM 4383 C C . ASP B 1 272 ? -13.227 13.836 -16.5 1 95 272 ASP B C 1
ATOM 4385 O O . ASP B 1 272 ? -14.203 14.422 -16.984 1 95 272 ASP B O 1
ATOM 4389 N N . VAL B 1 273 ? -13.086 13.742 -15.234 1 96.81 273 VAL B N 1
ATOM 4390 C CA . VAL B 1 273 ? -14.195 13.969 -14.32 1 96.81 273 VAL B CA 1
ATOM 4391 C C . VAL B 1 273 ? -14.266 15.453 -13.961 1 96.81 273 VAL B C 1
ATOM 4393 O O . VAL B 1 273 ? -15.219 15.898 -13.305 1 96.81 273 VAL B O 1
ATOM 4396 N N . THR B 1 274 ? -13.258 16.219 -14.398 1 95.12 274 THR B N 1
ATOM 4397 C CA . THR B 1 274 ? -13.359 17.656 -14.195 1 95.12 274 THR B CA 1
ATOM 4398 C C . THR B 1 274 ? -14.555 18.234 -14.945 1 95.12 274 THR B C 1
ATOM 4400 O O . THR B 1 274 ? -15.18 19.188 -14.492 1 95.12 274 THR B O 1
ATOM 4403 N N . LYS B 1 275 ? -14.883 17.688 -16.031 1 96.44 275 LYS B N 1
ATOM 4404 C CA . LYS B 1 275 ? -16.016 18.109 -16.828 1 96.44 275 LYS B CA 1
ATOM 4405 C C . LYS B 1 275 ? -17.328 18 -16.062 1 96.44 275 LYS B C 1
ATOM 4407 O O . LYS B 1 275 ? -18.266 18.766 -16.281 1 96.44 275 LYS B O 1
ATOM 4412 N N . ILE B 1 276 ? -17.359 17.094 -15.164 1 97.69 276 ILE B N 1
ATOM 4413 C CA . ILE B 1 276 ? -18.547 16.875 -14.336 1 97.69 276 ILE B CA 1
ATOM 4414 C C . ILE B 1 276 ? -18.578 17.906 -13.203 1 97.69 276 ILE B C 1
ATOM 4416 O O . ILE B 1 276 ? -19.578 18.609 -13.016 1 97.69 276 ILE B O 1
ATOM 4420 N N . ALA B 1 277 ? -17.484 18.016 -12.516 1 97.44 277 ALA B N 1
ATOM 4421 C CA . ALA B 1 277 ? -17.391 18.906 -11.359 1 97.44 277 ALA B CA 1
ATOM 4422 C C . ALA B 1 277 ? -17.641 20.359 -11.766 1 97.44 277 ALA B C 1
ATOM 4424 O O . ALA B 1 277 ? -18.281 21.109 -11.023 1 97.44 277 ALA B O 1
ATOM 4425 N N . LEU B 1 278 ? -17.188 20.75 -12.883 1 95.62 278 LEU B N 1
ATOM 4426 C CA . LEU B 1 278 ? -17.297 22.125 -13.367 1 95.62 278 LEU B CA 1
ATOM 4427 C C . LEU B 1 278 ? -18.766 22.516 -13.562 1 95.62 278 LEU B C 1
ATOM 4429 O O . LEU B 1 278 ? -19.125 23.672 -13.391 1 95.62 278 LEU B O 1
ATOM 4433 N N . GLN B 1 279 ? -19.578 21.609 -13.883 1 96.75 279 GLN B N 1
ATOM 4434 C CA . GLN B 1 279 ? -20.984 21.875 -14.07 1 96.75 279 GLN B CA 1
ATOM 4435 C C . GLN B 1 279 ? -21.641 22.359 -12.773 1 96.75 279 GLN B C 1
ATOM 4437 O O . GLN B 1 279 ? -22.719 22.969 -12.797 1 96.75 279 GLN B O 1
ATOM 4442 N N . PHE B 1 280 ? -20.984 22.094 -11.711 1 97.56 280 PHE B N 1
ATOM 4443 C CA . PHE B 1 280 ? -21.531 22.453 -10.414 1 97.56 280 PHE B CA 1
ATOM 4444 C C . PHE B 1 280 ? -20.625 23.453 -9.703 1 97.56 280 PHE B C 1
ATOM 4446 O O . PHE B 1 280 ? -20.672 23.594 -8.477 1 97.56 280 PHE B O 1
ATOM 4453 N N . GLY B 1 281 ? -19.719 24.062 -10.461 1 94.5 281 GLY B N 1
ATOM 4454 C CA . GLY B 1 281 ? -18.844 25.078 -9.906 1 94.5 281 GLY B CA 1
ATOM 4455 C C . GLY B 1 281 ? -17.641 24.516 -9.18 1 94.5 281 GLY B C 1
ATOM 4456 O O . GLY B 1 281 ? -16.969 25.234 -8.438 1 94.5 281 GLY B O 1
ATOM 4457 N N . GLY B 1 282 ? -17.453 23.234 -9.367 1 94.56 282 GLY B N 1
ATOM 4458 C CA . GLY B 1 282 ? -16.281 22.594 -8.758 1 94.56 282 GLY B CA 1
ATOM 4459 C C . GLY B 1 282 ? -15.078 22.562 -9.672 1 94.56 282 GLY B C 1
ATOM 4460 O O . GLY B 1 282 ? -14.906 23.438 -10.523 1 94.56 282 GLY B O 1
ATOM 4461 N N . GLY B 1 283 ? -14.141 21.641 -9.32 1 89.88 283 GLY B N 1
ATOM 4462 C CA . GLY B 1 283 ? -12.914 21.5 -10.094 1 89.88 283 GLY B CA 1
ATOM 4463 C C . GLY B 1 283 ? -12.008 20.391 -9.57 1 89.88 283 GLY B C 1
ATOM 4464 O O . GLY B 1 283 ? -12.453 19.516 -8.836 1 89.88 283 GLY B O 1
ATOM 4465 N N . GLY B 1 284 ? -10.828 20.359 -10.156 1 88.06 284 GLY B N 1
ATOM 4466 C CA . GLY B 1 284 ? -9.836 19.359 -9.805 1 88.06 284 GLY B CA 1
ATOM 4467 C C . GLY B 1 284 ? -8.977 18.938 -10.984 1 88.06 284 GLY B C 1
ATOM 4468 O O . GLY B 1 284 ? -8.617 19.75 -11.82 1 88.06 284 GLY B O 1
ATOM 4469 N N . HIS B 1 285 ? -8.609 17.703 -10.984 1 86.69 285 HIS B N 1
ATOM 4470 C CA . HIS B 1 285 ? -7.785 17.125 -12.039 1 86.69 285 HIS B CA 1
ATOM 4471 C C . HIS B 1 285 ? -8.578 16.141 -12.883 1 86.69 285 HIS B C 1
ATOM 4473 O O . HIS B 1 285 ? -9.703 15.781 -12.531 1 86.69 285 HIS B O 1
ATOM 4479 N N . VAL B 1 286 ? -7.973 15.75 -13.945 1 88.44 286 VAL B N 1
ATOM 4480 C CA . VAL B 1 286 ? -8.617 14.898 -14.945 1 88.44 286 VAL B CA 1
ATOM 4481 C C . VAL B 1 286 ? -9.195 13.656 -14.273 1 88.44 286 VAL B C 1
ATOM 4483 O O . VAL B 1 286 ? -10.32 13.25 -14.562 1 88.44 286 VAL B O 1
ATOM 4486 N N . ARG B 1 287 ? -8.555 13.078 -13.305 1 90.69 287 ARG B N 1
ATOM 4487 C CA . ARG B 1 287 ? -9.008 11.805 -12.75 1 90.69 287 ARG B CA 1
ATOM 4488 C C . ARG B 1 287 ? -9.461 11.969 -11.305 1 90.69 287 ARG B C 1
ATOM 4490 O O . ARG B 1 287 ? -9.688 10.977 -10.602 1 90.69 287 ARG B O 1
ATOM 4497 N N . ALA B 1 288 ? -9.445 13.156 -10.812 1 90.5 288 ALA B N 1
ATOM 4498 C CA . ALA B 1 288 ? -9.836 13.461 -9.438 1 90.5 288 ALA B CA 1
ATOM 4499 C C . ALA B 1 288 ? -10.406 14.867 -9.328 1 90.5 288 ALA B C 1
ATOM 4501 O O . ALA B 1 288 ? -9.68 15.852 -9.477 1 90.5 288 ALA B O 1
ATOM 4502 N N . ALA B 1 289 ? -11.68 14.922 -9.102 1 93.12 289 ALA B N 1
ATOM 4503 C CA . ALA B 1 289 ? -12.352 16.219 -9.016 1 93.12 289 ALA B CA 1
ATOM 4504 C C . ALA B 1 289 ? -13.43 16.203 -7.938 1 93.12 289 ALA B C 1
ATOM 4506 O O . ALA B 1 289 ? -13.734 15.148 -7.363 1 93.12 289 ALA B O 1
ATOM 4507 N N . GLY B 1 290 ? -13.875 17.375 -7.559 1 94.81 290 GLY B N 1
ATOM 4508 C CA . GLY B 1 290 ? -14.93 17.516 -6.566 1 94.81 290 GLY B CA 1
ATOM 4509 C C . GLY B 1 290 ? -15.727 18.797 -6.719 1 94.81 290 GLY B C 1
ATOM 4510 O O . GLY B 1 290 ? -15.352 19.672 -7.488 1 94.81 290 GLY B O 1
ATOM 4511 N N . CYS B 1 291 ? -16.844 18.797 -6.062 1 95.56 291 CYS B N 1
ATOM 4512 C CA . CYS B 1 291 ? -17.719 19.969 -6.055 1 95.56 291 CYS B CA 1
ATOM 4513 C C . CYS B 1 291 ? -18.703 19.906 -4.883 1 95.56 291 CYS B C 1
ATOM 4515 O O . CYS B 1 291 ? -18.703 18.922 -4.125 1 95.56 291 CYS B O 1
ATOM 4517 N N . SER B 1 292 ? -19.344 20.984 -4.762 1 97.06 292 SER B N 1
ATOM 4518 C CA . SER B 1 292 ? -20.453 21.094 -3.807 1 97.06 292 SER B CA 1
ATOM 4519 C C . SER B 1 292 ? -21.766 21.406 -4.512 1 97.06 292 SER B C 1
ATOM 4521 O O . SER B 1 292 ? -21.797 22.219 -5.438 1 97.06 292 SER B O 1
ATOM 4523 N N . ILE B 1 293 ? -22.766 20.672 -4.09 1 97.56 293 ILE B N 1
ATOM 4524 C CA . ILE B 1 293 ? -24.094 20.891 -4.648 1 97.56 293 ILE B CA 1
ATOM 4525 C C . ILE B 1 293 ? -25.047 21.328 -3.543 1 97.56 293 ILE B C 1
ATOM 4527 O O . ILE B 1 293 ? -25.266 20.594 -2.568 1 97.56 293 ILE B O 1
ATOM 4531 N N . GLU B 1 294 ? -25.609 22.438 -3.709 1 97.44 294 GLU B N 1
ATOM 4532 C CA . GLU B 1 294 ? -26.5 23 -2.707 1 97.44 294 GLU B CA 1
ATOM 4533 C C . GLU B 1 294 ? -27.922 22.438 -2.865 1 97.44 294 GLU B C 1
ATOM 4535 O O . GLU B 1 294 ? -28.859 23.172 -3.182 1 97.44 294 GLU B O 1
ATOM 4540 N N . LYS B 1 295 ? -28.047 21.219 -2.566 1 97.81 295 LYS B N 1
ATOM 4541 C CA . LYS B 1 295 ? -29.297 20.469 -2.582 1 97.81 295 LYS B CA 1
ATOM 4542 C C . LYS B 1 295 ? -29.25 19.312 -1.59 1 97.81 295 LYS B C 1
ATOM 4544 O O . LYS B 1 295 ? -28.188 18.984 -1.048 1 97.81 295 LYS B O 1
ATOM 4549 N N . ASN B 1 296 ? -30.453 18.766 -1.333 1 96.69 296 ASN B N 1
ATOM 4550 C CA . ASN B 1 296 ? -30.453 17.547 -0.527 1 96.69 296 ASN B CA 1
ATOM 4551 C C . ASN B 1 296 ? -29.891 16.359 -1.309 1 96.69 296 ASN B C 1
ATOM 4553 O O . ASN B 1 296 ? -29.703 16.453 -2.523 1 96.69 296 ASN B O 1
ATOM 4557 N N . CYS B 1 297 ? -29.672 15.336 -0.643 1 97.12 297 CYS B N 1
ATOM 4558 C CA . CYS B 1 297 ? -28.938 14.195 -1.186 1 97.12 297 CYS B CA 1
ATOM 4559 C C . CYS B 1 297 ? -29.656 13.625 -2.404 1 97.12 297 CYS B C 1
ATOM 4561 O O . CYS B 1 297 ? -29.031 13.344 -3.426 1 97.12 297 CYS B O 1
ATOM 4563 N N . ALA B 1 298 ? -30.922 13.469 -2.314 1 97.12 298 ALA B N 1
ATOM 4564 C CA . ALA B 1 298 ? -31.688 12.875 -3.406 1 97.12 298 ALA B CA 1
ATOM 4565 C C . ALA B 1 298 ? -31.609 13.734 -4.664 1 97.12 298 ALA B C 1
ATOM 4567 O O . ALA B 1 298 ? -31.375 13.227 -5.762 1 97.12 298 ALA B O 1
ATOM 4568 N N . GLU B 1 299 ? -31.766 14.977 -4.48 1 98.06 299 GLU B N 1
ATOM 4569 C CA . GLU B 1 299 ? -31.734 15.914 -5.602 1 98.06 299 GLU B CA 1
ATOM 4570 C C . GLU B 1 299 ? -30.312 16.047 -6.16 1 98.06 299 GLU B C 1
ATOM 4572 O O . GLU B 1 299 ? -30.125 16.062 -7.379 1 98.06 299 GLU B O 1
ATOM 4577 N N . ALA B 1 300 ? -29.391 16.172 -5.289 1 98.44 300 ALA B N 1
ATOM 4578 C CA . ALA B 1 300 ? -28 16.281 -5.703 1 98.44 300 ALA B CA 1
ATOM 4579 C C . ALA B 1 300 ? -27.562 15.039 -6.484 1 98.44 300 ALA B C 1
ATOM 4581 O O . ALA B 1 300 ? -26.875 15.148 -7.5 1 98.44 300 ALA B O 1
ATOM 4582 N N . ARG B 1 301 ? -27.953 13.93 -5.977 1 98.12 301 ARG B N 1
ATOM 4583 C CA . ARG B 1 301 ? -27.656 12.672 -6.648 1 98.12 301 ARG B CA 1
ATOM 4584 C C . ARG B 1 301 ? -28.219 12.664 -8.07 1 98.12 301 ARG B C 1
ATOM 4586 O O . ARG B 1 301 ? -27.516 12.273 -9.016 1 98.12 301 ARG B O 1
ATOM 4593 N N . ASN B 1 302 ? -29.438 13.016 -8.195 1 98.25 302 ASN B N 1
ATOM 4594 C CA . ASN B 1 302 ? -30.078 13.031 -9.508 1 98.25 302 ASN B CA 1
ATOM 4595 C C . ASN B 1 302 ? -29.328 13.945 -10.484 1 98.25 302 ASN B C 1
ATOM 4597 O O . ASN B 1 302 ? -29.078 13.562 -11.625 1 98.25 302 ASN B O 1
ATOM 4601 N N . ASP B 1 303 ? -28.969 15.078 -10.016 1 98.44 303 ASP B N 1
ATOM 4602 C CA . ASP B 1 303 ? -28.25 16.031 -10.852 1 98.44 303 ASP B CA 1
ATOM 4603 C C . ASP B 1 303 ? -26.859 15.492 -11.211 1 98.44 303 ASP B C 1
ATOM 4605 O O . ASP B 1 303 ? -26.422 15.609 -12.359 1 98.44 303 ASP B O 1
ATOM 4609 N N . LEU B 1 304 ? -26.234 14.945 -10.258 1 98.5 304 LEU B N 1
ATOM 4610 C CA . LEU B 1 304 ? -24.875 14.422 -10.453 1 98.5 304 LEU B CA 1
ATOM 4611 C C . LEU B 1 304 ? -24.875 13.273 -11.461 1 98.5 304 LEU B C 1
ATOM 4613 O O . LEU B 1 304 ? -24.031 13.234 -12.359 1 98.5 304 LEU B O 1
ATOM 4617 N N . ILE B 1 305 ? -25.812 12.383 -11.273 1 98.19 305 ILE B N 1
ATOM 4618 C CA . ILE B 1 305 ? -25.891 11.219 -12.148 1 98.19 305 ILE B CA 1
ATOM 4619 C C . ILE B 1 305 ? -26.156 11.664 -13.586 1 98.19 305 ILE B C 1
ATOM 4621 O O . ILE B 1 305 ? -25.562 11.148 -14.531 1 98.19 305 ILE B O 1
ATOM 4625 N N . LYS B 1 306 ? -27.016 12.633 -13.719 1 97.94 306 LYS B N 1
ATOM 4626 C CA . LYS B 1 306 ? -27.297 13.188 -15.039 1 97.94 306 LYS B CA 1
ATOM 4627 C C . LYS B 1 306 ? -26.016 13.742 -15.68 1 97.94 306 LYS B C 1
ATOM 4629 O O . LYS B 1 306 ? -25.75 13.477 -16.859 1 97.94 306 LYS B O 1
ATOM 4634 N N . ALA B 1 307 ? -25.297 14.445 -14.93 1 98 307 ALA B N 1
ATOM 4635 C CA . ALA B 1 307 ? -24.047 15.023 -15.422 1 98 307 ALA B CA 1
ATOM 4636 C C . ALA B 1 307 ? -23.047 13.93 -15.781 1 98 307 ALA B C 1
ATOM 4638 O O . ALA B 1 307 ? -22.359 14.023 -16.812 1 98 307 ALA B O 1
ATOM 4639 N N . ILE B 1 308 ? -22.953 12.891 -14.953 1 98.06 308 ILE B N 1
ATOM 4640 C CA . ILE B 1 308 ? -22.016 11.789 -15.164 1 98.06 308 ILE B CA 1
ATOM 4641 C C . ILE B 1 308 ? -22.375 11.055 -16.453 1 98.06 308 ILE B C 1
ATOM 4643 O O . ILE B 1 308 ? -21.5 10.773 -17.281 1 98.06 308 ILE B O 1
ATOM 4647 N N . LEU B 1 309 ? -23.641 10.82 -16.625 1 96.88 309 LEU B N 1
ATOM 4648 C CA . LEU B 1 309 ? -24.094 10.055 -17.781 1 96.88 309 LEU B CA 1
ATOM 4649 C C . LEU B 1 309 ? -23.859 10.844 -19.062 1 96.88 309 LEU B C 1
ATOM 4651 O O . LEU B 1 309 ? -23.547 10.258 -20.109 1 96.88 309 LEU B O 1
ATOM 4655 N N . GLN B 1 310 ? -24 12.125 -18.984 1 96.44 310 GLN B N 1
ATOM 4656 C CA . GLN B 1 310 ? -23.719 12.977 -20.125 1 96.44 310 GLN B CA 1
ATOM 4657 C C . GLN B 1 310 ? -22.266 12.844 -20.562 1 96.44 310 GLN B C 1
ATOM 4659 O O . GLN B 1 310 ? -21.969 12.742 -21.75 1 96.44 310 GLN B O 1
ATOM 4664 N N . VAL B 1 311 ? -21.406 12.852 -19.609 1 96 311 VAL B N 1
ATOM 4665 C CA . VAL B 1 311 ? -19.984 12.781 -19.891 1 96 311 VAL B CA 1
ATOM 4666 C C . VAL B 1 311 ? -19.625 11.383 -20.391 1 96 311 VAL B C 1
ATOM 4668 O O . VAL B 1 311 ? -18.828 11.234 -21.328 1 96 311 VAL B O 1
ATOM 4671 N N . VAL B 1 312 ? -20.219 10.352 -19.812 1 95.06 312 VAL B N 1
ATOM 4672 C CA . VAL B 1 312 ? -19.969 8.977 -20.219 1 95.06 312 VAL B CA 1
ATOM 4673 C C . VAL B 1 312 ? -20.422 8.766 -21.656 1 95.06 312 VAL B C 1
ATOM 4675 O O . VAL B 1 312 ? -19.734 8.117 -22.453 1 95.06 312 VAL B O 1
ATOM 4678 N N . GLU B 1 313 ? -21.547 9.328 -22.016 1 92.31 313 GLU B N 1
ATOM 4679 C CA . GLU B 1 313 ? -22.094 9.195 -23.359 1 92.31 313 GLU B CA 1
ATOM 4680 C C . GLU B 1 313 ? -21.234 9.93 -24.391 1 92.31 313 GLU B C 1
ATOM 4682 O O . GLU B 1 313 ? -21.078 9.469 -25.516 1 92.31 313 GLU B O 1
ATOM 4687 N N . ALA B 1 314 ? -20.688 10.945 -24 1 90.44 314 ALA B N 1
ATOM 4688 C CA . ALA B 1 314 ? -19.859 11.742 -24.891 1 90.44 314 ALA B CA 1
ATOM 4689 C C . ALA B 1 314 ? -18.547 11.039 -25.188 1 90.44 314 ALA B C 1
ATOM 4691 O O . ALA B 1 314 ? -17.953 11.234 -26.25 1 90.44 314 ALA B O 1
ATOM 4692 N N . GLU B 1 315 ? -18.047 10.258 -24.188 1 84.69 315 GLU B N 1
ATOM 4693 C CA . GLU B 1 315 ? -16.766 9.578 -24.328 1 84.69 315 GLU B CA 1
ATOM 4694 C C . GLU B 1 315 ? -16.922 8.227 -25.016 1 84.69 315 GLU B C 1
ATOM 4696 O O . GLU B 1 315 ? -15.953 7.629 -25.469 1 84.69 315 GLU B O 1
ATOM 4701 N N . SER B 1 316 ? -18.047 7.605 -25 1 70.38 316 SER B N 1
ATOM 4702 C CA . SER B 1 316 ? -18.328 6.352 -25.688 1 70.38 316 SER B CA 1
ATOM 4703 C C . SER B 1 316 ? -18.484 6.578 -27.188 1 70.38 316 SER B C 1
ATOM 4705 O O . SER B 1 316 ? -19.016 7.613 -27.609 1 70.38 316 SER B O 1
#

InterPro domains:
  IPR001667 DDH domain [PF01368] (17-156)
  IPR003156 DHHA1 domain [PF02272] (238-313)
  IPR038763 DHH phosphoesterase superfamily [SSF64182] (16-295)
  IPR051319 Bifunctional oligoribonuclease/pAp-phosphatase and c-di-AMP PDE [PTHR47618] (5-314)

Sequence (632 aa):
MHISLTETAAALKAVQRIVITAHVNPDGDAIGSSLGLMHALKALGKEVQVFIDDDIPAAFSVLPGYELIGKPAEGQSIPADLLVAVDVSLDRIGKVAEAVKAPTLNIDHHITNDDQADKLYLDGTAAATAEIIYQLIEELDVPCTQDMAMCLYTGIALDTGWFRFSNTKPRTMQVAAALLSCGAQPHVISEALEQRPLSEVQSLAFALQKIEILADGKVAGICLDNADLQEHEAPEGLIGMVRVIEGVDIAFTLKEKEPGLCRVSLRSKGIDVTKIALQFGGGGHVRAAGCSIEKNCAEARNDLIKAILQVVEAESMHISLTETAAALKAVQRIVITAHVNPDGDAIGSSLGLMHALKALGKEVQVFIDDDIPAAFSVLPGYELIGKPAEGQSIPADLLVAVDVSLDRIGKVAEAVKAPTLNIDHHITNDDQADKLYLDGTAAATAEIIYQLIEELDVPCTQDMAMCLYTGIALDTGWFRFSNTKPRTMQVAAALLSCGAQPHVISEALEQRPLSEVQSLAFALQKIEILADGKVAGICLDNADLQEHEAPEGLIGMVRVIEGVDIAFTLKEKEPGLCRVSLRSKGIDVTKIALQFGGGGHVRAAGCSIEKNCAEARNDLIKAILQVVEAES

Secondary structure (DSSP, 8-state):
-B--HHHHHHHHHT-SEEEEE--SS--HHHHHHHHHHHHHHHHTT-EEEEE-SSPPPGGGGGSTTGGGEE-PPTT-----SEEEEESS-GGG-TTHHHH--S-EEEEE--TT----SSEEEE-TTSS-HHHHHHHHHHHTTPPPPHHHHHHHHHHHHHHTTTTTSTT--HHHHHHHHHHHHTT--HHHHHHHHH-B-HHHHHHHHHHHTT-EEEGGGTEEEEEE-HHHHHHSPPPTTHHHHHHTBTT-SEEEEEEEEETTEEEEEEEESSS-THHHHHTTT-EEETTEEEEEE-S-HHHHHHHHHHHHHHHHHHH-/-B--HHHHHHHHHT-SEEEEE--SS--HHHHHHHHHHHHHHHHTT-EEEEE-SSPPPGGGGGSTTGGGEE-PPTT-----SEEEEESS-GGG-TTHHHH--S-EEEEE--TT----SSEEEE-TTSS-HHHHHHHHHHHTTPPPPHHHHHHHHHHHHHHTTTTTSTT--HHHHHHHHHHHHTT--HHHHHHHHH-B-HHHHHHHHHHHTT-EEEGGGTEEEEEE-HHHHHHSPPPTTHHHHHHTBTT-SEEEEEEEEETTEEEEEEEESSS-THHHHHTTT-EEETTEEEEEE-S-HHHHHHHHHHHHHHHHHHH-

Radius of gyration: 26.63 Å; Cα contacts (8 Å, |Δi|>4): 1445; chains: 2; bounding box: 59×74×58 Å

Organism: Selenomonas ruminantium (NCBI:txid971)

Nearest PDB structures (foldseek):
  5o25-assembly1_B  TM=9.076E-01  e=1.342E-36  Thermotoga maritima
  5o4z-assembly1_A  TM=8.499E-01  e=2.459E-36  Thermotoga maritima
  8ioo-assembly1_A  TM=8.494E-01  e=3.102E-32  Deinococcus radiodurans
  5izo-assembly2_B  TM=8.349E-01  e=9.067E-25  Bacillus subtilis subsp. subtilis str. 168
  5j21-assembly1_A  TM=8.725E-01  e=3.639E-23  Bacillus subtilis subsp. subtilis str. 168

Solvent-accessible surface area (backbone atoms only — not comparable to full-atom values): 31149 Å² total; per-residue (Å²): 72,82,47,50,71,68,55,51,41,50,57,58,68,73,50,51,36,36,36,35,31,22,28,46,76,61,51,50,29,27,50,11,28,45,41,20,48,43,52,51,42,42,74,72,68,36,49,66,48,41,40,30,47,50,84,74,66,70,50,51,60,78,33,64,60,46,88,61,55,39,57,69,56,90,88,41,77,48,88,40,60,30,36,34,32,32,52,40,42,81,90,40,25,59,60,47,63,73,19,39,82,44,57,35,38,28,39,26,23,59,78,81,53,74,78,77,39,62,29,28,35,75,43,60,81,42,56,22,36,10,55,52,47,53,53,44,36,56,71,62,68,47,85,74,39,38,56,32,15,40,15,23,46,43,1,35,30,56,59,16,60,39,57,27,33,79,60,50,43,36,66,55,26,44,49,47,16,52,24,37,71,29,51,30,51,42,34,62,52,46,57,40,60,55,45,35,54,60,66,42,53,45,20,39,19,57,50,47,68,48,58,44,74,36,80,93,41,31,26,29,32,34,72,38,34,43,71,51,47,72,74,28,59,82,38,84,65,54,53,58,69,43,42,28,24,56,71,33,35,37,16,32,32,38,36,13,84,42,90,42,33,23,44,37,42,35,36,33,78,74,57,58,39,26,69,46,18,44,78,50,74,30,38,70,39,52,43,40,16,27,29,54,38,85,27,43,49,71,59,37,47,54,54,49,50,53,44,48,50,52,52,51,58,69,73,100,71,81,47,49,70,68,54,49,42,50,58,58,68,73,49,50,36,36,34,33,31,22,29,46,77,62,52,49,28,27,51,12,30,46,42,19,48,42,50,52,42,40,73,72,68,36,48,64,47,41,39,30,47,49,84,74,65,70,49,52,61,79,32,65,61,46,88,61,54,39,59,69,55,90,89,39,77,48,90,40,62,30,35,34,32,31,52,40,42,82,91,40,25,60,59,47,64,73,20,39,82,46,57,35,38,30,40,28,24,59,80,81,53,74,77,76,39,63,30,28,35,76,42,59,83,44,56,21,34,11,53,51,48,52,52,42,36,56,71,61,69,47,84,73,39,36,54,30,16,41,16,23,47,44,1,35,30,56,60,15,60,40,58,27,33,79,59,50,42,37,66,55,27,45,51,48,15,52,26,36,70,30,51,30,49,43,34,62,53,46,57,41,59,55,45,35,52,62,65,41,53,46,20,39,19,58,49,48,68,48,57,42,75,35,81,93,40,32,28,28,32,34,71,38,37,43,70,52,47,72,75,29,60,81,38,83,65,52,54,57,69,44,43,29,25,57,72,31,37,37,17,33,34,37,37,14,85,42,91,42,33,23,43,36,41,36,38,33,77,75,56,58,40,26,70,45,18,44,77,51,75,30,38,70,38,53,45,41,16,28,31,55,38,85,28,43,48,71,58,37,47,54,54,49,50,53,43,48,49,52,53,52,56,70,72,100

pLDDT: mean 96.25, std 3.57, range [70.06, 98.94]